Protein AF-A0A6A4Y636-F1 (afdb_monomer_lite)

Sequence (449 aa):
MRRGFVLLVAALLVVHVTTTAIPTAVDDATTALLACTVRAPQYMSPADRESLCRRVNLDTAAAPADCATHLHLKVTTAANTELAVGLCQNATSLGPALCFLAVRQQLARRADVVLTLCRGAVDEEPALCFQELDRRLGWPHDQLASVCADPAAFADTRAVLGCLQRPPVQGLSRPSLLTLCRRPDRLTDATTTCFKTLGQQHPPSVRDTLLPLCLAGHVDGALACLTAAPRSWPPAFKVELCMDAQDAMPVECAKGLGSAWSPARQLVLCRGATSTQAVRCVAALSVRFSSDDKLALCGTSDDFPFRCTRALQRRDTLAPADQVALCRGATSLTPADCFNAAAVTSLSTPLQIQLCAHSGTRDRVHCVQRLGLSTNHHVFTPSDVVRLCAAPSPGLHACLDTGLRAVLPPRHVMDACHLAATDAPAHCLKEHLPGWTVADKAALCHRAT

pLDDT: mean 82.09, std 17.36, range [32.22, 97.69]

Radius of gyration: 35.31 Å; chains: 1; bounding box: 88×77×90 Å

Organism: NCBI:txid120398

Structure (mmCIF, N/CA/C/O backbone):
data_AF-A0A6A4Y636-F1
#
_entry.id   AF-A0A6A4Y636-F1
#
loop_
_atom_site.group_PDB
_atom_site.id
_atom_site.type_symbol
_atom_site.label_atom_id
_atom_site.label_alt_id
_atom_site.label_comp_id
_atom_site.label_asym_id
_atom_site.label_entity_id
_atom_site.label_seq_id
_atom_site.pdbx_PDB_ins_code
_atom_site.Cartn_x
_atom_site.Cartn_y
_atom_site.Cartn_z
_atom_site.occupancy
_atom_site.B_iso_or_equiv
_atom_site.auth_seq_id
_atom_site.auth_comp_id
_atom_site.auth_asym_id
_atom_site.auth_atom_id
_atom_site.pdbx_PDB_model_num
ATOM 1 N N . MET A 1 1 ? -63.045 -61.757 -39.582 1.00 35.34 1 MET A N 1
ATOM 2 C CA . MET A 1 1 ? -62.017 -61.815 -40.646 1.00 35.34 1 MET A CA 1
ATOM 3 C C . MET A 1 1 ? -61.951 -60.461 -41.340 1.00 35.34 1 MET A C 1
ATOM 5 O O . MET A 1 1 ? -62.998 -60.032 -41.790 1.00 35.34 1 MET A O 1
ATOM 9 N N . ARG A 1 2 ? -60.736 -59.888 -41.468 1.00 33.12 2 ARG A N 1
ATOM 10 C CA . ARG A 1 2 ? -60.330 -58.728 -42.312 1.00 33.12 2 ARG A CA 1
ATOM 11 C C . ARG A 1 2 ? -61.011 -57.381 -42.001 1.00 33.12 2 ARG A C 1
ATOM 13 O O . ARG A 1 2 ? -62.189 -57.354 -41.715 1.00 33.12 2 ARG A O 1
ATOM 20 N N . ARG A 1 3 ? -60.402 -56.201 -42.125 1.00 41.91 3 ARG A N 1
ATOM 21 C CA . ARG A 1 3 ? -59.043 -55.623 -42.270 1.00 41.91 3 ARG A CA 1
ATOM 22 C C . ARG A 1 3 ? -59.322 -54.103 -42.246 1.00 41.91 3 ARG A C 1
ATOM 24 O O . ARG A 1 3 ? -60.349 -53.702 -42.781 1.00 41.91 3 ARG A O 1
ATOM 31 N N . GLY A 1 4 ? -58.417 -53.268 -41.739 1.00 32.22 4 GLY A N 1
ATOM 32 C CA . GLY A 1 4 ? -58.532 -51.820 -41.961 1.00 32.22 4 GLY A CA 1
ATOM 33 C C . GLY A 1 4 ? -57.653 -50.964 -41.061 1.00 32.22 4 GLY A C 1
ATOM 34 O O . GLY A 1 4 ? -58.159 -50.288 -40.180 1.00 32.22 4 GLY A O 1
ATOM 35 N N . PHE A 1 5 ? -56.341 -51.024 -41.282 1.00 42.66 5 PHE A N 1
ATOM 36 C CA . PHE A 1 5 ? -55.349 -50.099 -40.731 1.00 42.66 5 PHE A CA 1
ATOM 37 C C . PHE A 1 5 ? -55.360 -48.815 -41.578 1.00 42.66 5 PHE A C 1
ATOM 39 O O . PHE A 1 5 ? -55.195 -48.909 -42.794 1.00 42.66 5 PHE A O 1
ATOM 46 N N . VAL A 1 6 ? -55.509 -47.639 -40.962 1.00 45.62 6 VAL A N 1
ATOM 47 C CA . VAL A 1 6 ? -55.214 -46.341 -41.595 1.00 45.62 6 VAL A CA 1
ATOM 48 C C . VAL A 1 6 ? -54.342 -45.539 -40.632 1.00 45.62 6 VAL A C 1
ATOM 50 O O . VAL A 1 6 ? -54.769 -45.196 -39.533 1.00 45.62 6 VAL A O 1
ATOM 53 N N . LEU A 1 7 ? -53.095 -45.300 -41.051 1.00 40.84 7 LEU A N 1
ATOM 54 C CA . LEU A 1 7 ? -52.149 -44.375 -40.428 1.00 40.84 7 LEU A CA 1
ATOM 55 C C . LEU A 1 7 ? -52.650 -42.934 -40.583 1.00 40.84 7 LEU A C 1
ATOM 57 O O . LEU A 1 7 ? -52.994 -42.527 -41.692 1.00 40.84 7 LEU A O 1
ATOM 61 N N . LEU A 1 8 ? -52.579 -42.143 -39.510 1.00 41.78 8 LEU A N 1
ATOM 62 C CA . LEU A 1 8 ? -52.675 -40.687 -39.577 1.00 41.78 8 LEU A CA 1
ATOM 63 C C . LEU A 1 8 ? -51.413 -40.084 -38.949 1.00 41.78 8 LEU A C 1
ATOM 65 O O . LEU A 1 8 ? -51.105 -40.309 -37.781 1.00 41.78 8 LEU A O 1
ATOM 69 N N . VAL A 1 9 ? -50.651 -39.382 -39.785 1.00 39.28 9 VAL A N 1
ATOM 70 C CA . VAL A 1 9 ? -49.389 -38.706 -39.471 1.00 39.28 9 VAL A CA 1
ATOM 71 C C . VAL A 1 9 ? -49.707 -37.399 -38.742 1.00 39.28 9 VAL A C 1
ATOM 73 O O . VAL A 1 9 ? -50.337 -36.516 -39.318 1.00 39.28 9 VAL A O 1
ATOM 76 N N . ALA A 1 10 ? -49.276 -37.267 -37.486 1.00 40.41 10 ALA A N 1
ATOM 77 C CA . ALA A 1 10 ? -49.342 -36.015 -36.737 1.00 40.41 10 ALA A CA 1
ATOM 78 C C . ALA A 1 10 ? -48.004 -35.269 -36.866 1.00 40.41 10 ALA A C 1
ATOM 80 O O . ALA A 1 10 ? -46.964 -35.747 -36.413 1.00 40.41 10 ALA A O 1
ATOM 81 N N . ALA A 1 11 ? -48.038 -34.103 -37.511 1.00 40.22 11 ALA A N 1
ATOM 82 C CA . ALA A 1 11 ? -46.912 -33.186 -37.618 1.00 40.22 11 ALA A CA 1
ATOM 83 C C . ALA A 1 11 ? -46.684 -32.468 -36.274 1.00 40.22 11 ALA A C 1
ATOM 85 O O . ALA A 1 11 ? -47.540 -31.719 -35.806 1.00 40.22 11 ALA A O 1
ATOM 86 N N . LEU A 1 12 ? -45.525 -32.700 -35.654 1.00 36.94 12 LEU A N 1
ATOM 87 C CA . LEU A 1 12 ? -45.054 -31.993 -34.462 1.00 36.94 12 LEU A CA 1
ATOM 88 C C . LEU A 1 12 ? -44.396 -30.671 -34.881 1.00 36.94 12 LEU A C 1
ATOM 90 O O . LEU A 1 12 ? -43.281 -30.650 -35.397 1.00 36.94 12 LEU A O 1
ATOM 94 N N . LEU A 1 13 ? -45.102 -29.565 -34.645 1.00 35.72 13 LEU A N 1
ATOM 95 C CA . LEU A 1 13 ? -44.559 -28.211 -34.704 1.00 35.72 13 LEU A CA 1
ATOM 96 C C . LEU A 1 13 ? -43.771 -27.957 -33.407 1.00 35.72 13 LEU A C 1
ATOM 98 O O . LEU A 1 13 ? -44.354 -27.721 -32.350 1.00 35.72 13 LEU A O 1
ATOM 102 N N . VAL A 1 14 ? -42.442 -28.035 -33.468 1.00 37.44 14 VAL A N 1
ATOM 103 C CA . VAL A 1 14 ? -41.563 -27.628 -32.363 1.00 37.44 14 VAL A CA 1
ATOM 104 C C . VAL A 1 14 ? -41.417 -26.109 -32.418 1.00 37.44 14 VAL A C 1
ATOM 106 O O . VAL A 1 14 ? -40.621 -25.573 -33.184 1.00 37.44 14 VAL A O 1
ATOM 109 N N . VAL A 1 15 ? -42.210 -25.402 -31.614 1.00 38.28 15 VAL A N 1
ATOM 110 C CA . VAL A 1 15 ? -41.998 -23.976 -31.345 1.00 38.28 15 VAL A CA 1
ATOM 111 C C . VAL A 1 15 ? -40.850 -23.869 -30.340 1.00 38.28 15 VAL A C 1
ATOM 113 O O . VAL A 1 15 ? -41.008 -24.193 -29.165 1.00 38.28 15 VAL A O 1
ATOM 116 N N . HIS A 1 16 ? -39.672 -23.445 -30.800 1.00 37.81 16 HIS A N 1
ATOM 117 C CA . HIS A 1 16 ? -38.588 -23.017 -29.918 1.00 37.81 16 HIS A CA 1
ATOM 118 C C . HIS A 1 16 ? -38.990 -21.709 -29.229 1.00 37.81 16 HIS A C 1
ATOM 120 O O . HIS A 1 16 ? -38.851 -20.623 -29.786 1.00 37.81 16 HIS A O 1
ATOM 126 N N . VAL A 1 17 ? -39.505 -21.826 -28.005 1.00 38.78 17 VAL A N 1
ATOM 127 C CA . VAL A 1 17 ? -39.657 -20.700 -27.084 1.00 38.78 17 VAL A CA 1
ATOM 128 C C . VAL A 1 17 ? -38.267 -20.363 -26.551 1.00 38.78 17 VAL A C 1
ATOM 130 O O . VAL A 1 17 ? -37.706 -21.090 -25.735 1.00 38.78 17 VAL A O 1
ATOM 133 N N . THR A 1 18 ? -37.689 -19.267 -27.032 1.00 46.25 18 THR A N 1
ATOM 134 C CA . THR A 1 18 ? -36.489 -18.668 -26.449 1.00 46.25 18 THR A CA 1
ATOM 135 C C . THR A 1 18 ? -36.846 -18.107 -25.073 1.00 46.25 18 THR A C 1
ATOM 137 O O . THR A 1 18 ? -37.425 -17.027 -24.969 1.00 46.25 18 THR A O 1
ATOM 140 N N . THR A 1 19 ? -36.532 -18.846 -24.009 1.00 48.72 19 THR A N 1
ATOM 141 C CA . THR A 1 19 ? -36.608 -18.366 -22.625 1.00 48.72 19 THR A CA 1
ATOM 142 C C . THR A 1 19 ? -35.567 -17.272 -22.418 1.00 48.72 19 THR A C 1
ATOM 144 O O . THR A 1 19 ? -34.395 -17.546 -22.163 1.00 48.72 19 THR A O 1
ATOM 147 N N . THR A 1 20 ? -35.983 -16.016 -22.547 1.00 51.16 20 THR A N 1
ATOM 148 C CA . THR A 1 20 ? -35.215 -14.872 -22.058 1.00 51.16 20 THR A CA 1
ATOM 149 C C . THR A 1 20 ? -35.160 -14.963 -20.536 1.00 51.16 20 THR A C 1
ATOM 151 O O . THR A 1 20 ? -36.196 -14.869 -19.877 1.00 51.16 20 THR A O 1
ATOM 154 N N . ALA A 1 21 ? -33.969 -15.193 -19.984 1.00 50.81 21 ALA A N 1
ATOM 155 C CA . ALA A 1 21 ? -33.727 -15.190 -18.548 1.00 50.81 21 ALA A CA 1
ATOM 156 C C . ALA A 1 21 ? -34.172 -13.844 -17.951 1.00 50.81 21 ALA A C 1
ATOM 158 O O . ALA A 1 21 ? -33.596 -12.797 -18.246 1.00 50.81 21 ALA A O 1
ATOM 159 N N . ILE A 1 22 ? -35.231 -13.878 -17.143 1.00 52.41 22 ILE A N 1
ATOM 160 C CA . ILE A 1 22 ? -35.660 -12.749 -16.318 1.00 52.41 22 ILE A CA 1
ATOM 161 C C . ILE A 1 22 ? -34.609 -12.596 -15.206 1.00 52.41 22 ILE A C 1
ATOM 163 O O . ILE A 1 22 ? -34.247 -13.601 -14.592 1.00 52.41 22 ILE A O 1
ATOM 167 N N . PRO A 1 23 ? -34.090 -11.387 -14.934 1.00 52.62 23 PRO A N 1
ATOM 168 C CA . PRO A 1 23 ? -33.106 -11.178 -13.878 1.00 52.62 23 PRO A CA 1
ATOM 169 C C . PRO A 1 23 ? -33.740 -11.456 -12.505 1.00 52.62 23 PRO A C 1
ATOM 171 O O . PRO A 1 23 ? -34.493 -10.642 -11.983 1.00 52.62 23 PRO A O 1
ATOM 174 N N . THR A 1 24 ? -33.408 -12.594 -11.896 1.00 58.44 24 THR A N 1
ATOM 175 C CA . THR A 1 24 ? -33.847 -13.017 -10.549 1.00 58.44 24 THR A CA 1
ATOM 176 C C . THR A 1 24 ? -33.153 -12.262 -9.407 1.00 58.44 24 THR A C 1
ATOM 178 O O . THR A 1 24 ? -33.253 -12.661 -8.257 1.00 58.44 24 THR A O 1
ATOM 181 N N . ALA A 1 25 ? -32.439 -11.173 -9.697 1.00 56.50 25 ALA A N 1
ATOM 182 C CA . ALA A 1 25 ? -31.636 -10.440 -8.716 1.00 56.50 25 ALA A CA 1
ATOM 183 C C . ALA A 1 25 ? -32.396 -9.305 -7.997 1.00 56.50 25 ALA A C 1
ATOM 185 O O . ALA A 1 25 ? -31.790 -8.562 -7.231 1.00 56.50 25 ALA A O 1
ATOM 186 N N . VAL A 1 26 ? -33.698 -9.127 -8.259 1.00 59.31 26 VAL A N 1
ATOM 187 C CA . VAL A 1 26 ? -34.460 -7.961 -7.767 1.00 59.31 26 VAL A CA 1
ATOM 188 C C . VAL A 1 26 ? -35.092 -8.163 -6.378 1.00 59.31 26 VAL A C 1
ATOM 190 O O . VAL A 1 26 ? -35.409 -7.166 -5.738 1.00 59.31 26 VAL A O 1
ATOM 193 N N . ASP A 1 27 ? -35.184 -9.378 -5.821 1.00 76.06 27 ASP A N 1
ATOM 194 C CA . ASP A 1 27 ? -36.009 -9.582 -4.609 1.00 76.06 27 ASP A CA 1
ATOM 195 C C . ASP A 1 27 ? -35.301 -10.038 -3.327 1.00 76.06 27 ASP A C 1
ATOM 197 O O . ASP A 1 27 ? -35.925 -9.998 -2.265 1.00 76.06 27 ASP A O 1
ATOM 201 N N . ASP A 1 28 ? -34.011 -10.376 -3.337 1.00 87.81 28 ASP A N 1
ATOM 202 C CA . ASP A 1 28 ? -33.351 -10.856 -2.108 1.00 87.81 28 ASP A CA 1
ATOM 203 C C . ASP A 1 28 ? -33.182 -9.741 -1.065 1.00 87.81 28 ASP A C 1
ATOM 205 O O . ASP A 1 28 ? -33.466 -9.930 0.120 1.00 87.81 28 ASP A O 1
ATOM 209 N N . ALA A 1 29 ? -32.784 -8.542 -1.504 1.00 88.44 29 ALA A N 1
ATOM 210 C CA . ALA A 1 29 ? -32.612 -7.391 -0.617 1.00 88.44 29 ALA A CA 1
ATOM 211 C C . ALA A 1 29 ? -33.954 -6.897 -0.053 1.00 88.44 29 ALA A C 1
ATOM 213 O O . ALA A 1 29 ? -34.062 -6.597 1.138 1.00 88.44 29 ALA A O 1
ATOM 214 N N . THR A 1 30 ? -34.993 -6.856 -0.892 1.00 92.81 30 THR A N 1
ATOM 215 C CA . THR A 1 30 ? -36.349 -6.454 -0.493 1.00 92.81 30 THR A CA 1
ATOM 216 C C . THR A 1 30 ? -36.946 -7.458 0.492 1.00 92.81 30 THR A C 1
ATOM 218 O O . THR A 1 30 ? -37.504 -7.062 1.516 1.00 92.81 30 THR A O 1
ATOM 221 N N . THR A 1 31 ? -36.770 -8.758 0.233 1.00 93.69 31 THR A N 1
ATOM 222 C CA . THR A 1 31 ? -37.227 -9.837 1.121 1.00 93.69 31 THR A CA 1
ATOM 223 C C . THR A 1 31 ? -36.509 -9.790 2.468 1.00 93.69 31 THR A C 1
ATOM 225 O O . THR A 1 31 ? -37.160 -9.872 3.510 1.00 93.69 31 THR A O 1
ATOM 228 N N . ALA A 1 32 ? -35.187 -9.586 2.476 1.00 94.06 32 ALA A N 1
ATOM 229 C CA . ALA A 1 32 ? -34.411 -9.455 3.707 1.00 94.06 32 ALA A CA 1
ATOM 230 C C . ALA A 1 32 ? -34.851 -8.231 4.533 1.00 94.06 32 ALA A C 1
ATOM 232 O O . ALA A 1 32 ? -35.078 -8.338 5.742 1.00 94.06 32 ALA A O 1
ATOM 233 N N . LEU A 1 33 ? -35.039 -7.079 3.880 1.00 95.88 33 LEU A N 1
ATOM 234 C CA . LEU A 1 33 ? -35.516 -5.854 4.523 1.00 95.88 33 LEU A CA 1
ATOM 235 C C . LEU A 1 33 ? -36.915 -6.038 5.127 1.00 95.88 33 LEU A C 1
ATOM 237 O O . LEU A 1 33 ? -37.156 -5.635 6.269 1.00 95.88 33 LEU A O 1
ATOM 241 N N . LEU A 1 34 ? -37.832 -6.673 4.394 1.00 95.06 34 LEU A N 1
ATOM 242 C CA . LEU A 1 34 ? -39.180 -6.956 4.881 1.00 95.06 34 LEU A CA 1
ATOM 243 C C . LEU A 1 34 ? -39.150 -7.917 6.079 1.00 95.06 34 LEU A C 1
ATOM 245 O O . LEU A 1 34 ? -39.794 -7.656 7.094 1.00 95.06 34 LEU A O 1
ATOM 249 N N . ALA A 1 35 ? -38.354 -8.987 6.008 1.00 95.50 35 ALA A N 1
ATOM 250 C CA . ALA A 1 35 ? -38.212 -9.948 7.101 1.00 95.50 35 ALA A CA 1
ATOM 251 C C . ALA A 1 35 ? -37.684 -9.286 8.386 1.00 95.50 35 ALA A C 1
ATOM 253 O O . ALA A 1 35 ? -38.213 -9.529 9.474 1.00 95.50 35 ALA A O 1
ATOM 254 N N . CYS A 1 36 ? -36.690 -8.402 8.261 1.00 97.50 36 CYS A N 1
ATOM 255 C CA . CYS A 1 36 ? -36.165 -7.626 9.382 1.00 97.50 36 CYS A CA 1
ATOM 256 C C . CYS A 1 36 ? -37.213 -6.661 9.962 1.00 97.50 36 CYS A C 1
ATOM 258 O O . CYS A 1 36 ? -37.453 -6.651 11.169 1.00 97.50 36 CYS A O 1
ATOM 260 N N . THR A 1 37 ? -37.869 -5.860 9.113 1.00 96.31 37 THR A N 1
ATOM 261 C CA . THR A 1 37 ? -38.796 -4.800 9.556 1.00 96.31 37 THR A CA 1
ATOM 262 C C . THR A 1 37 ? -40.062 -5.347 10.215 1.00 96.31 37 THR A C 1
ATOM 264 O O . THR A 1 37 ? -40.545 -4.748 11.179 1.00 96.31 37 THR A O 1
ATOM 267 N N . VAL A 1 38 ? -40.571 -6.497 9.754 1.00 96.12 38 VAL A N 1
ATOM 268 C CA . VAL A 1 38 ? -41.721 -7.193 10.363 1.00 96.12 38 VAL A CA 1
ATOM 269 C C . VAL A 1 38 ? -41.386 -7.716 11.761 1.00 96.12 38 VAL A C 1
ATOM 271 O O . VAL A 1 38 ? -42.232 -7.675 12.654 1.00 96.12 38 VAL A O 1
ATOM 274 N N . ARG A 1 39 ? -40.153 -8.189 11.966 1.00 96.69 39 ARG A N 1
ATOM 275 C CA . ARG A 1 39 ? -39.689 -8.747 13.243 1.00 96.69 39 ARG A CA 1
ATOM 276 C C . ARG A 1 39 ? -39.180 -7.681 14.215 1.00 96.69 39 ARG A C 1
ATOM 278 O O . ARG A 1 39 ? -39.045 -7.958 15.405 1.00 96.69 39 ARG A O 1
ATOM 285 N N . ALA A 1 40 ? -38.892 -6.475 13.726 1.00 96.62 40 ALA A N 1
ATOM 286 C CA . ALA A 1 40 ? -38.407 -5.377 14.548 1.00 96.62 40 ALA A CA 1
ATOM 287 C C . ALA A 1 40 ? -39.432 -4.987 15.639 1.00 96.62 40 ALA A C 1
ATOM 289 O O . ALA A 1 40 ? -40.644 -5.025 15.395 1.00 96.62 40 ALA A O 1
ATOM 290 N N . PRO A 1 41 ? -38.977 -4.587 16.842 1.00 95.12 41 PRO A N 1
ATOM 291 C CA . PRO A 1 41 ? -39.867 -4.345 17.970 1.00 95.12 41 PRO A CA 1
ATOM 292 C C . PRO A 1 41 ? -40.961 -3.306 17.707 1.00 95.12 41 PRO A C 1
ATOM 294 O O . PRO A 1 41 ? -40.713 -2.235 17.147 1.00 95.12 41 PRO A O 1
ATOM 297 N N . GLN A 1 42 ? -42.172 -3.574 18.205 1.00 94.44 42 GLN A N 1
ATOM 298 C CA . GLN A 1 42 ? -43.324 -2.713 17.926 1.00 94.44 42 GLN A CA 1
ATOM 299 C C . GLN A 1 42 ? -43.240 -1.311 18.550 1.00 94.44 42 GLN A C 1
ATOM 301 O O . GLN A 1 42 ? -43.866 -0.384 18.041 1.00 94.44 42 GLN A O 1
ATOM 306 N N . TYR A 1 43 ? -42.444 -1.132 19.607 1.00 91.31 43 TYR A N 1
ATOM 307 C CA . TYR A 1 43 ? -42.239 0.176 20.234 1.00 91.31 43 TYR A CA 1
ATOM 308 C C . TYR A 1 43 ? -41.383 1.129 19.380 1.00 91.31 43 TYR A C 1
ATOM 310 O O . TYR A 1 43 ? -41.387 2.332 19.631 1.00 91.31 43 TYR A O 1
ATOM 318 N N . MET A 1 44 ? -40.630 0.613 18.398 1.00 94.12 44 MET A N 1
ATOM 319 C CA . MET A 1 44 ? -39.813 1.435 17.504 1.00 94.12 44 MET A CA 1
ATOM 320 C C . MET A 1 44 ? -40.687 2.128 16.461 1.00 94.12 44 MET A C 1
ATOM 322 O O . MET A 1 44 ? -41.603 1.507 15.903 1.00 94.12 44 MET A O 1
ATOM 326 N N . SER A 1 45 ? -40.361 3.388 16.156 1.00 95.25 45 SER A N 1
ATOM 327 C CA . SER A 1 45 ? -41.002 4.119 15.065 1.00 95.25 45 SER A CA 1
ATOM 328 C C . SER A 1 45 ? -40.693 3.456 13.712 1.00 95.25 45 SER A C 1
ATOM 330 O O . SER A 1 45 ? -39.674 2.770 13.584 1.00 95.25 45 SER A O 1
ATOM 332 N N . PRO A 1 46 ? -41.524 3.655 12.672 1.00 95.94 46 PRO A N 1
ATOM 333 C CA . PRO A 1 46 ? -41.234 3.126 11.339 1.00 95.94 46 PRO A CA 1
ATOM 334 C C . PRO A 1 46 ? -39.851 3.543 10.808 1.00 95.94 46 PRO A C 1
ATOM 336 O O . PRO A 1 46 ? -39.141 2.710 10.250 1.00 95.94 46 PRO A O 1
ATOM 339 N N . ALA A 1 47 ? -39.433 4.790 11.062 1.00 95.56 47 ALA A N 1
ATOM 340 C CA . ALA A 1 47 ? -38.130 5.311 10.646 1.00 95.56 47 ALA A CA 1
ATOM 341 C C . ALA A 1 47 ? -36.951 4.624 11.366 1.00 95.56 47 ALA A C 1
ATOM 343 O O . ALA A 1 47 ? -35.911 4.363 10.752 1.00 95.56 47 ALA A O 1
ATOM 344 N N . ASP A 1 48 ? -37.112 4.280 12.648 1.00 96.00 48 ASP A N 1
ATOM 345 C CA . ASP A 1 48 ? -36.091 3.549 13.412 1.00 96.00 48 ASP A CA 1
ATOM 346 C C . ASP A 1 48 ? -35.975 2.097 12.944 1.00 96.00 48 ASP A C 1
ATOM 348 O O . ASP A 1 48 ? -34.865 1.583 12.806 1.00 96.00 48 ASP A O 1
ATOM 352 N N . ARG A 1 49 ? -37.107 1.442 12.640 1.00 97.06 49 ARG A N 1
ATOM 353 C CA . ARG A 1 49 ? -37.115 0.077 12.082 1.00 97.06 49 ARG A CA 1
ATOM 354 C C . ARG A 1 49 ? -36.437 0.035 10.720 1.00 97.06 49 ARG A C 1
ATOM 356 O O . ARG A 1 49 ? -35.637 -0.859 10.461 1.00 97.06 49 ARG A O 1
ATOM 363 N N . GLU A 1 50 ? -36.715 1.017 9.869 1.00 95.62 50 GLU A N 1
ATOM 364 C CA . GLU A 1 50 ? -36.042 1.150 8.579 1.00 95.62 50 GLU A CA 1
ATOM 365 C C . GLU A 1 50 ? -34.531 1.366 8.764 1.00 95.62 50 GLU A C 1
ATOM 367 O O . GLU A 1 50 ? -33.721 0.699 8.121 1.00 95.62 50 GLU A O 1
ATOM 372 N N . SER A 1 51 ? -34.132 2.242 9.691 1.00 96.44 51 SER A N 1
ATOM 373 C CA . SER A 1 51 ? -32.718 2.519 9.982 1.00 96.44 51 SER A CA 1
ATOM 374 C C . SER A 1 51 ? -31.975 1.295 10.529 1.00 96.44 51 SER A C 1
ATOM 376 O O . SER A 1 51 ? -30.843 1.029 10.110 1.00 96.44 51 SER A O 1
ATOM 378 N N . LEU A 1 52 ? -32.621 0.528 11.414 1.00 96.94 52 LEU A N 1
ATOM 379 C CA . LEU A 1 52 ? -32.120 -0.736 11.957 1.00 96.94 52 LEU A CA 1
ATOM 380 C C . LEU A 1 52 ? -31.886 -1.773 10.845 1.00 96.94 52 LEU A C 1
ATOM 382 O O . LEU A 1 52 ? -30.869 -2.467 10.855 1.00 96.94 52 LEU A O 1
ATOM 386 N N . CYS A 1 53 ? -32.798 -1.840 9.872 1.00 97.44 53 CYS A N 1
ATOM 387 C CA . CYS A 1 53 ? -32.826 -2.875 8.841 1.00 97.44 53 CYS A CA 1
ATOM 388 C C . CYS A 1 53 ? -32.203 -2.467 7.490 1.00 97.44 53 CYS A C 1
ATOM 390 O O . CYS A 1 53 ? -32.164 -3.282 6.575 1.00 97.44 53 CYS A O 1
ATOM 392 N N . ARG A 1 54 ? -31.672 -1.245 7.335 1.00 95.25 54 ARG A N 1
ATOM 393 C CA . ARG A 1 54 ? -31.226 -0.680 6.038 1.00 95.25 54 ARG A CA 1
ATOM 394 C C . ARG A 1 54 ? -30.177 -1.510 5.269 1.00 95.25 54 ARG A C 1
ATOM 396 O O . ARG A 1 54 ? -30.022 -1.312 4.069 1.00 95.25 54 ARG A O 1
ATOM 403 N N . ARG A 1 55 ? -29.411 -2.381 5.934 1.00 92.62 55 ARG A N 1
ATOM 404 C CA . ARG A 1 55 ? -28.261 -3.105 5.346 1.00 92.62 55 ARG A CA 1
ATOM 405 C C . ARG A 1 55 ? -28.246 -4.600 5.683 1.00 92.62 55 ARG A C 1
ATOM 407 O O . ARG A 1 55 ? -27.186 -5.177 5.912 1.00 92.62 55 ARG A O 1
ATOM 414 N N . VAL A 1 56 ? -29.417 -5.219 5.777 1.00 93.62 56 VAL A N 1
ATOM 415 C CA . VAL A 1 56 ? -29.502 -6.657 6.052 1.00 93.62 56 VAL A CA 1
ATOM 416 C C . VAL A 1 56 ? -29.224 -7.498 4.810 1.00 93.62 56 VAL A C 1
ATOM 418 O O . VAL A 1 56 ? -29.694 -7.184 3.721 1.00 93.62 56 VAL A O 1
ATOM 421 N N . ASN A 1 57 ? -28.488 -8.591 5.004 1.00 92.62 57 ASN A N 1
ATOM 422 C CA . ASN A 1 57 ? -28.363 -9.673 4.030 1.00 92.62 57 ASN A CA 1
ATOM 423 C C . ASN A 1 57 ? -29.403 -10.756 4.328 1.00 92.62 57 ASN A C 1
ATOM 425 O O . ASN A 1 57 ? -29.853 -10.878 5.469 1.00 92.62 57 ASN A O 1
ATOM 429 N N . LEU A 1 58 ? -29.755 -11.562 3.325 1.00 91.19 58 LEU A N 1
ATOM 430 C CA . LEU A 1 58 ? -30.783 -12.599 3.448 1.00 91.19 58 LEU A CA 1
ATOM 431 C C . LEU A 1 58 ? -30.474 -13.602 4.576 1.00 91.19 58 LEU A C 1
ATOM 433 O O . LEU A 1 58 ? -31.345 -13.883 5.397 1.00 91.19 58 LEU A O 1
ATOM 437 N N . ASP A 1 59 ? -29.218 -14.041 4.688 1.00 92.00 59 ASP A N 1
ATOM 438 C CA . ASP A 1 59 ? -28.776 -15.023 5.693 1.00 92.00 59 ASP A CA 1
ATOM 439 C C . ASP A 1 59 ? -28.856 -14.506 7.138 1.00 92.00 59 ASP A C 1
ATOM 441 O O . ASP A 1 59 ? -28.962 -15.284 8.085 1.00 92.00 59 ASP A O 1
ATOM 445 N N . THR A 1 60 ? -28.819 -13.185 7.327 1.00 92.44 60 THR A N 1
ATOM 446 C CA . THR A 1 60 ? -28.806 -12.538 8.649 1.00 92.44 60 THR A CA 1
ATOM 447 C C . THR A 1 60 ? -29.984 -11.587 8.837 1.00 92.44 60 THR A C 1
ATOM 449 O O . THR A 1 60 ? -29.947 -10.723 9.713 1.00 92.44 60 THR A O 1
ATOM 452 N N . ALA A 1 61 ? -31.035 -11.720 8.021 1.00 91.69 61 ALA A N 1
ATOM 453 C CA . ALA A 1 61 ? -32.115 -10.740 7.938 1.00 91.69 61 ALA A CA 1
ATOM 454 C C . ALA A 1 61 ? -32.839 -10.520 9.275 1.00 91.69 61 ALA A C 1
ATOM 456 O O . ALA A 1 61 ? -33.247 -9.406 9.589 1.00 91.69 61 ALA A O 1
ATOM 457 N N . ALA A 1 62 ? -32.958 -11.560 10.102 1.00 95.56 62 ALA A N 1
ATOM 458 C CA . ALA A 1 62 ? -33.614 -11.465 11.404 1.00 95.56 62 ALA A CA 1
ATOM 459 C C . ALA A 1 62 ? -32.716 -10.908 12.526 1.00 95.56 62 ALA A C 1
ATOM 461 O O . ALA A 1 62 ? -33.235 -10.437 13.539 1.00 95.56 62 ALA A O 1
ATOM 462 N N . ALA A 1 63 ? -31.389 -10.937 12.368 1.00 96.62 63 ALA A N 1
ATOM 463 C CA . ALA A 1 63 ? -30.461 -10.709 13.475 1.00 96.62 63 ALA A CA 1
ATOM 464 C C . ALA A 1 63 ? -30.535 -9.295 14.091 1.00 96.62 63 ALA A C 1
ATOM 466 O O . ALA A 1 63 ? -30.585 -9.206 15.321 1.00 96.62 63 ALA A O 1
ATOM 467 N N . PRO A 1 64 ? -30.638 -8.188 13.323 1.00 97.56 64 PRO A N 1
ATOM 468 C CA . PRO A 1 64 ? -30.810 -6.853 13.908 1.00 97.56 64 PRO A CA 1
ATOM 469 C C . PRO A 1 64 ? -32.091 -6.714 14.732 1.00 97.56 64 PRO A C 1
ATOM 471 O O . PRO A 1 64 ? -32.080 -6.126 15.816 1.00 97.56 64 PRO A O 1
ATOM 474 N N . ALA A 1 65 ? -33.192 -7.285 14.239 1.00 97.06 65 ALA A N 1
ATOM 475 C CA . ALA A 1 65 ? -34.483 -7.264 14.916 1.00 97.06 65 ALA A CA 1
ATOM 476 C C . ALA A 1 65 ? -34.471 -8.109 16.199 1.00 97.06 65 ALA A C 1
ATOM 478 O O . ALA A 1 65 ? -34.962 -7.661 17.239 1.00 97.06 65 ALA A O 1
ATOM 479 N N . ASP A 1 66 ? -33.865 -9.297 16.152 1.00 96.88 66 ASP A N 1
ATOM 480 C CA . ASP A 1 66 ? -33.694 -10.169 17.316 1.00 96.88 66 ASP A CA 1
ATOM 481 C C . ASP A 1 66 ? -32.799 -9.520 18.379 1.00 96.88 66 ASP A C 1
ATOM 483 O O . ASP A 1 66 ? -33.145 -9.518 19.562 1.00 96.88 66 ASP A O 1
ATOM 487 N N . CYS A 1 67 ? -31.699 -8.889 17.959 1.00 97.25 67 CYS A N 1
ATOM 488 C CA . CYS A 1 67 ? -30.819 -8.109 18.827 1.00 97.25 67 CYS A CA 1
ATOM 489 C C . CYS A 1 67 ? -31.590 -6.984 19.541 1.00 97.25 67 CYS A C 1
ATOM 491 O O . CYS A 1 67 ? -31.553 -6.884 20.771 1.00 97.25 67 CYS A O 1
ATOM 493 N N . ALA A 1 68 ? -32.354 -6.177 18.795 1.00 96.19 68 ALA A N 1
ATOM 494 C CA . ALA A 1 68 ? -33.132 -5.074 19.359 1.00 96.19 68 ALA A CA 1
ATOM 495 C C . ALA A 1 68 ? -34.235 -5.567 20.313 1.00 96.19 68 ALA A C 1
ATOM 497 O O . ALA A 1 68 ? -34.453 -4.986 21.379 1.00 96.19 68 ALA A O 1
ATOM 498 N N . THR A 1 69 ? -34.895 -6.675 19.967 1.00 95.00 69 THR A N 1
ATOM 499 C CA . THR A 1 69 ? -35.912 -7.316 20.813 1.00 95.00 69 THR A CA 1
ATOM 500 C C . THR A 1 69 ? -35.304 -7.804 22.125 1.00 95.00 69 THR A C 1
ATOM 502 O O . THR A 1 69 ? -35.850 -7.545 23.199 1.00 95.00 69 THR A O 1
ATOM 505 N N . HIS A 1 70 ? -34.146 -8.464 22.059 1.00 95.25 70 HIS A N 1
ATOM 506 C CA . HIS A 1 70 ? -33.454 -8.968 23.239 1.00 95.25 70 HIS A CA 1
ATOM 507 C C . HIS A 1 70 ? -33.026 -7.836 24.184 1.00 95.25 70 HIS A C 1
ATOM 509 O O . HIS A 1 70 ? -33.198 -7.950 25.401 1.00 95.25 70 HIS A O 1
ATOM 515 N N . LEU A 1 71 ? -32.538 -6.718 23.633 1.00 93.38 71 LEU A N 1
ATOM 516 C CA . LEU A 1 71 ? -32.231 -5.515 24.408 1.00 93.38 71 LEU A CA 1
ATOM 517 C C . LEU A 1 71 ? -33.465 -4.983 25.142 1.00 93.38 71 LEU A C 1
ATOM 519 O O . LEU A 1 71 ? -33.402 -4.741 26.348 1.00 93.38 71 LEU A O 1
ATOM 523 N N . HIS A 1 72 ? -34.597 -4.843 24.450 1.00 92.06 72 HIS A N 1
ATOM 524 C CA . HIS A 1 72 ? -35.818 -4.292 25.038 1.00 92.06 72 HIS A CA 1
ATOM 525 C C . HIS A 1 72 ? -36.352 -5.122 26.208 1.00 92.06 72 HIS A C 1
ATOM 527 O O . HIS A 1 72 ? -36.685 -4.574 27.256 1.00 92.06 72 HIS A O 1
ATOM 533 N N . LEU A 1 73 ? -36.362 -6.453 26.069 1.00 88.12 73 LEU A N 1
ATOM 534 C CA . LEU A 1 73 ? -36.831 -7.360 27.124 1.00 88.12 73 LEU A CA 1
ATOM 535 C C . LEU A 1 73 ? -36.040 -7.224 28.433 1.00 88.12 73 LEU A C 1
ATOM 537 O O . LEU A 1 73 ? -36.520 -7.617 29.496 1.00 88.12 73 LEU A O 1
ATOM 541 N N . LYS A 1 74 ? -34.813 -6.701 28.369 1.00 87.81 74 LYS A N 1
ATOM 542 C CA . LYS A 1 74 ? -33.890 -6.610 29.506 1.00 87.81 74 LYS A CA 1
ATOM 543 C C . LYS A 1 74 ? -33.627 -5.177 29.964 1.00 87.81 74 LYS A C 1
ATOM 545 O O . LYS A 1 74 ? -33.089 -4.985 31.060 1.00 87.81 74 LYS A O 1
ATOM 550 N N . VAL A 1 75 ? -33.991 -4.186 29.156 1.00 83.81 75 VAL A N 1
ATOM 551 C CA . VAL A 1 75 ? -33.799 -2.756 29.405 1.00 83.81 75 VAL A CA 1
ATOM 552 C C . VAL A 1 75 ? -35.177 -2.112 29.367 1.00 83.81 75 VAL A C 1
ATOM 554 O O . VAL A 1 75 ? -35.669 -1.700 28.324 1.00 83.81 75 VAL A O 1
ATOM 557 N N . THR A 1 76 ? -35.824 -2.051 30.528 1.00 75.50 76 THR A N 1
ATOM 558 C CA . THR A 1 76 ? -37.227 -1.637 30.705 1.00 75.50 76 THR A CA 1
ATOM 559 C C . THR A 1 76 ? -37.501 -0.156 30.410 1.00 75.50 76 THR A C 1
ATOM 561 O O . THR A 1 76 ? -38.579 0.343 30.720 1.00 75.50 76 THR A O 1
ATOM 564 N N . THR A 1 77 ? -36.548 0.581 29.836 1.00 70.75 77 THR A N 1
ATOM 565 C CA . THR A 1 77 ? -36.671 2.014 29.570 1.00 70.75 77 THR A CA 1
ATOM 566 C C . THR A 1 77 ? -36.833 2.282 28.074 1.00 70.75 77 THR A C 1
ATOM 568 O O . THR A 1 77 ? -35.978 1.939 27.261 1.00 70.75 77 THR A O 1
ATOM 571 N N . ALA A 1 78 ? -37.916 2.977 27.712 1.00 60.44 78 ALA A N 1
ATOM 572 C CA . ALA A 1 78 ? -38.166 3.472 26.352 1.00 60.44 78 ALA A CA 1
ATOM 573 C C . ALA A 1 78 ? -37.077 4.449 25.843 1.00 60.44 78 ALA A C 1
ATOM 575 O O . ALA A 1 78 ? -37.001 4.731 24.653 1.00 60.44 78 ALA A O 1
ATOM 576 N N . ALA A 1 79 ? -36.204 4.936 26.731 1.00 59.72 79 ALA A N 1
ATOM 577 C CA . ALA A 1 79 ? -35.170 5.934 26.463 1.00 59.72 79 ALA A CA 1
ATOM 578 C C . ALA A 1 79 ? -33.938 5.429 25.676 1.00 59.72 79 ALA A C 1
ATOM 580 O O . ALA A 1 79 ? -32.945 6.141 25.609 1.00 59.72 79 ALA A O 1
ATOM 581 N N . ASN A 1 80 ? -33.967 4.230 25.084 1.00 81.25 80 ASN A N 1
ATOM 582 C CA . ASN A 1 80 ? -32.784 3.619 24.462 1.00 81.25 80 ASN A CA 1
ATOM 583 C C . ASN A 1 80 ? -32.979 3.181 23.001 1.00 81.25 80 ASN A C 1
ATOM 585 O O . ASN A 1 80 ? -32.203 2.365 22.507 1.00 81.25 80 ASN A O 1
ATOM 589 N N . THR A 1 81 ? -33.976 3.712 22.284 1.00 89.81 81 THR A N 1
ATOM 590 C CA . THR A 1 81 ? -34.177 3.381 20.858 1.00 89.81 81 THR A CA 1
ATOM 591 C C . THR A 1 81 ? -32.950 3.727 20.012 1.00 89.81 81 THR A C 1
ATOM 593 O O . THR A 1 81 ? -32.503 2.890 19.235 1.00 89.81 81 THR A O 1
ATOM 596 N N . GLU A 1 82 ? -32.340 4.897 20.224 1.00 92.06 82 GLU A N 1
ATOM 597 C CA . GLU A 1 82 ? -31.119 5.309 19.513 1.00 92.06 82 GLU A CA 1
ATOM 598 C C . GLU A 1 82 ? -29.944 4.359 19.788 1.00 92.06 82 GLU A C 1
ATOM 600 O O . GLU A 1 82 ? -29.251 3.938 18.863 1.00 92.06 82 GLU A O 1
ATOM 605 N N . LEU A 1 83 ? -29.762 3.947 21.047 1.00 92.88 83 LEU A N 1
ATOM 606 C CA . LEU A 1 83 ? -28.729 2.985 21.427 1.00 92.88 83 LEU A CA 1
ATOM 607 C C . LEU A 1 83 ? -28.983 1.606 20.801 1.00 92.88 83 LEU A C 1
ATOM 609 O O . LEU A 1 83 ? -28.047 0.980 20.308 1.00 92.88 83 LEU A O 1
ATOM 613 N N . ALA A 1 84 ? -30.236 1.143 20.789 1.00 94.31 84 ALA A N 1
ATOM 614 C CA . ALA A 1 84 ? -30.614 -0.131 20.184 1.00 94.31 84 ALA A CA 1
ATOM 615 C C . ALA A 1 84 ? -30.369 -0.130 18.670 1.00 94.31 84 ALA A C 1
ATOM 617 O O . ALA A 1 84 ? -29.775 -1.074 18.154 1.00 94.31 84 ALA A O 1
ATOM 618 N N . VAL A 1 85 ? -30.753 0.944 17.968 1.00 95.00 85 VAL A N 1
ATOM 619 C CA . VAL A 1 85 ? -30.433 1.116 16.543 1.00 95.00 85 VAL A CA 1
ATOM 620 C C . VAL A 1 85 ? -28.918 1.150 16.360 1.00 95.00 85 VAL A C 1
ATOM 622 O O . VAL A 1 85 ? -28.385 0.394 15.557 1.00 95.00 85 VAL A O 1
ATOM 625 N N . GLY A 1 86 ? -28.197 1.947 17.148 1.00 95.00 86 GLY A N 1
ATOM 626 C CA . GLY A 1 86 ? -26.746 2.064 17.042 1.00 95.00 86 GLY A CA 1
ATOM 627 C C . GLY A 1 86 ? -25.995 0.742 17.251 1.00 95.00 86 GLY A C 1
ATOM 628 O O . GLY A 1 86 ? -25.021 0.496 16.534 1.00 95.00 86 GLY A O 1
ATOM 629 N N . LEU A 1 87 ? -26.434 -0.094 18.196 1.00 95.31 87 LEU A N 1
ATOM 630 C CA . LEU A 1 87 ? -25.820 -1.386 18.521 1.00 95.31 87 LEU A CA 1
ATOM 631 C C . LEU A 1 87 ? -26.191 -2.487 17.529 1.00 95.31 87 LEU A C 1
ATOM 633 O O . LEU A 1 87 ? -25.319 -3.231 17.083 1.00 95.31 87 LEU A O 1
ATOM 637 N N . CYS A 1 88 ? -27.481 -2.605 17.220 1.00 97.31 88 CYS A N 1
ATOM 638 C CA . CYS A 1 88 ? -28.016 -3.735 16.471 1.00 97.31 88 CYS A CA 1
ATOM 639 C C . CYS A 1 88 ? -28.036 -3.501 14.957 1.00 97.31 88 CYS A C 1
ATOM 641 O O . CYS A 1 88 ? -28.267 -4.441 14.197 1.00 97.31 88 CYS A O 1
ATOM 643 N N . GLN A 1 89 ? -27.772 -2.278 14.487 1.00 95.50 89 GLN A N 1
ATOM 644 C CA . GLN A 1 89 ? -27.616 -2.016 13.060 1.00 95.50 89 GLN A CA 1
ATOM 645 C C . GLN A 1 89 ? -26.425 -2.811 12.503 1.00 95.50 89 GLN A C 1
ATOM 647 O O . GLN A 1 89 ? -25.296 -2.687 12.978 1.00 95.50 89 GLN A O 1
ATOM 652 N N . ASN A 1 90 ? -26.688 -3.597 11.454 1.00 95.50 90 ASN A N 1
ATOM 653 C CA . ASN A 1 90 ? -25.764 -4.572 10.854 1.00 95.50 90 ASN A CA 1
ATOM 654 C C . ASN A 1 90 ? -25.399 -5.767 11.756 1.00 95.50 90 ASN A C 1
ATOM 656 O O . ASN A 1 90 ? -24.409 -6.445 11.481 1.00 95.50 90 ASN A O 1
ATOM 660 N N . ALA A 1 91 ? -26.151 -6.037 12.827 1.00 96.44 91 ALA A N 1
ATOM 661 C CA . ALA A 1 91 ? -25.908 -7.225 13.636 1.00 96.44 91 ALA A CA 1
ATOM 662 C C . ALA A 1 91 ? -26.134 -8.498 12.808 1.00 96.44 91 ALA A C 1
ATOM 664 O O . ALA A 1 91 ? -27.134 -8.622 12.103 1.00 96.44 91 ALA A O 1
ATOM 665 N N . THR A 1 92 ? -25.213 -9.451 12.925 1.00 96.19 92 THR A N 1
ATOM 666 C CA . THR A 1 92 ? -25.319 -10.786 12.317 1.00 96.19 92 THR A CA 1
ATOM 667 C C . THR A 1 92 ? -25.749 -11.851 13.329 1.00 96.19 92 THR A C 1
ATOM 669 O O . THR A 1 92 ? -26.061 -12.974 12.944 1.00 96.19 92 THR A O 1
ATOM 672 N N . SER A 1 93 ? -25.814 -11.497 14.617 1.00 96.44 93 SER A N 1
ATOM 673 C CA . SER A 1 93 ? -26.246 -12.358 15.720 1.00 96.44 93 SER A CA 1
ATOM 674 C C . SER A 1 93 ? -26.883 -11.540 16.861 1.00 96.44 93 SER A C 1
ATOM 676 O O . SER A 1 93 ? -27.028 -10.319 16.777 1.00 96.44 93 SER A O 1
ATOM 678 N N . LEU A 1 94 ? -27.235 -12.214 17.963 1.00 96.81 94 LEU A N 1
ATOM 679 C CA . LEU A 1 94 ? -27.630 -11.588 19.235 1.00 96.81 94 LEU A CA 1
ATOM 680 C C . LEU A 1 94 ? -26.456 -10.951 20.004 1.00 96.81 94 LEU A C 1
ATOM 682 O O . LEU A 1 94 ? -26.676 -10.308 21.032 1.00 96.81 94 LEU A O 1
ATOM 686 N N . GLY A 1 95 ? -25.224 -11.128 19.528 1.00 96.50 95 GLY A N 1
ATOM 687 C CA . GLY A 1 95 ? -23.996 -10.731 20.209 1.00 96.50 95 GLY A CA 1
ATOM 688 C C . GLY A 1 95 ? -23.963 -9.292 20.715 1.00 96.50 95 GLY A C 1
ATOM 689 O O . GLY A 1 95 ? -23.678 -9.105 21.897 1.00 96.50 95 GLY A O 1
ATOM 690 N N . PRO A 1 96 ? -24.353 -8.263 19.931 1.00 97.12 96 PRO A N 1
ATOM 691 C CA . PRO A 1 96 ? -24.296 -6.880 20.406 1.00 97.12 96 PRO A CA 1
ATOM 692 C C . PRO A 1 96 ? -25.190 -6.642 21.627 1.00 97.12 96 PRO A C 1
ATOM 694 O O . PRO A 1 96 ? -24.836 -5.873 22.523 1.00 97.12 96 PRO A O 1
ATOM 697 N N . ALA A 1 97 ? -26.331 -7.338 21.694 1.00 96.62 97 ALA A N 1
ATOM 698 C CA . ALA A 1 97 ? -27.235 -7.278 22.833 1.00 96.62 97 ALA A CA 1
ATOM 699 C C . ALA A 1 97 ? -26.640 -7.969 24.067 1.00 96.62 97 ALA A C 1
ATOM 701 O O . ALA A 1 97 ? -26.670 -7.396 25.156 1.00 96.62 97 ALA A O 1
ATOM 702 N N . LEU A 1 98 ? -26.077 -9.171 23.901 1.00 96.69 98 LEU A N 1
ATOM 703 C CA . LEU A 1 98 ? -25.438 -9.921 24.989 1.00 96.69 98 LEU A CA 1
ATOM 704 C C . LEU A 1 98 ? -24.231 -9.163 25.555 1.00 96.69 98 LEU A C 1
ATOM 706 O O . LEU A 1 98 ? -24.163 -8.932 26.764 1.00 96.69 98 LEU A O 1
ATOM 710 N N . CYS A 1 99 ? -23.356 -8.665 24.677 1.00 97.00 99 CYS A N 1
ATOM 711 C CA . CYS A 1 99 ? -22.245 -7.789 25.034 1.00 97.00 99 CYS A CA 1
ATOM 712 C C . CYS A 1 99 ? -22.723 -6.587 25.858 1.00 97.00 99 CYS A C 1
ATOM 714 O O . CYS A 1 99 ? -22.236 -6.363 26.967 1.00 97.00 99 CYS A O 1
ATOM 716 N N . PHE A 1 100 ? -23.730 -5.846 25.377 1.00 96.25 100 PHE A N 1
ATOM 717 C CA . PHE A 1 100 ? -24.253 -4.690 26.104 1.00 96.25 100 PHE A CA 1
ATOM 718 C C . PHE A 1 100 ? -24.748 -5.060 27.504 1.00 96.25 100 PHE A C 1
ATOM 720 O O . PHE A 1 100 ? -24.432 -4.376 28.480 1.00 96.25 100 PHE A O 1
ATOM 727 N N . LEU A 1 101 ? -25.524 -6.140 27.620 1.00 95.19 101 LEU A N 1
ATOM 728 C CA . LEU A 1 101 ? -26.088 -6.569 28.897 1.00 95.19 101 LEU A CA 1
ATOM 729 C C . LEU A 1 101 ? -25.010 -6.942 29.915 1.00 95.19 101 LEU A C 1
ATOM 731 O O . LEU A 1 101 ? -25.202 -6.675 31.104 1.00 95.19 101 LEU A O 1
ATOM 735 N N . ALA A 1 102 ? -23.883 -7.480 29.453 1.00 96.06 102 ALA A N 1
ATOM 736 C CA . ALA A 1 102 ? -22.737 -7.784 30.294 1.00 96.06 102 ALA A CA 1
ATOM 737 C C . ALA A 1 102 ? -22.019 -6.514 30.801 1.00 96.06 102 ALA A C 1
ATOM 739 O O . ALA A 1 102 ? -21.633 -6.470 31.968 1.00 96.06 102 ALA A O 1
ATOM 740 N N . VAL A 1 103 ? -21.893 -5.438 30.008 1.00 95.50 103 VAL A N 1
ATOM 741 C CA . VAL A 1 103 ? -21.186 -4.201 30.440 1.00 95.50 103 VAL A CA 1
ATOM 742 C C . VAL A 1 103 ? -22.070 -3.078 30.983 1.00 95.50 103 VAL A C 1
ATOM 744 O O . VAL A 1 103 ? -21.552 -2.109 31.542 1.00 95.50 103 VAL A O 1
ATOM 747 N N . ARG A 1 104 ? -23.400 -3.165 30.861 1.00 94.00 104 ARG A N 1
ATOM 748 C CA . ARG A 1 104 ? -24.308 -2.031 31.137 1.00 94.00 104 ARG A CA 1
ATOM 749 C C . ARG A 1 104 ? -24.161 -1.401 32.523 1.00 94.00 104 ARG A C 1
ATOM 751 O O . ARG A 1 104 ? -24.386 -0.206 32.659 1.00 94.00 104 ARG A O 1
ATOM 758 N N . GLN A 1 105 ? -23.798 -2.178 33.546 1.00 93.25 105 GLN A N 1
ATOM 759 C CA . GLN A 1 105 ? -23.631 -1.653 34.907 1.00 93.25 105 GLN A CA 1
ATOM 760 C C . GLN A 1 105 ? -22.375 -0.783 35.034 1.00 93.25 105 GLN A C 1
ATOM 762 O O . GLN A 1 105 ? -22.379 0.203 35.763 1.00 93.25 105 GLN A O 1
ATOM 767 N N . GLN A 1 106 ? -21.319 -1.115 34.289 1.00 91.56 106 GLN A N 1
ATOM 768 C CA . GLN A 1 106 ? -20.060 -0.368 34.279 1.00 91.56 106 GLN A CA 1
ATOM 769 C C . GLN A 1 106 ? -20.137 0.857 33.361 1.00 91.56 106 GLN A C 1
ATOM 771 O O . GLN A 1 106 ? -19.572 1.907 33.660 1.00 91.56 106 GLN A O 1
ATOM 776 N N . LEU A 1 107 ? -20.872 0.740 32.251 1.00 90.81 107 LEU A N 1
ATOM 777 C CA . LEU A 1 107 ? -20.923 1.749 31.191 1.00 90.81 107 LEU A CA 1
ATOM 778 C C . LEU A 1 107 ? -22.270 2.475 31.081 1.00 90.81 107 LEU A C 1
ATOM 780 O O . LEU A 1 107 ? -22.559 3.077 30.048 1.00 90.81 107 LEU A O 1
ATOM 784 N N . ALA A 1 108 ? -23.076 2.487 32.147 1.00 86.00 108 ALA A N 1
ATOM 785 C CA . ALA A 1 108 ? -24.446 3.019 32.152 1.00 86.00 108 ALA A CA 1
ATOM 786 C C . ALA A 1 108 ? -24.594 4.452 31.596 1.00 86.00 108 ALA A C 1
ATOM 788 O O . ALA A 1 108 ? -25.672 4.831 31.149 1.00 86.00 108 ALA A O 1
ATOM 789 N N . ARG A 1 109 ? -23.524 5.260 31.629 1.00 88.75 109 ARG A N 1
ATOM 790 C CA . ARG A 1 109 ? -23.504 6.658 31.156 1.00 88.75 109 ARG A CA 1
ATOM 791 C C . ARG A 1 109 ? -22.627 6.896 29.919 1.00 88.75 109 ARG A C 1
ATOM 793 O O . ARG A 1 109 ? -22.427 8.044 29.541 1.00 88.75 109 ARG A O 1
ATOM 800 N N . ARG A 1 110 ? -22.062 5.846 29.318 1.00 93.25 110 ARG A N 1
ATOM 801 C CA . ARG A 1 110 ? -21.069 5.928 28.232 1.00 93.25 110 ARG A CA 1
ATOM 802 C C . ARG A 1 110 ? -21.558 5.180 26.993 1.00 93.25 110 ARG A C 1
ATOM 804 O O . ARG A 1 110 ? -21.015 4.142 26.619 1.00 93.25 110 ARG A O 1
ATOM 811 N N . ALA A 1 111 ? -22.614 5.708 26.374 1.00 90.88 111 ALA A N 1
ATOM 812 C CA . ALA A 1 111 ? -23.199 5.133 25.162 1.00 90.88 111 ALA A CA 1
ATOM 813 C C . ALA A 1 111 ? -22.181 5.045 24.008 1.00 90.88 111 ALA A C 1
ATOM 815 O O . ALA A 1 111 ? -22.173 4.064 23.274 1.00 90.88 111 ALA A O 1
ATOM 816 N N . ASP A 1 112 ? -21.272 6.018 23.903 1.00 93.44 112 ASP A N 1
ATOM 817 C CA . ASP A 1 112 ? -20.157 6.052 22.948 1.00 93.44 112 ASP A CA 1
ATOM 818 C C . ASP A 1 112 ? -19.235 4.825 23.066 1.00 93.44 112 ASP A C 1
ATOM 820 O O . ASP A 1 112 ? -18.916 4.162 22.074 1.00 93.44 112 ASP A O 1
ATOM 824 N N . VAL A 1 113 ? -18.849 4.493 24.299 1.00 94.25 113 VAL A N 1
ATOM 825 C CA . VAL A 1 113 ? -17.962 3.366 24.611 1.00 94.25 113 VAL A CA 1
ATOM 826 C C . VAL A 1 113 ? -18.675 2.047 24.343 1.00 94.25 113 VAL A C 1
ATOM 828 O O . VAL A 1 113 ? -18.111 1.165 23.706 1.00 94.25 113 VAL A O 1
ATOM 831 N N . VAL A 1 114 ? -19.932 1.931 24.776 1.00 94.62 114 VAL A N 1
ATOM 832 C CA . VAL A 1 114 ? -20.772 0.751 24.532 1.00 94.62 114 VAL A CA 1
ATOM 833 C C . VAL A 1 114 ? -20.929 0.477 23.039 1.00 94.62 114 VAL A C 1
ATOM 835 O O . VAL A 1 114 ? -20.776 -0.662 22.606 1.00 94.62 114 VAL A O 1
ATOM 838 N N . LEU A 1 115 ? -21.229 1.514 22.253 1.00 94.38 115 LEU A N 1
ATOM 839 C CA . LEU A 1 115 ? -21.381 1.387 20.807 1.00 94.38 115 LEU A CA 1
ATOM 840 C C . LEU A 1 115 ? -20.077 0.946 20.152 1.00 94.38 115 LEU A C 1
ATOM 842 O O . LEU A 1 115 ? -20.105 0.100 19.268 1.00 94.38 115 LEU A O 1
ATOM 846 N N . THR A 1 116 ? -18.944 1.488 20.600 1.00 95.00 116 THR A N 1
ATOM 847 C CA . THR A 1 116 ? -17.627 1.079 20.098 1.00 95.00 116 THR A CA 1
ATOM 848 C C . THR A 1 116 ? -17.336 -0.380 20.437 1.00 95.00 116 THR A C 1
ATOM 850 O O . THR A 1 116 ? -16.874 -1.114 19.575 1.00 95.00 116 THR A O 1
ATOM 853 N N . LEU A 1 117 ? -17.637 -0.800 21.668 1.00 95.31 117 LEU A N 1
ATOM 854 C CA . LEU A 1 117 ? -17.313 -2.123 22.193 1.00 95.31 117 LEU A CA 1
ATOM 855 C C . LEU A 1 117 ? -18.184 -3.240 21.602 1.00 95.31 117 LEU A C 1
ATOM 857 O O . LEU A 1 117 ? -17.681 -4.299 21.250 1.00 95.31 117 LEU A O 1
ATOM 861 N N . CYS A 1 118 ? -19.498 -3.019 21.531 1.00 96.75 118 CYS A N 1
ATOM 862 C CA . CYS A 1 118 ? -20.462 -4.087 21.268 1.00 96.75 118 CYS A CA 1
ATOM 863 C C . CYS A 1 118 ? -21.007 -4.099 19.835 1.00 96.75 118 CYS A C 1
ATOM 865 O O . CYS A 1 118 ? -21.659 -5.069 19.443 1.00 96.75 118 CYS A O 1
ATOM 867 N N . ARG A 1 119 ? -20.779 -3.054 19.028 1.00 95.25 119 ARG A N 1
ATOM 868 C CA . ARG A 1 119 ? -21.251 -3.035 17.635 1.00 95.25 119 ARG A CA 1
ATOM 869 C C . ARG A 1 119 ? -20.537 -4.119 16.826 1.00 95.25 119 ARG A C 1
ATOM 871 O O . ARG A 1 119 ? -19.319 -4.109 16.704 1.00 95.25 119 ARG A O 1
ATOM 878 N N . GLY A 1 120 ? -21.320 -5.017 16.227 1.00 94.12 120 GLY A N 1
ATOM 879 C CA . GLY A 1 120 ? -20.801 -6.136 15.433 1.00 94.12 120 GLY A CA 1
ATOM 880 C C . GLY A 1 120 ? -20.261 -7.310 16.256 1.00 94.12 120 GLY A C 1
ATOM 881 O O . GLY A 1 120 ? -19.713 -8.240 15.670 1.00 94.12 120 GLY A O 1
ATOM 882 N N . ALA A 1 121 ? -20.425 -7.293 17.584 1.00 95.31 121 ALA A N 1
ATOM 883 C CA . ALA A 1 121 ? -20.076 -8.424 18.436 1.00 95.31 121 ALA A CA 1
ATOM 884 C C . ALA A 1 121 ? -20.852 -9.681 18.018 1.00 95.31 121 ALA A C 1
ATOM 886 O O . ALA A 1 121 ? -22.045 -9.604 17.725 1.00 95.31 121 ALA A O 1
ATOM 887 N N . VAL A 1 122 ? -20.192 -10.838 18.016 1.00 94.69 122 VAL A N 1
ATOM 888 C CA . VAL A 1 122 ? -20.845 -12.124 17.718 1.00 94.69 122 VAL A CA 1
ATOM 889 C C . VAL A 1 122 ? -21.491 -12.715 18.979 1.00 94.69 122 VAL A C 1
ATOM 891 O O . VAL A 1 122 ? -22.538 -13.358 18.879 1.00 94.69 122 VAL A O 1
ATOM 894 N N . ASP A 1 123 ? -20.939 -12.404 20.156 1.00 95.00 123 ASP A N 1
ATOM 895 C CA . ASP A 1 123 ? -21.353 -12.866 21.485 1.00 95.00 123 ASP A CA 1
ATOM 896 C C . ASP A 1 123 ? -20.967 -11.847 22.594 1.00 95.00 123 ASP A C 1
ATOM 898 O O . ASP A 1 123 ? -20.846 -10.646 22.340 1.00 95.00 123 ASP A O 1
ATOM 902 N N . GLU A 1 124 ? -20.832 -12.310 23.842 1.00 95.62 124 GLU A N 1
ATOM 903 C CA . GLU A 1 124 ? -20.461 -11.516 25.021 1.00 95.62 124 GLU A CA 1
ATOM 904 C C . GLU A 1 124 ? -18.943 -11.397 25.280 1.00 95.62 124 GLU A C 1
ATOM 906 O O . GLU A 1 124 ? -18.544 -10.696 26.211 1.00 95.62 124 GLU A O 1
ATOM 911 N N . GLU A 1 125 ? -18.074 -12.014 24.473 1.00 93.44 125 GLU A N 1
ATOM 912 C CA . GLU A 1 125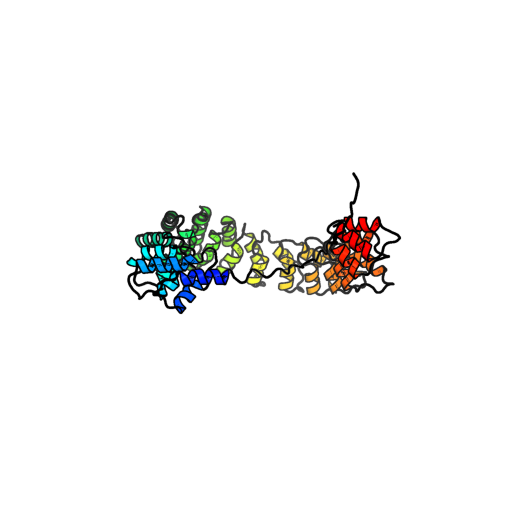 ? -16.616 -11.974 24.672 1.00 93.44 125 GLU A CA 1
ATOM 913 C C . GLU A 1 125 ? -16.018 -10.553 24.715 1.00 93.44 125 GLU A C 1
ATOM 915 O O . GLU A 1 125 ? -15.200 -10.291 25.609 1.00 93.44 125 GLU A O 1
ATOM 920 N N . PRO A 1 126 ? -16.444 -9.590 23.865 1.00 94.38 126 PRO A N 1
ATOM 921 C CA . PRO A 1 126 ? -16.007 -8.195 23.964 1.00 94.38 126 PRO A CA 1
ATOM 922 C C . PRO A 1 126 ? -16.205 -7.592 25.356 1.00 94.38 126 PRO A C 1
ATOM 924 O O . PRO A 1 126 ? -15.328 -6.915 25.901 1.00 94.38 126 PRO A O 1
ATOM 927 N N . ALA A 1 127 ? -17.348 -7.889 25.973 1.00 95.12 127 ALA A N 1
ATOM 928 C CA . ALA A 1 127 ? -17.680 -7.424 27.307 1.00 95.12 127 ALA A CA 1
ATOM 929 C C . ALA A 1 127 ? -16.790 -8.060 28.379 1.00 95.12 127 ALA A C 1
ATOM 931 O O . ALA A 1 127 ? -16.298 -7.355 29.261 1.00 95.12 127 ALA A O 1
ATOM 932 N N . LEU A 1 128 ? -16.550 -9.370 28.295 1.00 92.88 128 LEU A N 1
ATOM 933 C CA . LEU A 1 128 ? -15.681 -10.083 29.236 1.00 92.88 128 LEU A CA 1
ATOM 934 C C . LEU A 1 128 ? -14.231 -9.584 29.155 1.00 92.88 128 LEU A C 1
ATOM 936 O O . LEU A 1 128 ? -13.597 -9.361 30.189 1.00 92.88 128 LEU A O 1
ATOM 940 N N . CYS A 1 129 ? -13.732 -9.327 27.941 1.00 91.38 129 CYS A N 1
ATOM 941 C CA . CYS A 1 129 ? -12.445 -8.665 27.721 1.00 91.38 129 CYS A CA 1
ATOM 942 C C . CYS A 1 129 ? -12.397 -7.303 28.409 1.00 91.38 129 CYS A C 1
ATOM 944 O O . CYS A 1 129 ? -11.474 -7.035 29.182 1.00 91.38 129 CYS A O 1
ATOM 946 N N . PHE A 1 130 ? -13.409 -6.461 28.176 1.00 93.38 130 PHE A N 1
ATOM 947 C CA . PHE A 1 130 ? -13.468 -5.122 28.751 1.00 93.38 130 PHE A CA 1
ATOM 948 C C . PHE A 1 130 ? -13.413 -5.171 30.280 1.00 93.38 130 PHE A C 1
ATOM 950 O O . PHE A 1 130 ? -12.581 -4.497 30.881 1.00 93.38 130 PHE A O 1
ATOM 957 N N . GLN A 1 131 ? -14.246 -6.009 30.904 1.00 93.62 131 GLN A N 1
ATOM 958 C CA . GLN A 1 131 ? -14.314 -6.147 32.360 1.00 93.62 131 GLN A CA 1
ATOM 959 C C . GLN A 1 131 ? -12.977 -6.581 32.969 1.00 93.62 131 GLN A C 1
ATOM 961 O O . GLN A 1 131 ? -12.548 -6.035 33.989 1.00 93.62 131 GLN A O 1
ATOM 966 N N . GLU A 1 132 ? -12.310 -7.566 32.363 1.00 90.31 132 GLU A N 1
ATOM 967 C CA . GLU A 1 132 ? -11.056 -8.089 32.901 1.00 90.31 132 GLU A CA 1
ATOM 968 C C . GLU A 1 132 ? -9.893 -7.103 32.708 1.00 90.31 132 GLU A C 1
ATOM 970 O O . GLU A 1 132 ? -9.058 -6.960 33.609 1.00 90.31 132 GLU A O 1
ATOM 975 N N . LEU A 1 133 ? -9.842 -6.388 31.576 1.00 86.38 133 LEU A N 1
ATOM 976 C CA . LEU A 1 133 ? -8.842 -5.341 31.355 1.00 86.38 133 LEU A CA 1
ATOM 977 C C . LEU A 1 133 ? -9.080 -4.124 32.258 1.00 86.38 133 LEU A C 1
ATOM 979 O O . LEU A 1 133 ? -8.121 -3.623 32.848 1.00 86.38 133 LEU A O 1
ATOM 983 N N . ASP A 1 134 ? -10.328 -3.679 32.414 1.00 92.00 134 ASP A N 1
ATOM 984 C CA . ASP A 1 134 ? -10.697 -2.558 33.286 1.00 92.00 134 ASP A CA 1
ATOM 985 C C . ASP A 1 134 ? -10.252 -2.816 34.731 1.00 92.00 134 ASP A C 1
ATOM 987 O O . ASP A 1 134 ? -9.492 -2.036 35.314 1.00 92.00 134 ASP A O 1
ATOM 991 N N . ARG A 1 135 ? -10.590 -4.003 35.255 1.00 91.50 135 ARG A N 1
ATOM 992 C CA . ARG A 1 135 ? -10.236 -4.444 36.612 1.00 91.50 135 ARG A CA 1
ATOM 993 C C . ARG A 1 135 ? -8.731 -4.442 36.882 1.00 91.50 135 ARG A C 1
ATOM 995 O O . ARG A 1 135 ? -8.317 -4.248 38.024 1.00 91.50 135 ARG A O 1
ATOM 1002 N N . ARG A 1 136 ? -7.904 -4.724 35.872 1.00 87.44 136 ARG A N 1
ATOM 1003 C CA . ARG A 1 136 ? -6.448 -4.883 36.041 1.00 87.44 136 ARG A CA 1
ATOM 1004 C C . AR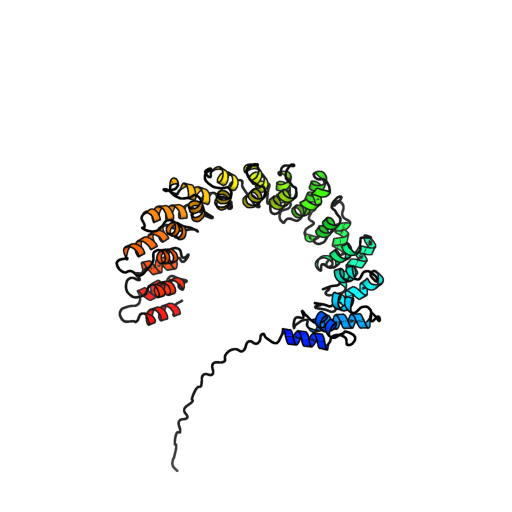G A 1 136 ? -5.646 -3.639 35.712 1.00 87.44 136 ARG A C 1
ATOM 1006 O O . ARG A 1 136 ? -4.583 -3.447 36.297 1.00 87.44 136 ARG A O 1
ATOM 1013 N N . LEU A 1 137 ? -6.097 -2.858 34.738 1.00 83.62 137 LEU A N 1
ATOM 1014 C CA . LEU A 1 137 ? -5.278 -1.823 34.119 1.00 83.62 137 LEU A CA 1
ATOM 1015 C C . LEU A 1 137 ? -5.728 -0.409 34.490 1.00 83.62 137 LEU A C 1
ATOM 1017 O O . LEU A 1 137 ? -4.903 0.504 34.420 1.00 83.62 137 LEU A O 1
ATOM 1021 N N . GLY A 1 138 ? -6.998 -0.212 34.873 1.00 86.25 138 GLY A N 1
ATOM 1022 C CA . GLY A 1 138 ? -7.550 1.115 35.168 1.00 86.25 138 GLY A CA 1
ATOM 1023 C C . GLY A 1 138 ? -7.401 2.089 33.994 1.00 86.25 138 GLY A C 1
ATOM 1024 O O . GLY A 1 138 ? -7.004 3.242 34.172 1.00 86.25 138 GLY A O 1
ATOM 1025 N N . TRP A 1 139 ? -7.597 1.600 32.769 1.00 84.81 139 TRP A N 1
ATOM 1026 C CA . TRP A 1 139 ? -7.413 2.389 31.552 1.00 84.81 139 TRP A CA 1
ATOM 1027 C C . TRP A 1 139 ? -8.644 3.231 31.204 1.00 84.81 139 TRP A C 1
ATOM 1029 O O . TRP A 1 139 ? -9.754 2.903 31.617 1.00 84.81 139 TRP A O 1
ATOM 1039 N N . PRO A 1 140 ? -8.477 4.300 30.399 1.00 91.12 140 PRO A N 1
ATOM 1040 C CA . PRO A 1 140 ? -9.612 5.017 29.832 1.00 91.12 140 PRO A CA 1
ATOM 1041 C C . PRO A 1 140 ? -10.533 4.062 29.058 1.00 91.12 140 PRO A C 1
ATOM 1043 O O . PRO A 1 140 ? -10.071 3.271 28.231 1.00 91.12 140 PRO A O 1
ATOM 1046 N N . HIS A 1 141 ? -11.838 4.132 29.333 1.00 93.25 141 HIS A N 1
ATOM 1047 C CA . HIS A 1 141 ? -12.821 3.194 28.785 1.00 93.25 141 HIS A CA 1
ATOM 1048 C C . HIS A 1 141 ? -12.882 3.208 27.247 1.00 93.25 141 HIS A C 1
ATOM 1050 O O . HIS A 1 141 ? -13.142 2.178 26.638 1.00 93.25 141 HIS A O 1
ATOM 1056 N N . ASP A 1 142 ? -12.617 4.345 26.604 1.00 90.38 142 ASP A N 1
ATOM 1057 C CA . ASP A 1 142 ? -12.553 4.482 25.144 1.00 90.38 142 ASP A CA 1
ATOM 1058 C C . ASP A 1 142 ? -11.439 3.619 24.529 1.00 90.38 142 ASP A C 1
ATOM 1060 O O . ASP A 1 142 ? -11.648 2.947 23.516 1.00 90.38 142 ASP A O 1
ATOM 1064 N N . GLN A 1 143 ? -10.276 3.562 25.182 1.00 87.25 143 GLN A N 1
ATOM 1065 C CA . GLN A 1 143 ? -9.157 2.729 24.740 1.00 87.25 143 GLN A CA 1
ATOM 1066 C C . GLN A 1 143 ? -9.457 1.247 24.954 1.00 87.25 143 GLN A C 1
ATOM 1068 O O . GLN A 1 143 ? -9.207 0.436 24.063 1.00 87.25 143 GLN A O 1
ATOM 1073 N N . LEU A 1 144 ? -10.037 0.901 26.107 1.00 88.75 144 LEU A N 1
ATOM 1074 C CA . LEU A 1 144 ? -10.461 -0.467 26.400 1.00 88.75 144 LEU A CA 1
ATOM 1075 C C . LEU A 1 144 ? -11.513 -0.954 25.406 1.00 88.75 144 LEU A C 1
ATOM 1077 O O . LEU A 1 144 ? -11.378 -2.057 24.891 1.00 88.75 144 LEU A O 1
ATOM 1081 N N . ALA A 1 145 ? -12.503 -0.126 25.070 1.00 91.56 145 ALA A N 1
ATOM 1082 C CA . ALA A 1 145 ? -13.515 -0.472 24.081 1.00 91.56 145 ALA A CA 1
ATOM 1083 C C . ALA A 1 145 ? -12.930 -0.661 22.684 1.00 91.56 145 ALA A C 1
ATOM 1085 O O . ALA A 1 145 ? -13.267 -1.632 22.026 1.00 91.56 145 ALA A O 1
ATOM 1086 N N . SER A 1 146 ? -12.016 0.206 22.238 1.00 89.00 146 SER A N 1
ATOM 1087 C CA . SER A 1 146 ? -11.375 0.042 20.926 1.00 89.00 146 SER A CA 1
ATOM 1088 C C . SER A 1 146 ? -10.559 -1.252 20.822 1.00 89.00 146 SER A C 1
ATOM 1090 O O . SER A 1 146 ? -10.475 -1.853 19.750 1.00 89.00 146 SER A O 1
ATOM 1092 N N . VAL A 1 147 ? -9.932 -1.675 21.921 1.00 85.94 147 VAL A N 1
ATOM 1093 C CA . VAL A 1 147 ? -9.172 -2.933 22.011 1.00 85.94 147 VAL A CA 1
ATOM 1094 C C . VAL A 1 147 ? -10.108 -4.108 22.036 1.00 85.94 147 VAL A C 1
ATOM 1096 O O . VAL A 1 147 ? -9.977 -5.010 21.218 1.00 85.94 147 VAL A O 1
ATOM 1099 N N . CYS A 1 148 ? -11.076 -4.042 22.935 1.00 90.69 148 CYS A N 1
ATOM 1100 C CA . CYS A 1 148 ? -12.036 -5.089 23.126 1.00 90.69 148 CYS A CA 1
ATOM 1101 C C . CYS A 1 148 ? -13.209 -5.015 22.134 1.00 90.69 148 CYS A C 1
ATOM 1103 O O . CYS A 1 148 ? -14.250 -5.574 22.425 1.00 90.69 148 CYS A O 1
ATOM 1105 N N . ALA A 1 149 ? -13.092 -4.339 20.992 1.00 90.81 149 ALA A N 1
ATOM 1106 C CA . ALA A 1 149 ? -14.057 -4.428 19.888 1.00 90.81 149 ALA A CA 1
ATOM 1107 C C . ALA A 1 149 ? -13.529 -5.300 18.739 1.00 90.81 149 ALA A C 1
ATOM 1109 O O . ALA A 1 149 ? -14.279 -5.677 17.843 1.00 90.81 149 ALA A O 1
ATOM 1110 N N . ASP A 1 150 ? -12.228 -5.597 18.743 1.00 87.31 150 ASP A N 1
ATOM 1111 C CA . ASP A 1 150 ? -11.555 -6.383 17.718 1.00 87.31 150 ASP A CA 1
ATOM 1112 C C . ASP A 1 150 ? -11.675 -7.881 18.053 1.00 87.31 150 ASP A C 1
ATOM 1114 O O . ASP A 1 150 ? -11.098 -8.302 19.057 1.00 87.31 150 ASP A O 1
ATOM 1118 N N . PRO A 1 151 ? -12.365 -8.705 17.237 1.00 82.44 151 PRO A N 1
ATOM 1119 C CA . PRO A 1 151 ? -12.511 -10.148 17.462 1.00 82.44 151 PRO A CA 1
ATOM 1120 C C . PRO A 1 151 ? -11.190 -10.876 17.724 1.00 82.44 151 PRO A C 1
ATOM 1122 O O . PRO A 1 151 ? -11.143 -11.823 18.506 1.00 82.44 151 PRO A O 1
ATOM 1125 N N . ALA A 1 152 ? -10.095 -10.412 17.111 1.00 76.56 152 ALA A N 1
ATOM 1126 C CA . ALA A 1 152 ? -8.775 -11.000 17.308 1.00 76.56 152 ALA A CA 1
ATOM 1127 C C . ALA A 1 152 ? -8.205 -10.756 18.718 1.00 76.56 152 ALA A C 1
ATOM 1129 O O . ALA A 1 152 ? -7.341 -11.508 19.163 1.00 76.56 152 ALA A O 1
ATOM 1130 N N . ALA A 1 153 ? -8.672 -9.727 19.431 1.00 68.75 153 ALA A N 1
ATOM 1131 C CA . ALA A 1 153 ? -8.166 -9.375 20.753 1.00 68.75 153 ALA A CA 1
ATOM 1132 C C . ALA A 1 153 ? -8.665 -10.313 21.869 1.00 68.75 153 ALA A C 1
ATOM 1134 O O . ALA A 1 153 ? -7.985 -10.439 22.889 1.00 68.75 153 ALA A O 1
ATOM 1135 N N . PHE A 1 154 ? -9.816 -10.979 21.703 1.00 71.88 154 PHE A N 1
ATOM 1136 C CA . PHE A 1 154 ? -10.438 -11.785 22.774 1.00 71.88 154 PHE A CA 1
ATOM 1137 C C . PHE A 1 154 ? -10.001 -13.234 22.807 1.00 71.88 154 PHE A C 1
ATOM 1139 O O . PHE A 1 154 ? -9.980 -13.813 23.896 1.00 71.88 154 PHE A O 1
ATOM 1146 N N . ALA A 1 155 ? -9.641 -13.788 21.641 1.00 72.56 155 ALA A N 1
ATOM 1147 C CA . ALA A 1 155 ? -9.291 -15.198 21.475 1.00 72.56 155 ALA A CA 1
ATOM 1148 C C . ALA A 1 155 ? -8.253 -15.671 22.507 1.00 72.56 155 ALA A C 1
ATOM 1150 O O . ALA A 1 155 ? -8.256 -16.835 22.899 1.00 72.56 155 ALA A O 1
ATOM 1151 N N . ASP A 1 156 ? -7.405 -14.759 23.001 1.00 76.69 156 ASP A N 1
ATOM 1152 C CA . ASP A 1 156 ? -6.594 -15.004 24.187 1.00 76.69 156 ASP A CA 1
ATOM 1153 C C . ASP A 1 156 ? -6.371 -13.733 25.031 1.00 76.69 156 ASP A C 1
ATOM 1155 O O . ASP A 1 156 ? -5.286 -13.146 25.080 1.00 76.69 156 ASP A O 1
ATOM 1159 N N . THR A 1 157 ? -7.408 -13.311 25.763 1.00 76.06 157 THR A N 1
ATOM 1160 C CA . THR A 1 157 ? -7.317 -12.175 26.707 1.00 76.06 157 THR A CA 1
ATOM 1161 C C . THR A 1 157 ? -6.192 -12.371 27.745 1.00 76.06 157 THR A C 1
ATOM 1163 O O . THR A 1 157 ? -5.579 -11.403 28.207 1.00 76.06 157 THR A O 1
ATOM 1166 N N . ARG A 1 158 ? -5.858 -13.623 28.103 1.00 77.06 158 ARG A N 1
ATOM 1167 C CA . ARG A 1 158 ? -4.742 -13.920 29.016 1.00 77.06 158 ARG A CA 1
ATOM 1168 C C . ARG A 1 158 ? -3.391 -13.678 28.352 1.00 77.06 158 ARG A C 1
ATOM 1170 O O . ARG A 1 158 ? -2.509 -13.154 29.028 1.00 77.06 158 ARG A O 1
ATOM 1177 N N . ALA A 1 159 ? -3.222 -13.992 27.068 1.00 76.94 159 ALA A N 1
ATOM 1178 C CA . ALA A 1 159 ? -2.019 -13.634 26.319 1.00 76.94 159 ALA A CA 1
ATOM 1179 C C . ALA A 1 159 ? -1.864 -12.119 26.180 1.00 76.94 159 ALA A C 1
ATOM 1181 O O . ALA A 1 159 ? -0.753 -11.621 26.355 1.00 76.94 159 ALA A O 1
ATOM 1182 N N . VAL A 1 160 ? -2.953 -11.374 25.951 1.00 74.94 160 VAL A N 1
ATOM 1183 C CA . VAL A 1 160 ? -2.912 -9.899 25.918 1.00 74.94 160 VAL A CA 1
ATOM 1184 C C . VAL A 1 160 ? -2.465 -9.345 27.273 1.00 74.94 160 VAL A C 1
ATOM 1186 O O . VAL A 1 160 ? -1.542 -8.535 27.338 1.00 74.94 160 VAL A O 1
ATOM 1189 N N . LEU A 1 161 ? -3.051 -9.821 28.374 1.00 77.88 161 LEU A N 1
ATOM 1190 C CA . LEU A 1 161 ? -2.636 -9.427 29.724 1.00 77.88 161 LEU A CA 1
ATOM 1191 C C . LEU A 1 161 ? -1.195 -9.832 30.033 1.00 77.88 161 LEU A C 1
ATOM 1193 O O . LEU A 1 161 ? -0.440 -9.030 30.575 1.00 77.88 161 LEU A O 1
ATOM 1197 N N . GLY A 1 162 ? -0.800 -11.048 29.660 1.00 79.19 162 GLY A N 1
ATOM 1198 C CA . GLY A 1 162 ? 0.571 -11.526 29.793 1.00 79.19 162 GLY A CA 1
ATOM 1199 C C . GLY A 1 162 ? 1.548 -10.654 29.006 1.00 79.19 162 GLY A C 1
ATOM 1200 O O . GLY A 1 162 ? 2.598 -10.297 29.530 1.00 79.19 162 GLY A O 1
ATOM 1201 N N . CYS A 1 163 ? 1.183 -10.240 27.791 1.00 79.38 163 CYS A N 1
ATOM 1202 C CA . CYS A 1 163 ? 1.947 -9.299 26.977 1.00 79.38 163 CYS A CA 1
ATOM 1203 C C . CYS A 1 163 ? 2.092 -7.938 27.665 1.00 79.38 163 CYS A C 1
ATOM 1205 O O . CYS A 1 163 ? 3.208 -7.442 27.800 1.00 79.38 163 CYS A O 1
ATOM 1207 N N . LEU A 1 164 ? 0.995 -7.368 28.173 1.00 76.50 164 LEU A N 1
ATOM 1208 C CA . LEU A 1 164 ? 1.012 -6.080 28.875 1.00 76.50 164 LEU A CA 1
ATOM 1209 C C . LEU A 1 164 ? 1.810 -6.124 30.186 1.00 76.50 164 LEU A C 1
ATOM 1211 O O . LEU A 1 164 ? 2.341 -5.103 30.619 1.00 76.50 164 LEU A O 1
ATOM 1215 N N . GLN A 1 165 ? 1.905 -7.296 30.817 1.00 77.06 165 GLN A N 1
ATOM 1216 C CA . GLN A 1 165 ? 2.664 -7.512 32.048 1.00 77.06 165 GLN A CA 1
ATOM 1217 C C . GLN A 1 165 ? 4.145 -7.847 31.811 1.00 77.06 165 GLN A C 1
ATOM 1219 O O . GLN A 1 165 ? 4.932 -7.771 32.756 1.00 77.06 165 GLN A O 1
ATOM 1224 N N . ARG A 1 166 ? 4.557 -8.208 30.586 1.00 76.00 166 ARG A N 1
ATOM 1225 C CA . ARG A 1 166 ? 5.957 -8.541 30.281 1.00 76.00 166 ARG A CA 1
ATOM 1226 C C . ARG A 1 166 ? 6.839 -7.280 30.300 1.00 76.00 166 ARG A C 1
ATOM 1228 O O . ARG A 1 166 ? 6.618 -6.356 29.515 1.00 76.00 166 ARG A O 1
ATOM 1235 N N . PRO A 1 167 ? 7.907 -7.236 31.116 1.00 62.19 167 PRO A N 1
ATOM 1236 C CA . PRO A 1 167 ? 9.004 -6.303 30.881 1.00 62.19 167 PRO A CA 1
ATOM 1237 C C . PRO A 1 167 ? 9.830 -6.830 29.684 1.00 62.19 167 PRO A C 1
ATOM 1239 O O . PRO A 1 167 ? 10.107 -8.028 29.672 1.00 62.19 167 PRO A O 1
ATOM 1242 N N . PRO A 1 168 ? 10.254 -6.028 28.679 1.00 61.41 168 PRO A N 1
ATOM 1243 C CA . PRO A 1 168 ? 10.412 -4.579 28.657 1.00 61.41 168 PRO A CA 1
ATOM 1244 C C . PRO A 1 168 ? 9.832 -3.957 27.372 1.00 61.41 168 PRO A C 1
ATOM 1246 O O . PRO A 1 168 ? 10.510 -3.843 26.353 1.00 61.41 168 PRO A O 1
ATOM 1249 N N . VAL A 1 169 ? 8.609 -3.449 27.439 1.00 60.84 169 VAL A N 1
ATOM 1250 C CA . VAL A 1 169 ? 8.112 -2.509 26.422 1.00 60.84 169 VAL A CA 1
ATOM 1251 C C . VAL A 1 169 ? 8.060 -1.089 27.012 1.00 60.84 169 VAL A C 1
ATOM 1253 O O . VAL A 1 169 ? 7.204 -0.254 26.722 1.00 60.84 169 VAL A O 1
ATOM 1256 N N . GLN A 1 170 ? 9.019 -0.823 27.909 1.00 60.66 170 GLN A N 1
ATOM 1257 C CA . GLN A 1 170 ? 9.155 0.437 28.626 1.00 60.66 170 GLN A CA 1
ATOM 1258 C C . GLN A 1 170 ? 9.436 1.569 27.631 1.00 60.66 170 GLN A C 1
ATOM 1260 O O . GLN A 1 170 ? 10.473 1.613 26.965 1.00 60.66 170 GLN A O 1
ATOM 1265 N N . GLY A 1 171 ? 8.489 2.499 27.541 1.00 70.88 171 GLY A N 1
ATOM 1266 C CA . GLY A 1 171 ? 8.594 3.692 26.708 1.00 70.88 171 GLY A CA 1
ATOM 1267 C C . GLY A 1 171 ? 7.957 3.591 25.324 1.00 70.88 171 GLY A C 1
ATOM 1268 O O . GLY A 1 171 ? 8.150 4.523 24.550 1.00 70.88 171 GLY A O 1
ATOM 1269 N N . LEU A 1 172 ? 7.208 2.526 25.009 1.00 78.19 172 LEU A N 1
ATOM 1270 C CA . LEU A 1 172 ? 6.158 2.651 23.992 1.00 78.19 172 LEU A CA 1
ATOM 1271 C C . LEU A 1 172 ? 4.955 3.376 24.593 1.00 78.19 172 LEU A C 1
ATOM 1273 O O . LEU A 1 172 ? 4.663 3.238 25.788 1.00 78.19 172 LEU A O 1
ATOM 1277 N N . SER A 1 173 ? 4.238 4.131 23.767 1.00 82.25 173 SER A N 1
ATOM 1278 C CA . SER A 1 173 ? 2.938 4.642 24.185 1.00 82.25 173 SER A CA 1
ATOM 1279 C C . SER A 1 173 ? 1.935 3.498 24.369 1.00 82.25 173 SER A C 1
ATOM 1281 O O . SER A 1 173 ? 2.082 2.393 23.838 1.00 82.25 173 SER A O 1
ATOM 1283 N N . ARG A 1 174 ? 0.878 3.756 25.145 1.00 77.31 174 ARG A N 1
ATOM 1284 C CA . ARG A 1 174 ? -0.190 2.771 25.386 1.00 77.31 174 ARG A CA 1
ATOM 1285 C C . ARG A 1 174 ? -0.857 2.270 24.089 1.00 77.31 174 ARG A C 1
ATOM 1287 O O . ARG A 1 174 ? -1.047 1.061 23.982 1.00 77.31 174 ARG A O 1
ATOM 1294 N N . PRO A 1 175 ? -1.150 3.119 23.081 1.00 77.88 175 PRO A N 1
ATOM 1295 C CA . PRO A 1 175 ? -1.675 2.647 21.795 1.00 77.88 175 PRO A CA 1
ATOM 1296 C C . PRO A 1 175 ? -0.731 1.681 21.058 1.00 77.88 175 PRO A C 1
ATOM 1298 O O . PRO A 1 175 ? -1.176 0.680 20.493 1.00 77.88 175 PRO A O 1
ATOM 1301 N N . SER A 1 176 ? 0.578 1.937 21.106 1.00 81.62 176 SER A N 1
ATOM 1302 C CA . SER A 1 176 ? 1.605 1.069 20.518 1.00 81.62 176 SER A CA 1
ATOM 1303 C C . SER A 1 176 ? 1.677 -0.292 21.208 1.00 81.62 176 SER A C 1
ATOM 1305 O O . SER A 1 176 ? 1.667 -1.329 20.545 1.00 81.62 176 SER A O 1
ATOM 1307 N N . LEU A 1 177 ? 1.684 -0.293 22.546 1.00 81.69 177 LEU A N 1
ATOM 1308 C CA . LEU A 1 177 ? 1.627 -1.508 23.368 1.00 81.69 177 LEU A CA 1
ATOM 1309 C C . LEU A 1 177 ? 0.418 -2.370 23.022 1.00 81.69 177 LEU A C 1
ATOM 1311 O O . LEU A 1 177 ? 0.525 -3.583 22.893 1.00 81.69 177 LEU A O 1
ATOM 1315 N N . LEU A 1 178 ? -0.733 -1.731 22.846 1.00 76.69 178 LEU A N 1
ATOM 1316 C CA . LEU A 1 178 ? -1.960 -2.415 22.481 1.00 76.69 178 LEU A CA 1
ATOM 1317 C C . LEU A 1 178 ? -1.896 -3.048 21.103 1.00 76.69 178 LEU A C 1
ATOM 1319 O O . LEU A 1 178 ? -2.236 -4.217 20.951 1.00 76.69 178 LEU A O 1
ATOM 1323 N N . THR A 1 179 ? -1.438 -2.285 20.114 1.00 79.94 179 THR A N 1
ATOM 1324 C CA . THR A 1 179 ? -1.279 -2.777 18.740 1.00 79.94 179 THR A CA 1
ATOM 1325 C C . THR A 1 179 ? -0.366 -4.001 18.711 1.00 79.94 179 THR A C 1
ATOM 1327 O O . THR A 1 179 ? -0.649 -4.973 18.016 1.00 79.94 179 THR A O 1
ATOM 1330 N N . LEU A 1 180 ? 0.689 -3.979 19.528 1.00 79.19 180 LEU A N 1
ATOM 1331 C CA . LEU A 1 180 ? 1.609 -5.091 19.705 1.00 79.19 180 LEU A CA 1
ATOM 1332 C C . LEU A 1 180 ? 0.939 -6.303 20.373 1.00 79.19 180 LEU A C 1
ATOM 1334 O O . LEU A 1 180 ? 1.019 -7.416 19.859 1.00 79.19 180 LEU A O 1
ATOM 1338 N N . CYS A 1 181 ? 0.247 -6.092 21.493 1.00 79.25 181 CYS A N 1
ATOM 1339 C CA . CYS A 1 181 ? -0.370 -7.179 22.251 1.00 79.25 181 CYS A CA 1
ATOM 1340 C C . CYS A 1 181 ? -1.592 -7.805 21.562 1.00 79.25 181 CYS A C 1
ATOM 1342 O O . CYS A 1 181 ? -1.952 -8.922 21.916 1.00 79.25 181 CYS A O 1
ATOM 1344 N N . ARG A 1 182 ? -2.196 -7.148 20.559 1.00 76.06 182 ARG A N 1
ATOM 1345 C CA . ARG A 1 182 ? -3.253 -7.739 19.712 1.00 76.06 182 ARG A CA 1
ATOM 1346 C C . ARG A 1 182 ? -2.761 -8.870 18.808 1.00 76.06 182 ARG A C 1
ATOM 1348 O O . ARG A 1 182 ? -3.576 -9.616 18.281 1.00 76.06 182 ARG A O 1
ATOM 1355 N N . ARG A 1 183 ? -1.450 -8.986 18.591 1.00 78.31 183 ARG A N 1
ATOM 1356 C CA . ARG A 1 183 ? -0.845 -10.050 17.779 1.00 78.31 183 ARG A CA 1
ATOM 1357 C C . ARG A 1 183 ? 0.228 -10.771 18.586 1.00 78.31 183 ARG A C 1
ATOM 1359 O O . ARG A 1 183 ? 1.419 -10.604 18.311 1.00 78.31 183 ARG A O 1
ATOM 1366 N N . PRO A 1 184 ? -0.165 -11.532 19.625 1.00 70.38 184 PRO A N 1
ATOM 1367 C CA . PRO A 1 184 ? 0.792 -12.198 20.499 1.00 70.38 184 PRO A CA 1
ATOM 1368 C C . PRO A 1 184 ? 1.652 -13.224 19.749 1.00 70.38 184 PRO A 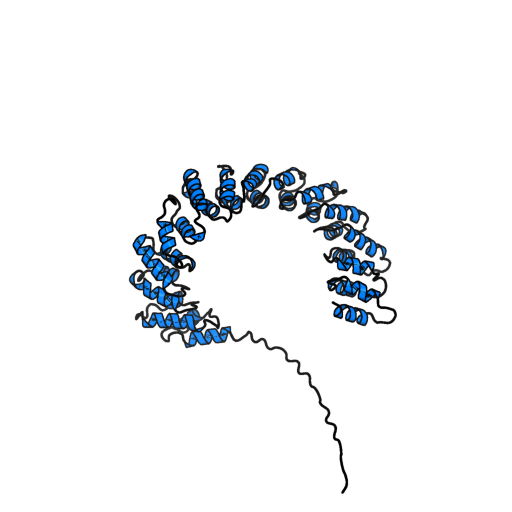C 1
ATOM 1370 O O . PRO A 1 184 ? 2.787 -13.470 20.143 1.00 70.38 184 PRO A O 1
ATOM 1373 N N . ASP A 1 185 ? 1.162 -13.753 18.625 1.00 77.81 185 ASP A N 1
ATOM 1374 C CA . ASP A 1 185 ? 1.902 -14.610 17.694 1.00 77.81 185 ASP A CA 1
ATOM 1375 C C . ASP A 1 185 ? 3.138 -13.921 17.088 1.00 77.81 185 ASP A C 1
ATOM 1377 O O . ASP A 1 185 ? 4.115 -14.581 16.739 1.00 77.81 185 ASP A O 1
ATOM 1381 N N . ARG A 1 186 ? 3.130 -12.586 16.994 1.00 79.69 186 ARG A N 1
ATOM 1382 C CA . ARG A 1 186 ? 4.241 -11.784 16.455 1.00 79.69 186 ARG A CA 1
ATOM 1383 C C . ARG A 1 186 ? 5.262 -11.371 17.510 1.00 79.69 186 ARG A C 1
ATOM 1385 O O . ARG A 1 186 ? 6.285 -10.776 17.168 1.00 79.69 186 ARG A O 1
ATOM 1392 N N . LEU A 1 187 ? 5.024 -11.688 18.781 1.00 80.38 187 LEU A N 1
ATOM 1393 C CA . LEU A 1 187 ? 5.938 -11.403 19.884 1.00 80.38 187 LEU A CA 1
ATOM 1394 C C . LEU A 1 187 ? 6.945 -12.539 20.056 1.00 80.38 187 LEU A C 1
ATOM 1396 O O . LEU A 1 187 ? 6.860 -13.337 20.988 1.00 80.38 187 LEU A O 1
ATOM 1400 N N . THR A 1 188 ? 7.918 -12.594 19.152 1.00 84.81 188 THR A N 1
ATOM 1401 C CA . THR A 1 188 ? 9.054 -13.514 19.257 1.00 84.81 188 THR A CA 1
ATOM 1402 C C . THR A 1 188 ? 10.191 -12.899 20.086 1.00 84.81 188 THR A C 1
ATOM 1404 O O . THR A 1 188 ? 10.187 -11.705 20.422 1.00 84.81 188 THR A O 1
ATOM 1407 N N . ASP A 1 189 ? 11.215 -13.699 20.391 1.00 84.25 189 ASP A N 1
ATOM 1408 C CA . ASP A 1 189 ? 12.447 -13.203 21.016 1.00 84.25 189 ASP A CA 1
ATOM 1409 C C . ASP A 1 189 ? 13.154 -12.158 20.134 1.00 84.25 189 ASP A C 1
ATOM 1411 O O . ASP A 1 189 ? 13.720 -11.187 20.649 1.00 84.25 189 ASP A O 1
ATOM 1415 N N . ALA A 1 190 ? 13.052 -12.291 18.805 1.00 83.31 190 ALA A N 1
ATOM 1416 C CA . ALA A 1 190 ? 13.573 -11.316 17.847 1.00 83.31 190 ALA A CA 1
ATOM 1417 C C . ALA A 1 190 ? 12.827 -9.977 17.951 1.00 83.31 190 ALA A C 1
ATOM 1419 O O . ALA A 1 190 ? 13.453 -8.925 18.089 1.00 83.31 190 ALA A O 1
ATOM 1420 N N . THR A 1 191 ? 11.493 -10.008 18.002 1.00 84.56 191 THR A N 1
ATOM 1421 C CA . THR A 1 191 ? 10.656 -8.817 18.215 1.00 84.56 191 THR A CA 1
ATOM 1422 C C . THR A 1 191 ? 11.010 -8.111 19.529 1.00 84.56 191 THR A C 1
ATOM 1424 O O . THR A 1 191 ? 11.198 -6.893 19.567 1.00 84.56 191 THR A O 1
ATOM 1427 N N . THR A 1 192 ? 11.194 -8.873 20.610 1.00 83.38 192 THR A N 1
ATOM 1428 C CA . THR A 1 192 ? 11.587 -8.330 21.922 1.00 83.38 192 THR A CA 1
ATOM 1429 C C . THR A 1 192 ? 12.984 -7.698 21.882 1.00 83.38 192 THR A C 1
ATOM 1431 O O . THR A 1 192 ? 13.204 -6.609 22.421 1.00 83.38 192 THR A O 1
ATOM 1434 N N . THR A 1 193 ? 13.928 -8.342 21.195 1.00 86.12 193 THR A N 1
ATOM 1435 C CA . THR A 1 193 ? 15.292 -7.831 20.995 1.00 86.12 193 THR A CA 1
ATOM 1436 C C . THR A 1 193 ? 15.296 -6.549 20.162 1.00 86.12 193 THR A C 1
ATOM 1438 O O . THR A 1 193 ? 16.008 -5.596 20.499 1.00 86.12 193 THR A O 1
ATOM 1441 N N . CYS A 1 194 ? 14.446 -6.477 19.136 1.00 87.25 194 CYS A N 1
ATOM 1442 C CA . CYS A 1 194 ? 14.231 -5.274 18.340 1.00 87.25 194 CYS A CA 1
ATOM 1443 C C . CYS A 1 194 ? 13.745 -4.116 19.221 1.00 87.25 194 CYS A C 1
ATOM 1445 O O . CYS A 1 194 ? 14.384 -3.063 19.246 1.00 87.25 194 CYS A O 1
ATOM 1447 N N . PHE A 1 195 ? 12.711 -4.317 20.048 1.00 85.81 195 PHE A N 1
ATOM 1448 C CA . PHE A 1 195 ? 12.228 -3.269 20.958 1.00 85.81 195 PHE A CA 1
ATOM 1449 C C . PHE A 1 195 ? 13.266 -2.808 21.963 1.00 85.81 195 PHE A C 1
ATOM 1451 O O . PHE A 1 195 ? 13.395 -1.607 22.203 1.00 85.81 195 PHE A O 1
ATOM 1458 N N . LYS A 1 196 ? 14.030 -3.740 22.536 1.00 86.94 196 LYS A N 1
ATOM 1459 C CA . LYS A 1 196 ? 15.117 -3.399 23.454 1.00 86.94 196 LYS A CA 1
ATOM 1460 C C . LYS A 1 196 ? 16.159 -2.524 22.757 1.00 86.94 196 LYS A C 1
ATOM 1462 O O . LYS A 1 196 ? 16.566 -1.504 23.312 1.00 86.94 196 LYS A O 1
ATOM 1467 N N . THR A 1 197 ? 16.532 -2.878 21.529 1.00 87.19 197 THR A N 1
ATOM 1468 C CA . THR A 1 197 ? 17.479 -2.109 20.709 1.00 87.19 197 THR A CA 1
ATOM 1469 C C . THR A 1 197 ? 16.939 -0.713 20.394 1.00 87.19 197 THR A C 1
ATOM 1471 O O . THR A 1 197 ? 17.623 0.282 20.640 1.00 87.19 197 THR A O 1
ATOM 1474 N N . LEU A 1 198 ? 15.680 -0.605 19.951 1.00 85.94 198 LEU A N 1
ATOM 1475 C CA . LEU A 1 198 ? 15.012 0.682 19.729 1.00 85.94 198 LEU A CA 1
ATOM 1476 C C . LEU A 1 198 ? 14.943 1.525 21.006 1.00 85.94 198 LEU A C 1
ATOM 1478 O O . LEU A 1 198 ? 15.158 2.736 20.974 1.00 85.94 198 LEU A O 1
ATOM 1482 N N . GLY A 1 199 ? 14.671 0.873 22.136 1.00 83.62 199 GLY A N 1
ATOM 1483 C CA . GLY A 1 199 ? 14.609 1.479 23.458 1.00 83.62 199 GLY A CA 1
ATOM 1484 C C . GLY A 1 199 ? 15.928 2.117 23.886 1.00 83.62 199 GLY A C 1
ATOM 1485 O O . GLY A 1 199 ? 15.937 3.170 24.517 1.00 83.62 199 GLY A O 1
ATOM 1486 N N . GLN A 1 200 ? 17.048 1.509 23.513 1.00 88.12 200 GLN A N 1
ATOM 1487 C CA . GLN A 1 200 ? 18.378 2.029 23.820 1.00 88.12 200 GLN A CA 1
ATOM 1488 C C . GLN A 1 200 ? 18.809 3.143 22.858 1.00 88.12 200 GLN A C 1
ATOM 1490 O O . GLN A 1 200 ? 19.535 4.048 23.261 1.00 88.12 200 GLN A O 1
ATOM 1495 N N . GLN A 1 201 ? 18.371 3.092 21.597 1.00 87.44 201 GLN A N 1
ATOM 1496 C CA . GLN A 1 201 ? 18.868 3.984 20.543 1.00 87.44 201 GLN A CA 1
ATOM 1497 C C . GLN A 1 201 ? 18.005 5.228 20.301 1.00 87.44 201 GLN A C 1
ATOM 1499 O O . GLN A 1 201 ? 18.512 6.230 19.793 1.00 87.44 201 GLN A O 1
ATOM 1504 N N . HIS A 1 202 ? 16.715 5.182 20.641 1.00 87.56 202 HIS A N 1
ATOM 1505 C CA . HIS A 1 202 ? 15.758 6.219 20.262 1.00 87.56 202 HIS A CA 1
ATOM 1506 C C . HIS A 1 202 ? 14.929 6.736 21.447 1.00 87.56 202 HIS A C 1
ATOM 1508 O O . HIS A 1 202 ? 14.611 5.977 22.371 1.00 87.56 202 HIS A O 1
ATOM 1514 N N . PRO A 1 203 ? 14.533 8.025 21.432 1.00 87.62 203 PRO A N 1
ATOM 1515 C CA . PRO A 1 203 ? 13.606 8.569 22.418 1.00 87.62 203 PRO A CA 1
ATOM 1516 C C . PRO A 1 203 ? 12.192 7.982 22.229 1.00 87.62 203 PRO A C 1
ATOM 1518 O O . PRO A 1 203 ? 11.854 7.582 21.113 1.00 87.62 203 PRO A O 1
ATOM 1521 N N . PRO A 1 204 ? 11.343 7.965 23.276 1.00 81.75 204 PRO A N 1
ATOM 1522 C CA . PRO A 1 204 ? 9.997 7.376 23.238 1.00 81.75 204 PRO A CA 1
ATOM 1523 C C . PRO A 1 204 ? 9.129 7.801 22.045 1.00 81.75 204 PRO A C 1
ATOM 1525 O O . PRO A 1 204 ? 8.525 6.951 21.401 1.00 81.75 204 PRO A O 1
ATOM 1528 N N . SER A 1 205 ? 9.140 9.089 21.678 1.00 82.88 205 SER A N 1
ATOM 1529 C CA . SER A 1 205 ? 8.349 9.622 20.556 1.00 82.88 205 SER A CA 1
ATOM 1530 C C . SER A 1 205 ? 8.688 8.993 19.200 1.00 82.88 205 SER A C 1
ATOM 1532 O O . SER A 1 205 ? 7.830 8.895 18.330 1.00 82.88 205 SER A O 1
ATOM 1534 N N . VAL A 1 206 ? 9.933 8.548 19.016 1.00 86.19 206 VAL A N 1
ATOM 1535 C CA . VAL A 1 206 ? 10.401 7.916 17.776 1.00 86.19 206 VAL A CA 1
ATOM 1536 C C . VAL A 1 206 ? 10.130 6.409 17.787 1.00 86.19 206 VAL A C 1
ATOM 1538 O O . VAL A 1 206 ? 9.912 5.821 16.730 1.00 86.19 206 VAL A O 1
ATOM 1541 N N . ARG A 1 207 ? 10.100 5.778 18.968 1.00 85.44 207 ARG A N 1
ATOM 1542 C CA . ARG A 1 207 ? 9.892 4.325 19.103 1.00 85.44 207 ARG A CA 1
ATOM 1543 C C . ARG A 1 207 ? 8.541 3.888 18.556 1.00 85.44 207 ARG A C 1
ATOM 1545 O O . ARG A 1 207 ? 8.484 2.888 17.853 1.00 85.44 207 ARG A O 1
ATOM 1552 N N . ASP A 1 208 ? 7.495 4.668 18.815 1.00 83.81 208 ASP A N 1
ATOM 1553 C CA . ASP A 1 208 ? 6.149 4.388 18.304 1.00 83.81 208 ASP A CA 1
ATOM 1554 C C . ASP A 1 208 ? 6.107 4.382 16.774 1.00 83.81 208 ASP A C 1
ATOM 1556 O O . ASP A 1 208 ? 5.465 3.529 16.170 1.00 83.81 208 ASP A O 1
ATOM 1560 N N . THR A 1 209 ? 6.851 5.288 16.134 1.00 86.75 209 THR A N 1
ATOM 1561 C CA . THR A 1 209 ? 6.943 5.317 14.669 1.00 86.75 209 THR A CA 1
ATOM 1562 C C . THR A 1 209 ? 7.681 4.089 14.138 1.00 86.75 209 THR A C 1
ATOM 1564 O O . THR A 1 209 ? 7.311 3.567 13.097 1.00 86.75 209 THR A O 1
ATOM 1567 N N . LEU A 1 210 ? 8.698 3.602 14.856 1.00 87.56 210 LEU A N 1
ATOM 1568 C CA . LEU A 1 210 ? 9.521 2.455 14.458 1.00 87.56 210 LEU A CA 1
ATOM 1569 C C . LEU A 1 210 ? 8.891 1.092 14.792 1.00 87.56 210 LEU A C 1
ATOM 1571 O O . LEU A 1 210 ? 9.394 0.070 14.327 1.00 87.56 210 LEU A O 1
ATOM 1575 N N . LEU A 1 211 ? 7.785 1.065 15.544 1.00 86.88 211 LEU A N 1
ATOM 1576 C CA . LEU A 1 211 ? 7.061 -0.150 15.931 1.00 86.88 211 LEU A CA 1
ATOM 1577 C C . LEU A 1 211 ? 6.779 -1.113 14.759 1.00 86.88 211 LEU A C 1
ATOM 1579 O O . LEU A 1 211 ? 7.027 -2.309 14.932 1.00 86.88 211 LEU A O 1
ATOM 1583 N N . PRO A 1 212 ? 6.330 -0.655 13.570 1.00 88.94 212 PRO A N 1
ATOM 1584 C CA . PRO A 1 212 ? 6.046 -1.554 12.454 1.00 88.94 212 PRO A CA 1
ATOM 1585 C C . PRO A 1 212 ? 7.257 -2.383 12.004 1.00 88.94 212 PRO A C 1
ATOM 1587 O O . PRO A 1 212 ? 7.072 -3.493 11.519 1.00 88.94 212 PRO A O 1
ATOM 1590 N N . LEU A 1 213 ? 8.488 -1.895 12.210 1.00 87.50 213 LEU A N 1
ATOM 1591 C CA . LEU A 1 213 ? 9.710 -2.624 11.845 1.00 87.50 213 LEU A CA 1
ATOM 1592 C C . LEU A 1 213 ? 9.928 -3.863 12.715 1.00 87.50 213 LEU A C 1
ATOM 1594 O O . LEU A 1 213 ? 10.321 -4.909 12.209 1.00 87.50 213 LEU A O 1
ATOM 1598 N N . CYS A 1 214 ? 9.633 -3.775 14.014 1.00 87.62 214 CYS A N 1
ATOM 1599 C CA . CYS A 1 214 ? 9.754 -4.925 14.913 1.00 87.62 214 CYS A CA 1
ATOM 1600 C C . CYS A 1 214 ? 8.630 -5.953 14.718 1.00 87.62 214 CYS A C 1
ATOM 1602 O O . CYS A 1 214 ? 8.702 -7.043 15.273 1.00 87.62 214 CYS A O 1
ATOM 1604 N N . LEU A 1 215 ? 7.595 -5.607 13.949 1.00 85.12 215 LEU A N 1
ATOM 1605 C CA . LEU A 1 215 ? 6.473 -6.483 13.609 1.00 85.12 215 LEU A CA 1
ATOM 1606 C C . LEU A 1 215 ? 6.570 -7.050 12.184 1.00 85.12 215 LEU A C 1
ATOM 1608 O O . LEU A 1 215 ? 5.689 -7.805 11.766 1.00 85.12 215 LEU A O 1
ATOM 1612 N N . ALA A 1 216 ? 7.617 -6.681 11.440 1.00 85.75 216 ALA A N 1
ATOM 1613 C CA . ALA A 1 216 ? 7.862 -7.142 10.082 1.00 85.75 216 ALA A CA 1
ATOM 1614 C C . ALA A 1 216 ? 8.104 -8.659 10.023 1.00 85.75 216 ALA A C 1
ATOM 1616 O O . ALA A 1 216 ? 8.508 -9.288 11.001 1.00 85.75 216 ALA A O 1
ATOM 1617 N N . GLY A 1 217 ? 7.912 -9.253 8.841 1.00 85.62 217 GLY A N 1
ATOM 1618 C CA . GLY A 1 217 ? 8.206 -10.676 8.621 1.00 85.62 217 GLY A CA 1
ATOM 1619 C C . GLY A 1 217 ? 9.687 -11.037 8.806 1.00 85.62 217 GLY A C 1
ATOM 1620 O O . GLY A 1 217 ? 9.998 -12.175 9.145 1.00 85.62 217 GLY A O 1
ATOM 1621 N N . HIS A 1 218 ? 10.587 -10.063 8.638 1.00 90.44 218 HIS A N 1
ATOM 1622 C CA . HIS A 1 218 ? 12.040 -10.221 8.733 1.00 90.44 218 HIS A CA 1
ATOM 1623 C C . HIS A 1 218 ? 12.631 -9.243 9.757 1.00 90.44 218 HIS A C 1
ATOM 1625 O O . HIS A 1 218 ? 13.319 -8.293 9.394 1.00 90.44 218 HIS A O 1
ATOM 1631 N N . VAL A 1 219 ? 12.349 -9.462 11.045 1.00 90.12 219 VAL A N 1
ATOM 1632 C CA . VAL A 1 219 ? 12.750 -8.539 12.126 1.00 90.12 219 VAL A CA 1
ATOM 1633 C C . VAL A 1 219 ? 14.260 -8.264 12.135 1.00 90.12 219 VAL A C 1
ATOM 1635 O O . VAL A 1 219 ? 14.661 -7.108 12.251 1.00 90.12 219 VAL A O 1
ATOM 1638 N N . ASP A 1 220 ? 15.098 -9.289 11.951 1.00 91.69 220 ASP A N 1
ATOM 1639 C CA . ASP A 1 220 ? 16.560 -9.126 11.938 1.00 91.69 220 ASP A CA 1
ATOM 1640 C C . ASP A 1 220 ? 17.037 -8.267 10.758 1.00 91.69 220 ASP A C 1
ATOM 1642 O O . ASP A 1 220 ? 17.890 -7.393 10.924 1.00 91.69 220 ASP A O 1
ATOM 1646 N N . GLY A 1 221 ? 16.441 -8.462 9.578 1.00 93.38 221 GLY A N 1
ATOM 1647 C CA . GLY A 1 221 ? 16.735 -7.681 8.378 1.00 93.38 221 GLY A CA 1
ATOM 1648 C C . GLY A 1 221 ? 16.277 -6.229 8.501 1.00 93.38 221 GLY A C 1
ATOM 1649 O O . GLY A 1 221 ? 17.051 -5.306 8.245 1.00 93.38 221 GLY A O 1
ATOM 1650 N N . ALA A 1 222 ? 15.057 -6.011 8.997 1.00 94.12 222 ALA A N 1
ATOM 1651 C CA . ALA A 1 222 ? 14.520 -4.684 9.276 1.00 94.12 222 ALA A CA 1
ATOM 1652 C C . ALA A 1 222 ? 15.368 -3.934 10.319 1.00 94.12 222 ALA A C 1
ATOM 1654 O O . ALA A 1 222 ? 15.631 -2.738 10.165 1.00 94.12 222 ALA A O 1
ATOM 1655 N N . LEU A 1 223 ? 15.855 -4.631 11.351 1.00 92.12 223 LEU A N 1
ATOM 1656 C CA . LEU A 1 223 ? 16.742 -4.058 12.361 1.00 92.12 223 LEU A CA 1
ATOM 1657 C C . LEU A 1 223 ? 18.134 -3.749 11.789 1.00 92.12 223 LEU A C 1
ATOM 1659 O O . LEU A 1 223 ? 18.661 -2.660 12.027 1.00 92.12 223 LEU A O 1
ATOM 1663 N N . ALA A 1 224 ? 18.720 -4.646 10.992 1.00 94.94 224 ALA A N 1
ATOM 1664 C CA . ALA A 1 224 ? 19.983 -4.394 10.298 1.00 94.94 224 ALA A CA 1
ATOM 1665 C C . ALA A 1 224 ? 19.876 -3.170 9.370 1.00 94.94 224 ALA A C 1
ATOM 1667 O O . ALA A 1 224 ? 20.717 -2.271 9.423 1.00 94.94 224 ALA A O 1
ATOM 1668 N N . CYS A 1 225 ? 18.788 -3.075 8.604 1.00 96.81 225 CYS A N 1
ATOM 1669 C CA . CYS A 1 225 ? 18.444 -1.907 7.798 1.00 96.81 225 CYS A CA 1
ATOM 1670 C C . CYS A 1 225 ? 18.372 -0.637 8.651 1.00 96.81 225 CYS A C 1
ATOM 1672 O O . CYS A 1 225 ? 19.069 0.341 8.384 1.00 96.81 225 CYS A O 1
ATOM 1674 N N . LEU A 1 226 ? 17.604 -0.657 9.739 1.00 95.06 226 LEU A N 1
ATOM 1675 C CA . LEU A 1 226 ? 17.434 0.512 10.593 1.00 95.06 226 LEU A CA 1
ATOM 1676 C C . LEU A 1 226 ? 18.747 0.976 11.240 1.00 95.06 226 LEU A C 1
ATOM 1678 O O . LEU A 1 226 ? 19.006 2.178 11.299 1.00 95.06 226 LEU A O 1
ATOM 1682 N N . THR A 1 227 ? 19.573 0.044 11.718 1.00 94.31 227 THR A N 1
ATOM 1683 C CA . THR A 1 227 ? 20.861 0.369 12.352 1.00 94.31 227 THR A CA 1
ATOM 1684 C C . THR A 1 227 ? 21.866 0.952 11.360 1.00 94.31 227 THR A C 1
ATOM 1686 O O . THR A 1 227 ? 22.636 1.842 11.725 1.00 94.31 227 THR A O 1
ATOM 1689 N N . ALA A 1 228 ? 21.822 0.525 10.095 1.00 96.31 228 ALA A N 1
ATOM 1690 C CA . ALA A 1 228 ? 22.625 1.114 9.030 1.00 96.31 228 ALA A CA 1
ATOM 1691 C C . ALA A 1 228 ? 22.154 2.529 8.641 1.00 96.31 228 ALA A C 1
ATOM 1693 O O . ALA A 1 228 ? 22.943 3.303 8.079 1.00 96.31 228 ALA A O 1
ATOM 1694 N N . ALA A 1 229 ? 20.884 2.877 8.896 1.00 95.75 229 ALA A N 1
ATOM 1695 C CA . ALA A 1 229 ? 20.283 4.138 8.470 1.00 95.75 229 ALA A CA 1
ATOM 1696 C C . ALA A 1 229 ? 20.918 5.351 9.179 1.00 95.75 229 ALA A C 1
ATOM 1698 O O . ALA A 1 229 ? 21.002 5.382 10.412 1.00 95.75 229 ALA A O 1
ATOM 1699 N N . PRO A 1 230 ? 21.297 6.417 8.443 1.00 95.62 230 PRO A N 1
ATOM 1700 C CA . PRO A 1 230 ? 21.792 7.651 9.039 1.00 95.62 230 PRO A CA 1
ATOM 1701 C C . PRO A 1 230 ? 20.866 8.200 10.127 1.00 95.62 230 PRO A C 1
ATOM 1703 O O . PRO A 1 230 ? 19.639 8.246 9.988 1.00 95.62 230 PRO A O 1
ATOM 1706 N N . ARG A 1 231 ? 21.455 8.676 11.229 1.00 92.56 231 ARG A N 1
ATOM 1707 C CA . ARG A 1 231 ? 20.693 9.263 12.345 1.00 92.56 231 ARG A CA 1
ATOM 1708 C C . ARG A 1 231 ? 19.878 10.489 11.926 1.00 92.56 231 ARG A C 1
ATOM 1710 O O . ARG A 1 231 ? 18.824 10.712 12.504 1.00 92.56 231 ARG A O 1
ATOM 1717 N N . SER A 1 232 ? 20.333 11.221 10.909 1.00 94.19 232 SER A N 1
ATOM 1718 C CA . SER A 1 232 ? 19.681 12.418 10.368 1.00 94.19 232 SER A CA 1
ATOM 1719 C C . SER A 1 232 ? 18.411 12.146 9.555 1.00 94.19 232 SER A C 1
ATOM 1721 O O . SER A 1 232 ? 17.671 13.086 9.279 1.00 94.19 232 SER A O 1
ATOM 1723 N N . TRP A 1 233 ? 18.142 10.901 9.146 1.00 94.50 233 TRP A N 1
ATOM 1724 C CA . TRP A 1 233 ? 16.948 10.602 8.353 1.00 94.50 233 TRP A CA 1
ATOM 1725 C C . TRP A 1 233 ? 15.666 10.649 9.198 1.00 94.50 233 TRP A C 1
ATOM 1727 O O . TRP A 1 233 ? 15.676 10.159 10.334 1.00 94.50 233 TRP A O 1
ATOM 1737 N N . PRO A 1 234 ? 14.549 11.164 8.645 1.00 94.75 234 PRO A N 1
ATOM 1738 C CA . PRO A 1 234 ? 13.259 11.153 9.327 1.00 94.75 234 PRO A CA 1
ATOM 1739 C C . PRO A 1 234 ? 12.823 9.726 9.699 1.00 94.75 234 PRO A C 1
ATOM 1741 O O . PRO A 1 234 ? 12.960 8.823 8.870 1.00 94.75 234 PRO A O 1
ATOM 1744 N N . PRO A 1 235 ? 12.252 9.496 10.897 1.00 92.81 235 PRO A N 1
ATOM 1745 C CA . PRO A 1 235 ? 11.796 8.168 11.309 1.00 92.81 235 PRO A CA 1
ATOM 1746 C C . PRO A 1 235 ? 10.821 7.514 10.326 1.00 92.81 235 PRO A C 1
ATOM 1748 O O . PRO A 1 235 ? 11.023 6.358 9.975 1.00 92.81 235 PRO A O 1
ATOM 1751 N N . ALA A 1 236 ? 9.832 8.257 9.816 1.00 92.50 236 ALA A N 1
ATOM 1752 C CA . ALA A 1 236 ? 8.855 7.735 8.853 1.00 92.50 236 ALA A CA 1
ATOM 1753 C C . ALA A 1 236 ? 9.522 7.176 7.582 1.00 92.50 236 ALA A C 1
ATOM 1755 O O . ALA A 1 236 ? 9.203 6.076 7.143 1.00 92.50 236 ALA A O 1
ATOM 1756 N N . PHE A 1 237 ? 10.532 7.878 7.058 1.00 95.94 237 PHE A N 1
ATOM 1757 C CA . PHE A 1 237 ? 11.305 7.414 5.906 1.00 95.94 237 PHE A CA 1
ATOM 1758 C C . PHE A 1 237 ? 12.063 6.112 6.205 1.00 95.94 237 PHE A C 1
ATOM 1760 O O . PHE A 1 237 ? 12.071 5.205 5.378 1.00 95.94 237 PHE A O 1
ATOM 1767 N N . LYS A 1 238 ? 12.665 5.985 7.398 1.00 95.44 238 LYS A N 1
ATOM 1768 C CA . LYS A 1 238 ? 13.346 4.743 7.809 1.00 95.44 238 LYS A CA 1
ATOM 1769 C C . LYS A 1 238 ? 12.380 3.565 7.876 1.00 95.44 238 LYS A C 1
ATOM 1771 O O . LYS A 1 238 ? 12.737 2.472 7.456 1.00 95.44 238 LYS A O 1
ATOM 1776 N N . VAL A 1 239 ? 11.173 3.794 8.394 1.00 94.12 239 VAL A N 1
ATOM 1777 C CA . VAL A 1 239 ? 10.133 2.763 8.488 1.00 94.12 239 VAL A CA 1
ATOM 1778 C C . VAL A 1 239 ? 9.750 2.276 7.104 1.00 94.12 239 VAL A C 1
ATOM 1780 O O . VAL A 1 239 ? 9.843 1.085 6.840 1.00 94.12 239 VAL A O 1
ATOM 1783 N N . GLU A 1 240 ? 9.377 3.188 6.208 1.00 95.19 240 GLU A N 1
ATOM 1784 C CA . GLU A 1 240 ? 8.955 2.820 4.855 1.00 95.19 240 GLU A CA 1
ATOM 1785 C C . GLU A 1 240 ? 10.067 2.129 4.059 1.00 95.19 240 GLU A C 1
ATOM 1787 O O . GLU A 1 240 ? 9.792 1.202 3.297 1.00 95.19 240 GLU A O 1
ATOM 1792 N N . LEU A 1 241 ? 11.324 2.536 4.261 1.00 96.62 241 LEU A N 1
ATOM 1793 C CA . LEU A 1 241 ? 12.471 1.933 3.588 1.00 96.62 241 LEU A CA 1
ATOM 1794 C C . LEU A 1 241 ? 12.788 0.524 4.114 1.00 96.62 241 LEU A C 1
ATOM 1796 O O . LEU A 1 241 ? 13.160 -0.346 3.327 1.00 96.62 241 LEU A O 1
ATOM 1800 N N . CYS A 1 242 ? 12.644 0.299 5.426 1.00 97.06 242 CYS A N 1
ATOM 1801 C CA . CYS A 1 242 ? 13.088 -0.924 6.101 1.00 97.06 242 CYS A CA 1
ATOM 1802 C C . CYS A 1 242 ? 11.973 -1.934 6.431 1.00 97.06 242 CYS A C 1
ATOM 1804 O O . CYS A 1 242 ? 12.293 -3.011 6.928 1.00 97.06 242 CYS A O 1
ATOM 1806 N N . MET A 1 243 ? 10.694 -1.625 6.166 1.00 92.94 243 MET A N 1
ATOM 1807 C CA . MET A 1 243 ? 9.528 -2.436 6.579 1.00 92.94 243 MET A CA 1
ATOM 1808 C C . MET A 1 243 ? 9.578 -3.900 6.133 1.00 92.94 243 MET A C 1
ATOM 1810 O O . MET A 1 243 ? 9.086 -4.764 6.846 1.00 92.94 243 MET A O 1
ATOM 1814 N N . ASP A 1 244 ? 10.221 -4.177 5.002 1.00 92.12 244 ASP A N 1
ATOM 1815 C CA . ASP A 1 244 ? 10.307 -5.515 4.408 1.00 92.12 244 ASP A CA 1
ATOM 1816 C C . ASP A 1 244 ? 11.763 -5.906 4.096 1.00 92.12 244 ASP A C 1
ATOM 1818 O O . ASP A 1 244 ? 12.033 -6.760 3.252 1.00 92.12 244 ASP A O 1
ATOM 1822 N N . ALA A 1 245 ? 12.726 -5.231 4.731 1.00 95.19 245 ALA A N 1
ATOM 1823 C CA . ALA A 1 245 ? 14.137 -5.433 4.447 1.00 95.19 245 ALA A CA 1
ATOM 1824 C C . ALA A 1 245 ? 14.618 -6.792 4.969 1.00 95.19 245 ALA A C 1
ATOM 1826 O O . ALA A 1 245 ? 14.386 -7.148 6.124 1.00 95.19 245 ALA A O 1
ATOM 1827 N N . GLN A 1 246 ? 15.331 -7.533 4.122 1.00 95.69 246 GLN A N 1
ATOM 1828 C CA . GLN A 1 246 ? 16.004 -8.774 4.519 1.00 95.69 246 GLN A CA 1
ATOM 1829 C C . GLN A 1 246 ? 17.393 -8.502 5.116 1.00 95.69 246 GLN A C 1
ATOM 1831 O O . GLN A 1 246 ? 17.910 -9.322 5.869 1.00 95.69 246 GLN A O 1
ATOM 1836 N N . ASP A 1 247 ? 17.979 -7.340 4.818 1.00 96.19 247 ASP A N 1
ATOM 1837 C CA . ASP A 1 247 ? 19.307 -6.915 5.253 1.00 96.19 247 ASP A CA 1
ATOM 1838 C C . ASP A 1 247 ? 19.450 -5.373 5.208 1.00 96.19 247 ASP A C 1
ATOM 1840 O O . ASP A 1 247 ? 18.469 -4.636 5.109 1.00 96.19 247 ASP A O 1
ATOM 1844 N N . ALA A 1 248 ? 20.684 -4.861 5.276 1.00 97.19 248 ALA A N 1
ATOM 1845 C CA . ALA A 1 248 ? 20.980 -3.428 5.234 1.00 97.19 248 ALA A CA 1
ATOM 1846 C C . ALA A 1 248 ? 20.971 -2.788 3.825 1.00 97.19 248 ALA A C 1
ATOM 1848 O O . ALA A 1 248 ? 21.187 -1.576 3.701 1.00 97.19 248 ALA A O 1
ATOM 1849 N N . MET A 1 249 ? 20.734 -3.553 2.756 1.00 97.00 249 MET A N 1
ATOM 1850 C CA . MET A 1 249 ? 20.863 -3.079 1.374 1.00 97.00 249 MET A CA 1
ATOM 1851 C C . MET A 1 249 ? 19.897 -1.952 0.982 1.00 97.00 249 MET A C 1
ATOM 1853 O O . MET A 1 249 ? 20.347 -1.067 0.249 1.00 97.00 249 MET A O 1
ATOM 1857 N N . PRO A 1 250 ? 18.644 -1.861 1.478 1.00 97.38 250 PRO A N 1
ATOM 1858 C CA . PRO A 1 250 ? 17.781 -0.709 1.193 1.00 97.38 250 PRO A CA 1
ATOM 1859 C C . PRO A 1 250 ? 18.407 0.624 1.618 1.00 97.38 250 PRO A C 1
ATOM 1861 O O . PRO A 1 250 ? 18.328 1.625 0.902 1.00 97.38 250 PRO A O 1
ATOM 1864 N N . VAL A 1 251 ? 19.105 0.636 2.755 1.00 97.69 251 VAL A N 1
ATOM 1865 C CA . VAL A 1 251 ? 19.816 1.824 3.233 1.00 97.69 251 VAL A CA 1
ATOM 1866 C C . VAL A 1 251 ? 21.065 2.103 2.418 1.00 97.69 251 VAL A C 1
ATOM 1868 O O . VAL A 1 251 ? 21.298 3.258 2.066 1.00 97.69 251 VAL A O 1
ATOM 1871 N N . GLU A 1 252 ? 21.870 1.087 2.111 1.00 97.62 252 GLU A N 1
ATOM 1872 C CA . GLU A 1 252 ? 23.071 1.273 1.288 1.00 97.62 252 GLU A CA 1
ATOM 1873 C C . GLU A 1 252 ? 22.711 1.762 -0.123 1.00 97.62 252 GLU A C 1
ATOM 1875 O O . GLU A 1 252 ? 23.375 2.645 -0.670 1.00 97.62 252 GLU A O 1
ATOM 1880 N N . CYS A 1 253 ? 21.588 1.286 -0.667 1.00 97.12 253 CYS A N 1
ATOM 1881 C CA . CYS A 1 253 ? 20.989 1.818 -1.883 1.00 97.12 253 CYS A CA 1
ATOM 1882 C C . CYS A 1 253 ? 20.642 3.310 -1.730 1.00 97.12 253 CYS A C 1
ATOM 1884 O O . CYS A 1 253 ? 21.115 4.143 -2.506 1.00 97.12 253 CYS A O 1
ATOM 1886 N N . ALA A 1 254 ? 19.879 3.688 -0.699 1.00 97.25 254 ALA A N 1
ATOM 1887 C CA . ALA A 1 254 ? 19.453 5.076 -0.518 1.00 97.25 254 ALA A CA 1
ATOM 1888 C C . ALA A 1 254 ? 20.634 6.031 -0.239 1.00 97.25 254 ALA A C 1
ATOM 1890 O O . ALA A 1 254 ? 20.661 7.147 -0.761 1.00 97.25 254 ALA A O 1
ATOM 1891 N N . LYS A 1 255 ? 21.657 5.586 0.507 1.00 97.19 255 LYS A N 1
ATOM 1892 C CA . LYS A 1 255 ? 22.915 6.330 0.703 1.00 97.19 255 LYS A CA 1
ATOM 1893 C C . LYS A 1 255 ? 23.633 6.577 -0.620 1.00 97.19 255 LYS A C 1
ATOM 1895 O O . LYS A 1 255 ? 24.088 7.694 -0.858 1.00 97.19 255 LYS A O 1
ATOM 1900 N N . GLY A 1 256 ? 23.708 5.560 -1.479 1.00 96.00 256 GLY A N 1
ATOM 1901 C CA . GLY A 1 256 ? 24.388 5.640 -2.769 1.00 96.00 256 GLY A CA 1
ATOM 1902 C C . GLY A 1 256 ? 23.772 6.646 -3.750 1.00 96.00 256 GLY A C 1
ATOM 1903 O O . GLY A 1 256 ? 24.483 7.174 -4.601 1.00 96.00 256 GLY A O 1
ATOM 1904 N N . LEU A 1 257 ? 22.480 6.962 -3.615 1.00 95.38 257 LEU A N 1
ATOM 1905 C CA . LEU A 1 257 ? 21.815 8.004 -4.411 1.00 95.38 257 LEU A CA 1
ATOM 1906 C C . LEU A 1 257 ? 22.164 9.430 -3.956 1.00 95.38 257 LEU A C 1
ATOM 1908 O O . LEU A 1 257 ? 22.092 10.369 -4.752 1.00 95.38 257 LEU A O 1
ATOM 1912 N N . GLY A 1 258 ? 22.536 9.600 -2.684 1.00 94.25 258 GLY A N 1
ATOM 1913 C CA . GLY A 1 258 ? 22.853 10.896 -2.091 1.00 94.25 258 GLY A CA 1
ATOM 1914 C C . GLY A 1 258 ? 21.663 11.864 -2.017 1.00 94.25 258 GLY A C 1
ATOM 1915 O O . GLY A 1 258 ? 20.509 11.515 -2.266 1.00 94.25 258 GLY A O 1
ATOM 1916 N N . SER A 1 259 ? 21.948 13.120 -1.667 1.00 93.88 259 SER A N 1
ATOM 1917 C CA . SER A 1 259 ? 20.940 14.178 -1.469 1.00 93.88 259 SER A CA 1
ATOM 1918 C C . SER A 1 259 ? 20.350 14.748 -2.763 1.00 93.88 259 SER A C 1
ATOM 1920 O O . SER A 1 259 ? 19.363 15.476 -2.708 1.00 93.88 259 SER A O 1
ATOM 1922 N N . ALA A 1 260 ? 20.914 14.411 -3.928 1.00 94.00 260 ALA A N 1
ATOM 1923 C CA . ALA A 1 260 ? 20.371 14.809 -5.229 1.00 94.00 260 ALA A CA 1
ATOM 1924 C C . ALA A 1 260 ? 19.001 14.164 -5.522 1.00 94.00 260 ALA A C 1
ATOM 1926 O O . ALA A 1 260 ? 18.270 14.612 -6.406 1.00 94.00 260 ALA A O 1
ATOM 1927 N N . TRP A 1 261 ? 18.651 13.111 -4.781 1.00 95.88 261 TRP A N 1
ATOM 1928 C CA . TRP A 1 261 ? 17.395 12.387 -4.900 1.00 95.88 261 TRP A CA 1
ATOM 1929 C C . TRP A 1 261 ? 16.462 12.716 -3.737 1.00 95.88 261 TRP A C 1
ATOM 1931 O O . TRP A 1 261 ? 16.833 12.608 -2.572 1.00 95.88 261 TRP A O 1
ATOM 1941 N N . SER A 1 262 ? 15.218 13.077 -4.054 1.00 96.56 262 SER A N 1
ATOM 1942 C CA . SER A 1 262 ? 14.180 13.289 -3.041 1.00 96.56 262 SER A CA 1
ATOM 1943 C C . SER A 1 262 ? 13.857 11.984 -2.297 1.00 96.56 262 SER A C 1
ATOM 1945 O O . SER A 1 262 ? 13.806 10.942 -2.962 1.00 96.56 262 SER A O 1
ATOM 1947 N N . PRO A 1 263 ? 13.501 12.026 -0.998 1.00 96.38 263 PRO A N 1
ATOM 1948 C CA . PRO A 1 263 ? 13.153 10.836 -0.217 1.00 96.38 263 PRO A CA 1
ATOM 1949 C C . PRO A 1 263 ? 12.108 9.931 -0.890 1.00 96.38 263 PRO A C 1
ATOM 1951 O O . PRO A 1 263 ? 12.325 8.733 -1.021 1.00 96.38 263 PRO A O 1
ATOM 1954 N N . ALA A 1 264 ? 11.026 10.490 -1.440 1.00 96.00 264 ALA A N 1
ATOM 1955 C CA . ALA A 1 264 ? 9.996 9.697 -2.125 1.00 96.00 264 ALA A CA 1
ATOM 1956 C C . ALA A 1 264 ? 10.559 8.836 -3.274 1.00 96.00 264 ALA A C 1
ATOM 1958 O O . ALA A 1 264 ? 10.208 7.670 -3.424 1.00 96.00 264 ALA A O 1
ATOM 1959 N N . ARG A 1 265 ? 11.496 9.383 -4.056 1.00 96.56 265 ARG A N 1
ATOM 1960 C CA . ARG A 1 265 ? 12.150 8.656 -5.152 1.00 96.56 265 ARG A CA 1
ATOM 1961 C C . ARG A 1 265 ? 13.167 7.628 -4.648 1.00 96.56 265 ARG A C 1
ATOM 1963 O O . ARG A 1 265 ? 13.281 6.561 -5.241 1.00 96.56 265 ARG A O 1
ATOM 1970 N N . GLN A 1 266 ? 13.876 7.925 -3.556 1.00 97.00 266 GLN A N 1
ATOM 1971 C CA . GLN A 1 266 ? 14.760 6.949 -2.911 1.00 97.00 266 GLN A CA 1
ATOM 1972 C C . GLN A 1 266 ? 13.963 5.735 -2.413 1.00 97.00 266 GLN A C 1
ATOM 1974 O O . GLN A 1 266 ? 14.398 4.609 -2.621 1.00 97.00 266 GLN A O 1
ATOM 1979 N N . LEU A 1 267 ? 12.777 5.949 -1.828 1.00 96.25 267 LEU A N 1
ATOM 1980 C CA . LEU A 1 267 ? 11.893 4.864 -1.388 1.00 96.25 267 LEU A CA 1
ATOM 1981 C C . LEU A 1 267 ? 11.455 3.976 -2.548 1.00 96.25 267 LEU A C 1
ATOM 1983 O O . LEU A 1 267 ? 11.578 2.761 -2.452 1.00 96.25 267 LEU A O 1
ATOM 1987 N N . VAL A 1 268 ? 10.995 4.573 -3.652 1.00 95.06 268 VAL A N 1
ATOM 1988 C CA . VAL A 1 268 ? 10.565 3.815 -4.839 1.00 95.06 268 VAL A CA 1
ATOM 1989 C C . VAL A 1 268 ? 11.691 2.934 -5.384 1.00 95.06 268 VAL A C 1
ATOM 1991 O O . VAL A 1 268 ? 11.425 1.812 -5.799 1.00 95.06 268 VAL A O 1
ATOM 1994 N N . LEU A 1 269 ? 12.935 3.421 -5.374 1.00 95.25 269 LEU A N 1
ATOM 1995 C CA . LEU A 1 269 ? 14.068 2.684 -5.934 1.00 95.25 269 LEU A CA 1
ATOM 1996 C C . LEU A 1 269 ? 14.657 1.640 -4.976 1.00 95.25 269 LEU A C 1
ATOM 1998 O O . LEU A 1 269 ? 15.125 0.595 -5.417 1.00 95.25 269 LEU A O 1
ATOM 2002 N N . CYS A 1 270 ? 14.703 1.952 -3.680 1.00 97.00 270 CYS A N 1
ATOM 2003 C CA . CYS A 1 270 ? 15.501 1.199 -2.716 1.00 97.00 270 CYS A CA 1
ATOM 2004 C C . CYS A 1 270 ? 14.679 0.329 -1.763 1.00 97.00 270 CYS A C 1
ATOM 2006 O O . CYS A 1 270 ? 15.259 -0.502 -1.062 1.00 97.00 270 CYS A O 1
ATOM 2008 N N . ARG A 1 271 ? 13.349 0.479 -1.715 1.00 95.12 271 ARG A N 1
ATOM 2009 C CA . ARG A 1 271 ? 12.503 -0.383 -0.883 1.00 95.12 271 ARG A CA 1
ATOM 2010 C C . ARG A 1 271 ? 12.612 -1.836 -1.352 1.00 95.12 271 ARG A C 1
ATOM 2012 O O . ARG A 1 271 ? 12.377 -2.137 -2.517 1.00 95.12 271 ARG A O 1
ATOM 2019 N N . GLY A 1 272 ? 12.962 -2.731 -0.428 1.00 93.56 272 GLY A N 1
ATOM 2020 C CA . GLY A 1 272 ? 13.148 -4.157 -0.718 1.00 93.56 272 GLY A CA 1
ATOM 2021 C C . GLY A 1 272 ? 14.394 -4.481 -1.552 1.00 93.56 272 GLY A C 1
ATOM 2022 O O . GLY A 1 272 ? 14.523 -5.605 -2.031 1.00 93.56 272 GLY A O 1
ATOM 2023 N N . ALA A 1 273 ? 15.311 -3.525 -1.742 1.00 94.69 273 ALA A N 1
ATOM 2024 C CA . ALA A 1 273 ? 16.556 -3.782 -2.452 1.00 94.69 273 ALA A CA 1
ATOM 2025 C C . ALA A 1 273 ? 17.390 -4.839 -1.715 1.00 94.69 273 ALA A C 1
ATOM 2027 O O . ALA A 1 273 ? 17.626 -4.716 -0.519 1.00 94.69 273 ALA A O 1
ATOM 2028 N N . THR A 1 274 ? 17.877 -5.835 -2.452 1.00 94.75 274 THR A N 1
ATOM 2029 C CA . THR A 1 274 ? 18.822 -6.864 -1.978 1.00 94.75 274 THR A CA 1
ATOM 2030 C C . THR A 1 274 ? 20.249 -6.613 -2.480 1.00 94.75 274 THR A C 1
ATOM 2032 O O . THR A 1 274 ? 21.159 -7.405 -2.252 1.00 94.75 274 THR A O 1
ATOM 2035 N N . SER A 1 275 ? 20.465 -5.515 -3.213 1.00 94.62 275 SER A N 1
ATOM 2036 C CA . SER A 1 275 ? 21.763 -5.120 -3.757 1.00 94.62 275 SER A CA 1
ATOM 2037 C C . SER A 1 275 ? 21.814 -3.610 -4.037 1.00 94.62 275 SER A C 1
ATOM 2039 O O . SER A 1 275 ? 20.796 -2.919 -4.049 1.00 94.62 275 SER A O 1
ATOM 2041 N N . THR A 1 276 ? 23.007 -3.084 -4.327 1.00 94.50 276 THR A N 1
ATOM 2042 C CA . THR A 1 276 ? 23.212 -1.687 -4.768 1.00 94.50 276 THR A CA 1
ATOM 2043 C C . THR A 1 276 ? 23.165 -1.519 -6.295 1.00 94.50 276 THR A C 1
ATOM 2045 O O . THR A 1 276 ? 23.586 -0.488 -6.827 1.00 94.50 276 THR A O 1
ATOM 2048 N N . GLN A 1 277 ? 22.665 -2.517 -7.037 1.00 92.94 277 GLN A N 1
ATOM 2049 C CA . GLN A 1 277 ? 22.629 -2.484 -8.507 1.00 92.94 277 GLN A CA 1
ATOM 2050 C C . GLN A 1 277 ? 21.760 -1.348 -9.050 1.00 92.94 277 GLN A C 1
ATOM 2052 O O . GLN A 1 277 ? 22.183 -0.682 -9.993 1.00 92.94 277 GLN A O 1
ATOM 2057 N N . ALA A 1 278 ? 20.621 -1.050 -8.418 1.00 93.00 278 ALA A N 1
ATOM 2058 C CA . ALA A 1 278 ? 19.761 0.062 -8.824 1.00 93.00 278 ALA A CA 1
ATOM 2059 C C . ALA A 1 278 ? 20.506 1.412 -8.786 1.00 93.00 278 ALA A C 1
ATOM 2061 O O . ALA A 1 278 ? 20.408 2.214 -9.715 1.00 93.00 278 ALA A O 1
ATOM 2062 N N . VAL A 1 279 ? 21.352 1.632 -7.772 1.00 94.62 279 VAL A N 1
ATOM 2063 C CA . VAL A 1 279 ? 22.209 2.827 -7.680 1.00 94.62 279 VAL A CA 1
ATOM 2064 C C . VAL A 1 279 ? 23.233 2.858 -8.809 1.00 94.62 279 VAL A C 1
ATOM 2066 O O . VAL A 1 279 ? 23.408 3.890 -9.454 1.00 94.62 279 VAL A O 1
ATOM 2069 N N . ARG A 1 280 ? 23.903 1.729 -9.079 1.00 94.12 280 ARG A N 1
ATOM 2070 C CA . ARG A 1 280 ? 24.878 1.633 -10.178 1.00 94.12 280 ARG A CA 1
ATOM 2071 C C . ARG A 1 280 ? 24.217 1.888 -11.532 1.00 94.12 280 ARG A C 1
ATOM 2073 O O . ARG A 1 280 ? 24.790 2.604 -12.346 1.00 94.12 280 ARG A O 1
ATOM 2080 N N . CYS A 1 281 ? 23.010 1.367 -11.742 1.00 94.69 281 CYS A N 1
ATOM 2081 C CA . CYS A 1 281 ? 22.189 1.635 -12.919 1.00 94.69 281 CYS A CA 1
ATOM 2082 C C . CYS A 1 281 ? 21.921 3.142 -13.066 1.00 94.69 281 CYS A C 1
ATOM 2084 O O . CYS A 1 281 ? 22.242 3.730 -14.100 1.00 94.69 281 CYS A O 1
ATOM 2086 N N . VAL A 1 282 ? 21.436 3.797 -12.006 1.00 95.69 282 VAL A N 1
ATOM 2087 C CA . VAL A 1 282 ? 21.158 5.244 -11.992 1.00 95.69 282 VAL A CA 1
ATOM 2088 C C . VAL A 1 282 ? 22.411 6.081 -12.260 1.00 95.69 282 VAL A C 1
ATOM 2090 O O . VAL A 1 282 ? 22.345 7.063 -13.006 1.00 95.69 282 VAL A O 1
ATOM 2093 N N . ALA A 1 283 ? 23.543 5.702 -11.665 1.00 94.31 283 ALA A N 1
ATOM 2094 C CA . ALA A 1 283 ? 24.821 6.389 -11.823 1.00 94.31 283 ALA A CA 1
ATOM 2095 C C . ALA A 1 283 ? 25.412 6.216 -13.230 1.00 94.31 283 ALA A C 1
ATOM 2097 O O . ALA A 1 283 ? 26.063 7.123 -13.742 1.00 94.31 283 ALA A O 1
ATOM 2098 N N . ALA A 1 284 ? 25.174 5.067 -13.867 1.00 94.12 284 ALA A N 1
ATOM 2099 C CA . ALA A 1 284 ? 25.668 4.781 -15.207 1.00 94.12 284 ALA A CA 1
ATOM 2100 C C . ALA A 1 284 ? 24.805 5.415 -16.317 1.00 94.12 284 ALA A C 1
ATOM 2102 O O . ALA A 1 284 ? 25.272 5.581 -17.450 1.00 94.12 284 ALA A O 1
ATOM 2103 N N . LEU A 1 285 ? 23.557 5.795 -16.015 1.00 94.50 285 LEU A N 1
ATOM 2104 C CA . LEU A 1 285 ? 22.690 6.520 -16.943 1.00 94.50 285 LEU A CA 1
ATOM 2105 C C . LEU A 1 285 ? 23.196 7.946 -17.199 1.00 94.50 285 LEU A C 1
ATOM 2107 O O . LEU A 1 285 ? 23.598 8.679 -16.298 1.00 94.50 285 LEU A O 1
ATOM 2111 N N . SER A 1 286 ? 23.108 8.361 -18.465 1.00 93.12 286 SER A N 1
ATOM 2112 C CA . SER A 1 286 ? 23.495 9.708 -18.900 1.00 93.12 286 SER A CA 1
ATOM 2113 C C . SER A 1 286 ? 22.700 10.797 -18.171 1.00 93.12 286 SER A C 1
ATOM 2115 O O . SER A 1 286 ? 21.529 10.618 -17.832 1.00 93.12 286 SER A O 1
ATOM 2117 N N . VAL A 1 287 ? 23.325 11.963 -18.001 1.00 95.31 287 VAL A N 1
ATOM 2118 C CA . VAL A 1 287 ? 22.712 13.175 -17.433 1.00 95.31 287 VAL A CA 1
ATOM 2119 C C . VAL A 1 287 ? 21.482 13.670 -18.200 1.00 95.31 287 VAL A C 1
ATOM 2121 O O . VAL A 1 287 ? 20.697 14.423 -17.642 1.00 95.31 287 VAL A O 1
ATOM 2124 N N . ARG A 1 288 ? 21.281 13.229 -19.451 1.00 95.44 288 ARG A N 1
ATOM 2125 C CA . ARG A 1 288 ? 20.107 13.599 -20.260 1.00 95.44 288 ARG A CA 1
ATOM 2126 C C . ARG A 1 288 ? 18.793 12.968 -19.793 1.00 95.44 288 ARG A C 1
ATOM 2128 O O . ARG A 1 288 ? 17.737 13.407 -20.229 1.00 95.44 288 ARG A O 1
ATOM 2135 N N . PHE A 1 289 ? 18.856 11.903 -18.994 1.00 96.25 289 PHE A N 1
ATOM 2136 C CA . PHE A 1 289 ? 17.664 11.265 -18.442 1.00 96.25 289 PHE A CA 1
ATOM 2137 C C . PHE A 1 289 ? 17.207 12.021 -17.199 1.00 96.25 289 PHE A C 1
ATOM 2139 O O . PHE A 1 289 ? 18.016 12.283 -16.302 1.00 96.25 289 PHE A O 1
ATOM 2146 N N . SER A 1 290 ? 15.913 12.329 -17.134 1.00 96.38 290 SER A N 1
ATOM 2147 C CA . SER A 1 290 ? 15.308 12.896 -15.930 1.00 96.38 290 SER A CA 1
ATOM 2148 C C . SER A 1 290 ? 15.349 11.887 -14.775 1.00 96.38 290 SER A C 1
ATOM 2150 O O . SER A 1 290 ? 15.548 10.688 -14.977 1.00 96.38 290 SER A O 1
ATOM 2152 N N . SER A 1 291 ? 15.145 12.344 -13.538 1.00 95.75 291 SER A N 1
ATOM 2153 C CA . SER A 1 291 ? 15.071 11.427 -12.392 1.00 95.75 291 SER A CA 1
ATOM 2154 C C . SER A 1 291 ? 13.934 10.408 -12.532 1.00 95.75 291 SER A C 1
ATOM 2156 O O . SER A 1 291 ? 14.092 9.273 -12.091 1.00 95.75 291 SER A O 1
ATOM 2158 N N . ASP A 1 292 ? 12.826 10.774 -13.184 1.00 96.25 292 ASP A N 1
ATOM 2159 C CA . ASP A 1 292 ? 11.694 9.866 -13.409 1.00 96.25 292 ASP A CA 1
ATOM 2160 C C . ASP A 1 292 ? 12.005 8.830 -14.502 1.00 96.25 292 ASP A C 1
ATOM 2162 O O . ASP A 1 292 ? 11.677 7.656 -14.342 1.00 96.25 292 ASP A O 1
ATOM 2166 N N . ASP A 1 293 ? 12.751 9.210 -15.544 1.00 96.88 293 ASP A N 1
ATOM 2167 C CA . ASP A 1 293 ? 13.272 8.261 -16.540 1.00 96.88 293 ASP A CA 1
ATOM 2168 C C . ASP A 1 293 ? 14.235 7.254 -15.904 1.00 96.88 293 ASP A C 1
ATOM 2170 O O . ASP A 1 293 ? 14.181 6.051 -16.171 1.00 96.88 293 ASP A O 1
ATOM 2174 N N . LYS A 1 294 ? 15.120 7.746 -15.028 1.00 96.56 294 LYS A N 1
ATOM 2175 C CA . LYS A 1 294 ? 16.068 6.907 -14.291 1.00 96.56 294 LYS A CA 1
ATOM 2176 C C . LYS A 1 294 ? 15.344 5.927 -13.367 1.00 96.56 294 LYS A C 1
ATOM 2178 O O . LYS A 1 294 ? 15.750 4.773 -13.301 1.00 96.56 294 LYS A O 1
ATOM 2183 N N . LEU A 1 295 ? 14.257 6.345 -12.713 1.00 95.69 295 LEU A N 1
ATOM 2184 C CA . LEU A 1 295 ? 13.396 5.446 -11.933 1.00 95.69 295 LEU A CA 1
ATOM 2185 C C . LEU A 1 295 ? 12.707 4.403 -12.804 1.00 95.69 295 LEU A C 1
ATOM 2187 O O . LEU A 1 295 ? 12.678 3.231 -12.445 1.00 95.69 295 LEU A O 1
ATOM 2191 N N . ALA A 1 296 ? 12.162 4.810 -13.949 1.00 94.69 296 ALA A N 1
ATOM 2192 C CA . ALA A 1 296 ? 11.474 3.895 -14.850 1.00 94.69 296 ALA A CA 1
ATOM 2193 C C . ALA A 1 296 ? 12.412 2.809 -15.402 1.00 94.69 296 ALA A C 1
ATOM 2195 O O . ALA A 1 296 ? 11.981 1.674 -15.593 1.00 94.69 296 ALA A O 1
ATOM 2196 N N . LEU A 1 297 ? 13.686 3.142 -15.633 1.00 94.94 297 LEU A N 1
ATOM 2197 C CA . LEU A 1 297 ? 14.699 2.198 -16.105 1.00 94.94 297 LEU A CA 1
ATOM 2198 C C . LEU A 1 297 ? 15.298 1.352 -14.973 1.00 94.94 297 LEU A C 1
ATOM 2200 O O . LEU A 1 297 ? 15.440 0.150 -15.141 1.00 94.94 297 LEU A O 1
ATOM 2204 N N . CYS A 1 298 ? 15.642 1.951 -13.834 1.00 95.62 298 CYS A N 1
ATOM 2205 C CA . CYS A 1 298 ? 16.400 1.282 -12.769 1.00 95.62 298 CYS A CA 1
ATOM 2206 C C . CYS A 1 298 ? 15.543 0.800 -11.589 1.00 95.62 298 CYS A C 1
ATOM 2208 O O . CYS A 1 298 ? 16.096 0.319 -10.605 1.00 95.62 298 CYS A O 1
ATOM 2210 N N . GLY A 1 299 ? 14.215 0.956 -11.657 1.00 91.25 299 GLY A N 1
ATOM 2211 C CA . GLY A 1 299 ? 13.271 0.544 -10.610 1.00 91.25 299 GLY A CA 1
ATOM 2212 C C . GLY A 1 299 ? 13.259 -0.960 -10.339 1.00 91.25 299 GLY A C 1
ATOM 2213 O O . GLY A 1 299 ? 12.873 -1.397 -9.262 1.00 91.25 299 GLY A O 1
ATOM 2214 N N . THR A 1 300 ? 13.692 -1.755 -11.313 1.00 85.31 300 THR A N 1
ATOM 2215 C CA . THR A 1 300 ? 13.926 -3.188 -11.146 1.00 85.31 300 THR A CA 1
ATOM 2216 C C . THR A 1 300 ? 15.361 -3.421 -10.688 1.00 85.31 300 THR A C 1
ATOM 2218 O O . THR A 1 300 ? 16.267 -2.728 -11.139 1.00 85.31 300 THR A O 1
ATOM 2221 N N . SER A 1 301 ? 15.598 -4.435 -9.855 1.00 72.50 301 SER A N 1
ATOM 2222 C CA . SER A 1 301 ? 16.933 -4.798 -9.346 1.00 72.50 301 SER A CA 1
ATOM 2223 C C . SER A 1 301 ? 17.937 -5.259 -10.419 1.00 72.50 301 SER A C 1
ATOM 2225 O O . SER A 1 301 ? 19.079 -5.566 -10.089 1.00 72.50 301 SER A O 1
ATOM 2227 N N . ASP A 1 302 ? 17.539 -5.287 -11.689 1.00 84.31 302 ASP A N 1
ATOM 2228 C CA . ASP A 1 302 ? 18.330 -5.754 -12.823 1.00 84.31 302 ASP A CA 1
ATOM 2229 C C . ASP A 1 302 ? 19.010 -4.598 -13.587 1.00 84.31 302 ASP A C 1
ATOM 2231 O O . ASP A 1 302 ? 18.467 -3.497 -13.699 1.00 84.31 302 ASP A O 1
ATOM 2235 N N . ASP A 1 303 ? 20.199 -4.843 -14.147 1.00 89.50 303 ASP A N 1
ATOM 2236 C CA . ASP A 1 303 ? 20.951 -3.874 -14.952 1.00 89.50 303 ASP A CA 1
ATOM 2237 C C . ASP A 1 303 ? 20.578 -3.898 -16.447 1.00 89.50 303 ASP A C 1
ATOM 2239 O O . ASP A 1 303 ? 20.998 -3.017 -17.213 1.00 89.50 303 ASP A O 1
ATOM 2243 N N . PHE A 1 304 ? 19.757 -4.863 -16.876 1.00 92.50 304 PHE A N 1
ATOM 2244 C CA . PHE A 1 304 ? 19.353 -5.009 -18.274 1.00 92.50 304 PHE A CA 1
ATOM 2245 C C . PHE A 1 304 ? 18.662 -3.788 -18.883 1.00 92.50 304 PHE A C 1
ATOM 2247 O O . PHE A 1 304 ? 19.015 -3.468 -20.020 1.00 92.50 304 PHE A O 1
ATOM 2254 N N . PRO A 1 305 ? 17.761 -3.047 -18.211 1.00 93.88 305 PRO A N 1
ATOM 2255 C CA . PRO A 1 305 ? 17.176 -1.838 -18.793 1.00 93.88 305 PRO A CA 1
ATOM 2256 C C . PRO A 1 305 ? 18.241 -0.807 -19.175 1.00 93.88 305 PRO A C 1
ATOM 2258 O O . PRO A 1 305 ? 18.218 -0.241 -20.269 1.00 93.88 305 PRO A O 1
ATOM 2261 N N . PHE A 1 306 ? 19.251 -0.622 -18.324 1.00 93.31 306 PHE A N 1
ATOM 2262 C CA . PHE A 1 306 ? 20.386 0.241 -18.630 1.00 93.31 306 PHE A CA 1
ATOM 2263 C C . PHE A 1 306 ? 21.214 -0.306 -19.799 1.00 93.31 306 PHE A C 1
ATOM 2265 O O . PHE A 1 306 ? 21.505 0.429 -20.749 1.00 93.31 306 PHE A O 1
ATOM 2272 N N . ARG A 1 307 ? 21.569 -1.594 -19.775 1.00 94.75 307 ARG A N 1
ATOM 2273 C CA . ARG A 1 307 ? 22.346 -2.214 -20.860 1.00 94.75 307 ARG A CA 1
ATOM 2274 C C . ARG A 1 307 ? 21.595 -2.178 -22.195 1.00 94.75 307 ARG A C 1
ATOM 2276 O O . ARG A 1 307 ? 22.221 -1.920 -23.220 1.00 94.75 307 ARG A O 1
ATOM 2283 N N . CYS A 1 308 ? 20.272 -2.326 -22.171 1.00 95.88 308 CYS A N 1
ATOM 2284 C CA . CYS A 1 308 ? 19.378 -2.137 -23.309 1.00 95.88 308 CYS A CA 1
ATOM 2285 C C . CYS A 1 308 ? 19.549 -0.732 -23.897 1.00 95.88 308 CYS A C 1
ATOM 2287 O O . CYS A 1 308 ? 19.864 -0.612 -25.079 1.00 95.88 308 CYS A O 1
ATOM 2289 N N . THR A 1 309 ? 19.484 0.333 -23.084 1.00 96.25 309 THR A N 1
ATOM 2290 C CA . THR A 1 309 ? 19.671 1.703 -23.608 1.00 96.25 309 THR A CA 1
ATOM 2291 C C . THR A 1 309 ? 21.056 1.929 -24.226 1.00 96.25 309 THR A C 1
ATOM 2293 O O . THR A 1 309 ? 21.185 2.689 -25.186 1.00 96.25 309 THR A O 1
ATOM 2296 N N . ARG A 1 310 ? 22.103 1.257 -23.718 1.00 95.38 310 ARG A N 1
ATOM 2297 C CA . ARG A 1 310 ? 23.462 1.321 -24.288 1.00 95.38 310 ARG A CA 1
ATOM 2298 C C . ARG A 1 310 ? 23.625 0.530 -25.582 1.00 95.38 310 ARG A C 1
ATOM 2300 O O . ARG A 1 310 ? 24.495 0.886 -26.369 1.00 95.38 310 ARG A O 1
ATOM 2307 N N . ALA A 1 311 ? 22.829 -0.515 -25.790 1.00 96.31 311 ALA A N 1
ATOM 2308 C CA . ALA A 1 311 ? 22.884 -1.358 -26.982 1.00 96.31 311 ALA A CA 1
ATOM 2309 C C . ALA A 1 311 ? 22.166 -0.741 -28.201 1.00 96.31 311 ALA A C 1
ATOM 2311 O O . ALA A 1 311 ? 22.277 -1.262 -29.311 1.00 96.31 311 ALA A O 1
ATOM 2312 N N . LEU A 1 312 ? 21.444 0.371 -28.033 1.00 96.31 312 LEU A N 1
ATOM 2313 C CA . LEU A 1 312 ? 20.784 1.074 -29.135 1.00 96.31 312 LEU A CA 1
ATOM 2314 C C . LEU A 1 312 ? 21.814 1.749 -30.051 1.00 96.31 312 LEU A C 1
ATOM 2316 O O . LEU A 1 312 ? 22.544 2.643 -29.626 1.00 96.31 312 LEU A O 1
ATOM 2320 N N . GLN A 1 313 ? 21.834 1.379 -31.333 1.00 92.56 313 GLN A N 1
ATOM 2321 C CA . GLN A 1 313 ? 22.763 1.949 -32.321 1.00 92.56 313 GLN A CA 1
ATOM 2322 C C . GLN A 1 313 ? 22.446 3.416 -32.641 1.00 92.56 313 GLN A C 1
ATOM 2324 O O . GLN A 1 313 ? 23.338 4.207 -32.922 1.00 92.56 313 GLN A O 1
ATOM 2329 N N . ARG A 1 314 ? 21.165 3.797 -32.568 1.00 87.94 314 ARG A N 1
ATOM 2330 C CA . ARG A 1 314 ? 20.659 5.151 -32.860 1.00 87.94 314 ARG A CA 1
ATOM 2331 C C . ARG A 1 314 ? 20.396 5.978 -31.598 1.00 87.94 314 ARG A C 1
ATOM 2333 O O . ARG A 1 314 ? 19.521 6.847 -31.573 1.00 87.94 314 ARG A O 1
ATOM 2340 N N . ARG A 1 315 ? 21.159 5.706 -30.536 1.00 87.38 315 ARG A N 1
ATOM 2341 C CA . ARG A 1 315 ? 20.965 6.266 -29.192 1.00 87.38 315 ARG A CA 1
ATOM 2342 C C . ARG A 1 315 ? 20.932 7.798 -29.140 1.00 87.38 315 ARG A C 1
ATOM 2344 O O . ARG A 1 315 ? 20.253 8.341 -28.268 1.00 87.38 315 ARG A O 1
ATOM 2351 N N . ASP A 1 316 ? 21.669 8.481 -30.009 1.00 89.31 316 ASP A N 1
ATOM 2352 C CA . ASP A 1 316 ? 21.756 9.950 -30.001 1.00 89.31 316 ASP A CA 1
ATOM 2353 C C . ASP A 1 316 ? 20.625 10.625 -30.775 1.00 89.31 316 ASP A C 1
ATOM 2355 O O . ASP A 1 316 ? 20.330 11.791 -30.540 1.00 89.31 316 ASP A O 1
ATOM 2359 N N . THR A 1 317 ? 19.942 9.873 -31.639 1.00 93.44 317 THR A N 1
ATOM 2360 C CA . THR A 1 317 ? 18.774 10.364 -32.385 1.00 93.44 317 THR A CA 1
ATOM 2361 C C . THR A 1 317 ? 17.453 10.098 -31.668 1.00 93.44 317 THR A C 1
ATOM 2363 O O . THR A 1 317 ? 16.470 10.786 -31.921 1.00 93.44 317 THR A O 1
ATOM 2366 N N . LEU A 1 318 ? 17.416 9.099 -30.780 1.00 96.12 318 LEU A N 1
ATOM 2367 C CA . LEU A 1 318 ? 16.202 8.706 -30.075 1.00 96.12 318 LEU A CA 1
ATOM 2368 C C . LEU A 1 318 ? 15.997 9.588 -28.837 1.00 96.12 318 LEU A C 1
ATOM 2370 O O . LEU A 1 318 ? 16.927 9.762 -28.046 1.00 96.12 318 LEU A O 1
ATOM 2374 N N . ALA A 1 319 ? 14.787 10.108 -28.624 1.00 96.25 319 ALA A N 1
ATOM 2375 C CA . ALA A 1 319 ? 14.489 10.887 -27.425 1.00 96.25 319 ALA A CA 1
ATOM 2376 C C . ALA A 1 319 ? 14.658 10.027 -26.149 1.00 96.25 319 ALA A C 1
ATOM 2378 O O . ALA A 1 319 ? 14.464 8.808 -26.196 1.00 96.25 319 ALA A O 1
ATOM 2379 N N . PRO A 1 320 ? 15.009 10.612 -24.987 1.00 96.69 320 PRO A N 1
ATOM 2380 C CA . PRO A 1 320 ? 15.098 9.861 -23.733 1.00 96.69 320 PRO A CA 1
ATOM 2381 C C . PRO A 1 320 ? 13.805 9.113 -23.379 1.00 96.69 320 PRO A C 1
ATOM 2383 O O . PRO A 1 320 ? 13.873 7.943 -23.012 1.00 96.69 320 PRO A O 1
ATOM 2386 N N . ALA A 1 321 ? 12.640 9.740 -23.577 1.00 96.62 321 ALA A N 1
ATOM 2387 C CA . ALA A 1 321 ? 11.336 9.124 -23.318 1.00 96.62 321 ALA A CA 1
ATOM 2388 C C . ALA A 1 321 ? 11.103 7.855 -24.160 1.00 96.62 321 ALA A C 1
ATOM 2390 O O . ALA A 1 321 ? 10.617 6.849 -23.649 1.00 96.62 321 ALA A O 1
ATOM 2391 N N . ASP A 1 322 ? 11.529 7.867 -25.423 1.0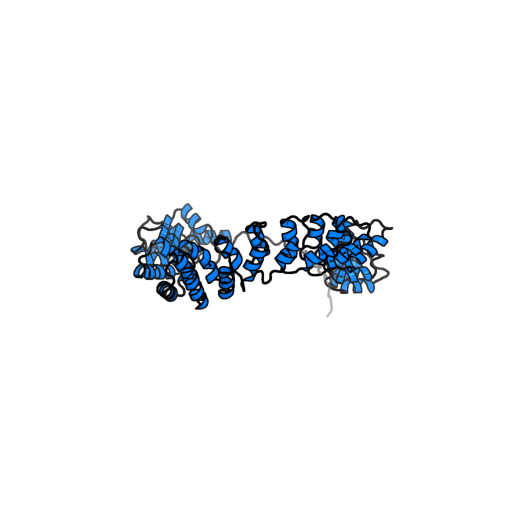0 97.31 322 ASP A N 1
ATOM 2392 C CA . ASP A 1 322 ? 11.434 6.721 -26.330 1.00 97.31 322 ASP A CA 1
ATOM 2393 C C . ASP A 1 322 ? 12.369 5.573 -25.915 1.00 97.31 322 ASP A C 1
ATOM 2395 O O . ASP A 1 322 ? 12.006 4.399 -25.985 1.00 97.31 322 ASP A O 1
ATOM 2399 N N . GLN A 1 323 ? 13.569 5.901 -25.424 1.00 97.44 323 GLN A N 1
ATOM 2400 C CA . GLN A 1 323 ? 14.498 4.908 -24.871 1.00 97.44 323 GLN A CA 1
ATOM 2401 C C . GLN A 1 323 ? 13.938 4.255 -23.611 1.00 97.44 323 GLN A C 1
ATOM 2403 O O . GLN A 1 323 ? 14.076 3.045 -23.435 1.00 97.44 323 GLN A O 1
ATOM 2408 N N . VAL A 1 324 ? 13.295 5.045 -22.748 1.00 97.00 324 VAL A N 1
ATOM 2409 C CA . VAL A 1 324 ? 12.603 4.540 -21.559 1.00 97.00 324 VAL A CA 1
ATOM 2410 C C . VAL A 1 324 ? 11.449 3.635 -21.972 1.00 97.00 324 VAL A C 1
ATOM 2412 O O . VAL A 1 324 ? 11.374 2.511 -21.488 1.00 97.00 324 VAL A O 1
ATOM 2415 N N . ALA A 1 325 ? 10.591 4.072 -22.896 1.00 96.06 325 ALA A N 1
ATOM 2416 C CA . ALA A 1 325 ? 9.460 3.280 -23.375 1.00 96.06 325 ALA A CA 1
ATOM 2417 C C . ALA A 1 325 ? 9.894 1.926 -23.964 1.00 96.06 325 ALA A C 1
ATOM 2419 O O . ALA A 1 325 ? 9.216 0.921 -23.763 1.00 96.06 325 ALA A O 1
ATOM 2420 N N . LEU A 1 326 ? 11.041 1.890 -24.645 1.00 96.25 326 LEU A N 1
ATOM 2421 C CA . LEU A 1 326 ? 11.591 0.674 -25.235 1.00 96.25 326 LEU A CA 1
ATOM 2422 C C . LEU A 1 326 ? 12.249 -0.263 -24.207 1.00 96.25 326 LEU A C 1
ATOM 2424 O O . LEU A 1 326 ? 12.048 -1.475 -24.268 1.00 96.25 326 LEU A O 1
ATOM 2428 N N . CYS A 1 327 ? 13.061 0.281 -23.295 1.00 96.81 327 CYS A N 1
ATOM 2429 C CA . CYS A 1 327 ? 13.926 -0.510 -22.412 1.00 96.81 327 CYS A CA 1
ATOM 2430 C C . CYS A 1 327 ? 13.382 -0.710 -20.990 1.00 96.81 327 CYS A C 1
ATOM 2432 O O . CYS A 1 327 ? 13.980 -1.455 -20.211 1.00 96.81 327 CYS A O 1
ATOM 2434 N N . ARG A 1 328 ? 12.267 -0.069 -20.620 1.00 94.94 328 ARG A N 1
ATOM 2435 C CA . ARG A 1 328 ? 11.636 -0.244 -19.305 1.00 94.94 328 ARG A CA 1
ATOM 2436 C C . ARG A 1 328 ? 11.261 -1.709 -19.074 1.00 94.94 328 ARG A C 1
ATOM 2438 O O . ARG A 1 328 ? 10.556 -2.312 -19.878 1.00 94.94 328 ARG A O 1
ATOM 2445 N N . GLY A 1 329 ? 11.723 -2.263 -17.950 1.00 91.50 329 GLY A N 1
ATOM 2446 C CA . GLY A 1 329 ? 11.463 -3.653 -17.562 1.00 91.50 329 GLY A CA 1
ATOM 2447 C C . GLY A 1 329 ? 12.163 -4.702 -18.434 1.00 91.50 329 GLY A C 1
ATOM 2448 O O . GLY A 1 329 ? 11.791 -5.871 -18.387 1.00 91.50 329 GLY A O 1
ATOM 2449 N N . ALA A 1 330 ? 13.147 -4.312 -19.252 1.00 93.31 330 ALA A N 1
ATOM 2450 C CA . ALA A 1 330 ? 13.923 -5.269 -20.030 1.00 93.31 330 ALA A CA 1
ATOM 2451 C C . ALA A 1 330 ? 14.698 -6.222 -19.105 1.00 93.31 330 ALA A C 1
ATOM 2453 O O . ALA A 1 330 ? 15.404 -5.774 -18.211 1.00 93.31 330 ALA A O 1
ATOM 2454 N N . THR A 1 331 ? 14.610 -7.525 -19.369 1.00 91.88 331 THR A N 1
ATOM 2455 C CA . THR A 1 331 ? 15.365 -8.599 -18.688 1.00 91.88 331 THR A CA 1
ATOM 2456 C C . THR A 1 331 ? 16.456 -9.201 -19.583 1.00 91.88 331 THR A C 1
ATOM 2458 O O . THR A 1 331 ? 17.036 -10.240 -19.286 1.00 91.88 331 THR A O 1
ATOM 2461 N N . SER A 1 332 ? 16.698 -8.591 -20.746 1.00 93.44 332 SER A N 1
ATOM 2462 C CA . SER A 1 332 ? 17.726 -8.979 -21.715 1.00 93.44 332 SER A CA 1
ATOM 2463 C C . SER A 1 332 ? 18.008 -7.817 -22.678 1.00 93.44 332 SER A C 1
ATOM 2465 O O . SER A 1 332 ? 17.370 -6.766 -22.611 1.00 93.44 332 SER A O 1
ATOM 2467 N N . LEU A 1 333 ? 18.946 -8.001 -23.613 1.00 95.19 333 LEU A N 1
ATOM 2468 C CA . LEU A 1 333 ? 19.232 -7.026 -24.678 1.00 95.19 333 LEU A CA 1
ATOM 2469 C C . LEU A 1 333 ? 18.248 -7.099 -25.860 1.00 95.19 333 LEU A C 1
ATOM 2471 O O . LEU A 1 333 ? 18.342 -6.293 -26.787 1.00 95.19 333 LEU A O 1
ATOM 2475 N N . THR A 1 334 ? 17.287 -8.027 -25.816 1.00 94.12 334 THR A N 1
ATOM 2476 C CA . THR A 1 334 ? 16.372 -8.310 -26.931 1.00 94.12 334 THR A CA 1
ATOM 2477 C C . THR A 1 334 ? 15.572 -7.097 -27.420 1.00 94.12 334 THR A C 1
ATOM 2479 O O . THR A 1 334 ? 15.520 -6.927 -28.640 1.00 94.12 334 THR A O 1
ATOM 2482 N N . PRO A 1 335 ? 15.057 -6.174 -26.571 1.00 95.38 335 PRO A N 1
ATOM 2483 C CA . PRO A 1 335 ? 14.330 -5.005 -27.074 1.00 95.38 335 PRO A CA 1
ATOM 2484 C C . PRO A 1 335 ? 15.214 -4.078 -27.916 1.00 95.38 335 PRO A C 1
ATOM 2486 O O . PRO A 1 335 ? 14.777 -3.560 -28.944 1.00 95.38 335 PRO A O 1
ATOM 2489 N N . ALA A 1 336 ? 16.479 -3.900 -27.521 1.00 96.25 336 ALA A N 1
ATOM 2490 C CA . ALA A 1 336 ? 17.433 -3.084 -28.265 1.00 96.25 336 ALA A CA 1
ATOM 2491 C C . ALA A 1 336 ? 17.844 -3.755 -29.582 1.00 96.25 336 ALA A C 1
ATOM 2493 O O . ALA A 1 336 ? 17.874 -3.099 -30.622 1.00 96.25 336 ALA A O 1
ATOM 2494 N N . ASP A 1 337 ? 18.106 -5.065 -29.555 1.00 94.94 337 ASP A N 1
ATOM 2495 C CA . ASP A 1 337 ? 18.381 -5.859 -30.755 1.00 94.94 337 ASP A CA 1
ATOM 2496 C C . ASP A 1 337 ? 17.218 -5.818 -31.754 1.00 94.94 337 ASP A C 1
ATOM 2498 O O . ASP A 1 337 ? 17.438 -5.627 -32.951 1.00 94.94 337 ASP A O 1
ATOM 2502 N N . CYS A 1 338 ? 15.985 -5.965 -31.262 1.00 94.81 338 CYS A N 1
ATOM 2503 C CA . CYS A 1 338 ? 14.765 -5.831 -32.050 1.00 94.81 338 CYS A CA 1
ATOM 2504 C C . CYS A 1 338 ? 14.682 -4.435 -32.673 1.00 94.81 338 CYS A C 1
ATOM 2506 O O . CYS A 1 338 ? 14.530 -4.312 -33.885 1.00 94.81 338 CYS A O 1
ATOM 2508 N N . PHE A 1 339 ? 14.849 -3.374 -31.884 1.00 95.75 339 PHE A N 1
ATOM 2509 C CA . PHE A 1 339 ? 14.718 -2.006 -32.383 1.00 95.75 339 PHE A CA 1
ATOM 2510 C C . PHE A 1 339 ? 15.782 -1.666 -33.437 1.00 95.75 339 PHE A C 1
ATOM 2512 O O . PHE A 1 339 ? 15.473 -1.091 -34.480 1.00 95.75 339 PHE A O 1
ATOM 2519 N N . ASN A 1 340 ? 17.028 -2.093 -33.215 1.00 95.50 340 ASN A N 1
ATOM 2520 C CA . ASN A 1 340 ? 18.106 -1.931 -34.189 1.00 95.50 340 ASN A CA 1
ATOM 2521 C C . ASN A 1 340 ? 17.807 -2.688 -35.496 1.00 95.50 340 ASN A C 1
ATOM 2523 O O . ASN A 1 340 ? 18.045 -2.155 -36.577 1.00 95.50 340 ASN A O 1
ATOM 2527 N N . ALA A 1 341 ? 17.244 -3.898 -35.417 1.00 92.56 341 ALA A N 1
ATOM 2528 C CA . ALA A 1 341 ? 16.822 -4.651 -36.598 1.00 92.56 341 ALA A CA 1
ATOM 2529 C C . ALA A 1 341 ? 15.608 -4.009 -37.295 1.00 92.56 341 ALA A C 1
ATOM 2531 O O . ALA A 1 341 ? 15.525 -4.023 -38.521 1.00 92.56 341 ALA A O 1
ATOM 2532 N N . ALA A 1 342 ? 14.684 -3.400 -36.547 1.00 91.00 342 ALA A N 1
ATOM 2533 C CA . ALA A 1 342 ? 13.527 -2.697 -37.097 1.00 91.00 342 ALA A CA 1
ATOM 2534 C C . ALA A 1 342 ? 13.915 -1.424 -37.869 1.00 91.00 342 ALA A C 1
ATOM 2536 O O . ALA A 1 342 ? 13.123 -0.930 -38.669 1.00 91.00 342 ALA A O 1
ATOM 2537 N N . ALA A 1 343 ? 15.143 -0.927 -37.704 1.00 91.31 343 ALA A N 1
ATOM 2538 C CA . ALA A 1 343 ? 15.629 0.285 -38.356 1.00 91.31 343 ALA A CA 1
ATOM 2539 C C . ALA A 1 343 ? 15.718 0.198 -39.894 1.00 91.31 343 ALA A C 1
ATOM 2541 O O . ALA A 1 343 ? 15.818 1.242 -40.541 1.00 91.31 343 ALA A O 1
ATOM 2542 N N . VAL A 1 344 ? 15.695 -1.012 -40.474 1.00 89.25 344 VAL A N 1
ATOM 2543 C CA . VAL A 1 344 ? 15.608 -1.221 -41.936 1.00 89.25 344 VAL A CA 1
ATOM 2544 C C . VAL A 1 344 ? 14.167 -1.237 -42.454 1.00 89.25 344 VAL A C 1
ATOM 2546 O O . VAL A 1 344 ? 13.945 -1.291 -43.660 1.00 89.25 344 VAL A O 1
ATOM 2549 N N . THR A 1 345 ? 13.178 -1.225 -41.560 1.00 85.56 345 THR A N 1
ATOM 2550 C CA . THR A 1 345 ? 11.761 -1.173 -41.933 1.00 85.56 345 THR A CA 1
ATOM 2551 C C . THR A 1 345 ? 11.321 0.271 -42.171 1.00 85.56 345 THR A C 1
ATOM 2553 O O . THR A 1 345 ? 11.906 1.210 -41.636 1.00 85.56 345 THR A O 1
ATOM 2556 N N . SER A 1 346 ? 10.244 0.463 -42.934 1.00 89.44 346 SER A N 1
ATOM 2557 C CA . SER A 1 346 ? 9.612 1.773 -43.138 1.00 89.44 346 SER A CA 1
ATOM 2558 C C . SER A 1 346 ? 8.690 2.196 -41.981 1.00 89.44 346 SER A C 1
ATOM 2560 O O . SER A 1 346 ? 7.880 3.108 -42.145 1.00 89.44 346 SER A O 1
ATOM 2562 N N . LEU A 1 347 ? 8.750 1.515 -40.828 1.00 89.69 347 LEU A N 1
ATOM 2563 C CA . LEU A 1 347 ? 7.933 1.850 -39.662 1.00 89.69 347 LEU A CA 1
ATOM 2564 C C . LEU A 1 347 ? 8.392 3.165 -39.027 1.00 89.69 347 LEU A C 1
ATOM 2566 O O . LEU A 1 347 ? 9.588 3.437 -38.936 1.00 89.69 347 LEU A O 1
ATOM 2570 N N . SER A 1 348 ? 7.438 3.939 -38.509 1.00 94.25 348 SER A N 1
ATOM 2571 C CA . SER A 1 348 ? 7.737 5.102 -37.672 1.00 94.25 348 SER A CA 1
ATOM 2572 C C . SER A 1 348 ? 8.333 4.678 -36.323 1.00 94.25 348 SER A C 1
ATOM 2574 O O . SER A 1 348 ? 8.059 3.585 -35.826 1.00 94.25 348 SER A O 1
ATOM 2576 N N . THR A 1 349 ? 9.114 5.559 -35.692 1.00 95.00 349 THR A N 1
ATOM 2577 C CA . THR A 1 349 ? 9.752 5.295 -34.389 1.00 95.00 349 THR A CA 1
ATOM 2578 C C . THR A 1 349 ? 8.773 4.800 -33.313 1.00 95.00 349 THR A C 1
ATOM 2580 O O . THR A 1 349 ? 9.075 3.782 -32.691 1.00 95.00 349 THR A O 1
ATOM 2583 N N . PRO A 1 350 ? 7.578 5.403 -33.113 1.00 95.75 350 PRO A N 1
ATOM 2584 C CA . PRO A 1 350 ? 6.628 4.910 -32.109 1.00 95.75 350 PRO A CA 1
ATOM 2585 C C . PRO A 1 350 ? 6.165 3.471 -32.369 1.00 95.75 350 PRO A C 1
ATOM 2587 O O . PRO A 1 350 ? 6.005 2.692 -31.433 1.00 95.75 350 PRO A O 1
ATOM 2590 N N . LEU A 1 351 ? 5.998 3.092 -33.641 1.00 93.50 351 LEU A N 1
ATOM 2591 C CA . LEU A 1 351 ? 5.618 1.734 -34.034 1.00 93.50 351 LEU A CA 1
ATOM 2592 C C . LEU A 1 351 ? 6.762 0.734 -33.835 1.00 93.50 351 LEU A C 1
ATOM 2594 O O . LEU A 1 351 ? 6.518 -0.390 -33.405 1.00 93.50 351 LEU A O 1
ATOM 2598 N N . GLN A 1 352 ? 8.008 1.142 -34.089 1.00 94.81 352 GLN A N 1
ATOM 2599 C CA . GLN A 1 352 ? 9.185 0.323 -33.780 1.00 94.81 352 GLN A CA 1
ATOM 2600 C C . GLN A 1 352 ? 9.314 0.081 -32.268 1.00 94.81 352 GLN A C 1
ATOM 2602 O O . GLN A 1 352 ? 9.581 -1.042 -31.846 1.00 94.81 352 GLN A O 1
ATOM 2607 N N . ILE A 1 353 ? 9.074 1.108 -31.443 1.00 95.19 353 ILE A N 1
ATOM 2608 C CA . ILE A 1 353 ? 9.064 0.975 -29.978 1.00 95.19 353 ILE A CA 1
ATOM 2609 C C . ILE A 1 353 ? 7.954 0.024 -29.542 1.00 95.19 353 ILE A C 1
ATOM 2611 O O . ILE A 1 353 ? 8.218 -0.903 -28.784 1.00 95.19 353 ILE A O 1
ATOM 2615 N N . GLN A 1 354 ? 6.731 0.207 -30.049 1.00 93.25 354 GLN A N 1
ATOM 2616 C CA . GLN A 1 354 ? 5.601 -0.662 -29.719 1.00 93.25 354 GLN A CA 1
ATOM 2617 C C . GLN A 1 354 ? 5.876 -2.130 -30.076 1.00 93.25 354 GLN A C 1
ATOM 2619 O O . GLN A 1 354 ? 5.523 -3.021 -29.308 1.00 93.25 354 GLN A O 1
ATOM 2624 N N . LEU A 1 355 ? 6.526 -2.380 -31.215 1.00 91.31 355 LEU A N 1
ATOM 2625 C CA . LEU A 1 355 ? 6.898 -3.722 -31.655 1.00 91.31 355 LEU A CA 1
ATOM 2626 C C . LEU A 1 355 ? 7.916 -4.383 -30.711 1.00 91.31 355 LEU A C 1
ATOM 2628 O O . LEU A 1 355 ? 7.802 -5.572 -30.394 1.00 91.31 355 LEU A O 1
ATOM 2632 N N . CYS A 1 356 ? 8.917 -3.611 -30.286 1.00 95.56 356 CYS A N 1
ATOM 2633 C CA . CYS A 1 356 ? 10.110 -4.131 -29.623 1.00 95.56 356 CYS A CA 1
ATOM 2634 C C . CYS A 1 356 ? 10.100 -4.030 -28.092 1.00 95.56 356 CYS A C 1
ATOM 2636 O O . CYS A 1 356 ? 10.874 -4.728 -27.438 1.00 95.56 356 CYS A O 1
ATOM 2638 N N . ALA A 1 357 ? 9.228 -3.212 -27.501 1.00 92.69 357 ALA A N 1
ATOM 2639 C CA . ALA A 1 357 ? 9.071 -3.125 -26.053 1.00 92.69 357 ALA A CA 1
ATOM 2640 C C . ALA A 1 357 ? 8.533 -4.441 -25.447 1.00 92.69 357 ALA A C 1
ATOM 2642 O O . ALA A 1 357 ? 7.968 -5.288 -26.144 1.00 92.69 357 ALA A O 1
ATOM 2643 N N . HIS A 1 358 ? 8.683 -4.595 -24.126 1.00 85.19 358 HIS A N 1
ATOM 2644 C CA . HIS A 1 358 ? 8.154 -5.725 -23.346 1.00 85.19 358 HIS A CA 1
ATOM 2645 C C . HIS A 1 358 ? 8.555 -7.101 -23.910 1.00 85.19 358 HIS A C 1
ATOM 2647 O O . HIS A 1 358 ? 7.689 -7.903 -24.253 1.00 85.19 358 HIS A O 1
ATOM 2653 N N . SER A 1 359 ? 9.863 -7.382 -24.000 1.00 76.62 359 SER A N 1
ATOM 2654 C CA . SER A 1 359 ? 10.454 -8.653 -24.484 1.00 76.62 359 SER A CA 1
ATOM 2655 C C . SER A 1 359 ? 10.391 -8.920 -25.998 1.00 76.62 359 SER A C 1
ATOM 2657 O O . SER A 1 359 ? 10.431 -10.071 -26.428 1.00 76.62 359 SER A O 1
ATOM 2659 N N . GLY A 1 360 ? 10.316 -7.880 -26.836 1.00 72.31 360 GLY A N 1
ATOM 2660 C CA . GLY A 1 360 ? 10.363 -8.066 -28.287 1.00 72.31 360 GLY A CA 1
ATOM 2661 C C . GLY A 1 360 ? 11.634 -8.785 -28.756 1.00 72.31 360 GLY A C 1
ATOM 2662 O O . GLY A 1 360 ? 12.745 -8.359 -28.444 1.00 72.31 360 GLY A O 1
ATOM 2663 N N . THR A 1 361 ? 11.471 -9.866 -29.524 1.00 81.88 361 THR A N 1
ATOM 2664 C CA . THR A 1 361 ? 12.573 -10.599 -30.167 1.00 81.88 361 THR A CA 1
ATOM 2665 C C . THR A 1 361 ? 12.796 -10.114 -31.601 1.00 81.88 361 THR A C 1
ATOM 2667 O O . THR A 1 361 ? 11.971 -9.398 -32.177 1.00 81.88 361 THR A O 1
ATOM 2670 N N . ARG A 1 362 ? 13.908 -10.534 -32.222 1.00 81.81 362 ARG A N 1
ATOM 2671 C CA . ARG A 1 362 ? 14.155 -10.293 -33.656 1.00 81.81 362 ARG A CA 1
ATOM 2672 C C . ARG A 1 362 ? 13.086 -10.927 -34.552 1.00 81.81 362 ARG A C 1
ATOM 2674 O O . ARG A 1 362 ? 12.843 -10.414 -35.643 1.00 81.81 362 ARG A O 1
ATOM 2681 N N . ASP A 1 363 ? 12.402 -11.969 -34.084 1.00 79.38 363 ASP A N 1
ATOM 2682 C CA . ASP A 1 363 ? 11.341 -12.635 -34.844 1.00 79.38 363 ASP A CA 1
ATOM 2683 C C . ASP A 1 363 ? 10.201 -11.668 -35.155 1.00 79.38 363 ASP A C 1
ATOM 2685 O O . ASP A 1 363 ? 9.738 -11.612 -36.293 1.00 79.38 363 ASP A O 1
ATOM 2689 N N . ARG A 1 364 ? 9.835 -10.795 -34.205 1.00 84.31 364 ARG A N 1
ATOM 2690 C CA . ARG A 1 364 ? 8.805 -9.766 -34.421 1.00 84.31 364 ARG A CA 1
ATOM 2691 C C . ARG A 1 364 ? 9.147 -8.839 -35.586 1.00 84.31 364 ARG A C 1
ATOM 2693 O O . ARG A 1 364 ? 8.274 -8.484 -36.375 1.00 84.31 364 ARG A O 1
ATOM 2700 N N . VAL A 1 365 ? 10.423 -8.487 -35.746 1.00 84.12 365 VAL A N 1
ATOM 2701 C CA . VAL A 1 365 ? 10.895 -7.679 -36.882 1.00 84.12 365 VAL A CA 1
ATOM 2702 C C . VAL A 1 365 ? 10.811 -8.466 -38.184 1.00 84.12 365 VAL A C 1
ATOM 2704 O O . VAL A 1 365 ? 10.351 -7.931 -39.192 1.00 84.12 365 VAL A O 1
ATOM 2707 N N . HIS A 1 366 ? 11.202 -9.742 -38.172 1.00 82.00 366 HIS A N 1
ATOM 2708 C CA . HIS A 1 366 ? 11.059 -10.611 -39.338 1.00 82.00 366 HIS A CA 1
ATOM 2709 C C . HIS A 1 366 ? 9.589 -10.794 -39.748 1.00 82.00 366 HIS A C 1
ATOM 2711 O O . HIS A 1 366 ? 9.300 -10.797 -40.945 1.00 82.00 366 HIS A O 1
ATOM 2717 N N . CYS A 1 367 ? 8.655 -10.855 -38.792 1.00 81.69 367 CYS A N 1
ATOM 2718 C CA . CYS A 1 367 ? 7.212 -10.837 -39.058 1.00 81.69 367 CYS A CA 1
ATOM 2719 C C . CYS A 1 367 ? 6.801 -9.572 -39.822 1.00 81.69 367 CYS A C 1
ATOM 2721 O O . CYS A 1 367 ? 6.204 -9.671 -40.897 1.00 81.69 367 CYS A O 1
ATOM 2723 N N . VAL A 1 368 ? 7.208 -8.390 -39.345 1.00 84.06 368 VAL A N 1
ATOM 2724 C CA . VAL A 1 368 ? 6.924 -7.120 -40.034 1.00 84.06 368 VAL A CA 1
ATOM 2725 C C . VAL A 1 368 ? 7.535 -7.095 -41.433 1.00 84.06 368 VAL A C 1
ATOM 2727 O O . VAL A 1 368 ? 6.857 -6.711 -42.381 1.00 84.06 368 VAL A O 1
ATOM 2730 N N . GLN A 1 369 ? 8.793 -7.515 -41.595 1.00 84.56 369 GLN A N 1
ATOM 2731 C CA . GLN A 1 369 ? 9.462 -7.540 -42.901 1.00 84.56 369 GLN A CA 1
ATOM 2732 C C . GLN A 1 369 ? 8.729 -8.452 -43.894 1.00 84.56 369 GLN A C 1
ATOM 2734 O O . GLN A 1 369 ? 8.501 -8.060 -45.038 1.00 84.56 369 GLN A O 1
ATOM 2739 N N . ARG A 1 370 ? 8.303 -9.645 -43.459 1.00 80.69 370 ARG A N 1
ATOM 2740 C CA . ARG A 1 370 ? 7.559 -10.593 -44.305 1.00 80.69 370 ARG A CA 1
ATOM 2741 C C . ARG A 1 370 ? 6.197 -10.049 -44.733 1.00 80.69 370 ARG A C 1
ATOM 2743 O O . ARG A 1 370 ? 5.803 -10.261 -45.880 1.00 80.69 370 ARG A O 1
ATOM 2750 N N . LEU A 1 371 ? 5.503 -9.340 -43.843 1.00 76.56 371 LEU A N 1
ATOM 2751 C CA . LEU A 1 371 ? 4.207 -8.720 -44.132 1.00 76.56 371 LEU A CA 1
ATOM 2752 C C . LEU A 1 371 ? 4.348 -7.446 -44.984 1.00 76.56 371 LEU A C 1
ATOM 2754 O O . LEU A 1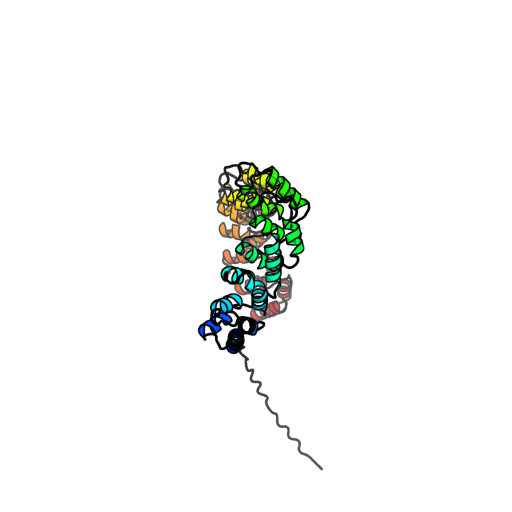 371 ? 3.564 -7.233 -45.906 1.00 76.56 371 LEU A O 1
ATOM 2758 N N . GLY A 1 372 ? 5.385 -6.639 -44.742 1.00 69.75 372 GLY A N 1
ATOM 2759 C CA . GLY A 1 372 ? 5.659 -5.387 -45.454 1.00 69.75 372 GLY A CA 1
ATOM 2760 C C . GLY A 1 372 ? 6.147 -5.573 -46.893 1.00 69.75 372 GLY A C 1
ATOM 2761 O O . GLY A 1 372 ? 5.822 -4.763 -47.757 1.00 69.75 372 GLY A O 1
ATOM 2762 N N . LEU A 1 373 ? 6.857 -6.666 -47.193 1.00 58.06 373 LEU A N 1
ATOM 2763 C CA . LEU A 1 373 ? 7.269 -7.010 -48.563 1.00 58.06 373 LEU A CA 1
ATOM 2764 C C . LEU A 1 373 ? 6.104 -7.505 -49.444 1.00 58.06 373 LEU A C 1
ATOM 2766 O O . LEU A 1 373 ? 6.263 -7.641 -50.653 1.00 58.06 373 LEU A O 1
ATOM 2770 N N . SER A 1 374 ? 4.928 -7.760 -48.862 1.00 60.00 374 SER A N 1
ATOM 2771 C CA . SER A 1 374 ? 3.733 -8.246 -49.567 1.00 60.00 374 SER A CA 1
ATOM 2772 C C . SER A 1 374 ? 2.734 -7.124 -49.903 1.00 60.00 374 SER A C 1
ATOM 2774 O O . SER A 1 374 ? 1.537 -7.373 -50.034 1.00 60.00 374 SER A O 1
ATOM 2776 N N . THR A 1 375 ? 3.196 -5.876 -50.014 1.00 47.00 375 THR A N 1
ATOM 2777 C CA . THR A 1 375 ? 2.352 -4.664 -50.070 1.00 47.00 375 THR A CA 1
ATOM 2778 C C . THR A 1 375 ? 1.894 -4.233 -51.465 1.00 47.00 375 THR A C 1
ATOM 2780 O O . THR A 1 375 ? 1.314 -3.161 -51.606 1.00 47.00 375 THR A O 1
ATOM 2783 N N . ASN A 1 376 ? 1.993 -5.093 -52.485 1.00 53.62 376 ASN A N 1
ATOM 2784 C CA . ASN A 1 376 ? 1.251 -4.851 -53.732 1.00 53.62 376 ASN A CA 1
ATOM 2785 C C . ASN A 1 376 ? -0.282 -4.954 -53.554 1.00 53.62 376 ASN A C 1
ATOM 2787 O O . ASN A 1 376 ? -1.027 -4.600 -54.466 1.00 53.62 376 ASN A O 1
ATOM 2791 N N . HIS A 1 377 ? -0.777 -5.373 -52.380 1.00 52.28 377 HIS A N 1
ATOM 2792 C CA . HIS A 1 377 ? -2.199 -5.344 -52.034 1.00 52.28 377 HIS A CA 1
ATOM 2793 C C . HIS A 1 377 ? -2.431 -4.608 -50.697 1.00 52.28 377 HIS A C 1
ATOM 2795 O O . HIS A 1 377 ? -1.915 -4.998 -49.653 1.00 52.28 377 HIS A O 1
ATOM 2801 N N . HIS A 1 378 ? -3.206 -3.519 -50.755 1.00 55.94 378 HIS A N 1
ATOM 2802 C CA . HIS A 1 378 ? -3.428 -2.460 -49.751 1.00 55.94 378 HIS A CA 1
ATOM 2803 C C . HIS A 1 378 ? -4.125 -2.857 -48.430 1.00 55.94 378 HIS A C 1
ATOM 2805 O O . HIS A 1 378 ? -4.910 -2.077 -47.895 1.00 55.94 378 HIS A O 1
ATOM 2811 N N . VAL A 1 379 ? -3.923 -4.060 -47.895 1.00 68.88 379 VAL A N 1
ATOM 2812 C CA . VAL A 1 379 ? -4.891 -4.605 -46.926 1.00 68.88 379 VAL A CA 1
ATOM 2813 C C . VAL A 1 379 ? -4.549 -4.401 -45.441 1.00 68.88 379 VAL A C 1
ATOM 2815 O O . VAL A 1 379 ? -5.442 -4.549 -44.614 1.00 68.88 379 VAL A O 1
ATOM 2818 N N . PHE A 1 380 ? -3.323 -4.003 -45.078 1.00 73.44 380 PHE A N 1
ATOM 2819 C CA . PHE A 1 380 ? -2.941 -3.752 -43.677 1.00 73.44 380 PHE A CA 1
ATOM 2820 C C . PHE A 1 380 ? -2.296 -2.379 -43.486 1.00 73.44 380 PHE A C 1
ATOM 2822 O O . PHE A 1 380 ? -1.400 -2.000 -44.244 1.00 73.44 380 PHE A O 1
ATOM 2829 N N . THR A 1 381 ? -2.700 -1.654 -42.438 1.00 84.75 381 THR A N 1
ATOM 2830 C CA . THR A 1 381 ? -1.961 -0.462 -42.002 1.00 84.75 381 THR A CA 1
ATOM 2831 C C . THR A 1 381 ? -0.703 -0.875 -41.223 1.00 84.75 381 THR A C 1
ATOM 2833 O O . THR A 1 381 ? -0.675 -1.954 -40.624 1.00 84.75 381 THR A O 1
ATOM 2836 N N . PRO A 1 382 ? 0.347 -0.032 -41.156 1.00 84.06 382 PRO A N 1
ATOM 2837 C CA . PRO A 1 382 ? 1.531 -0.315 -40.338 1.00 84.06 382 PRO A CA 1
ATOM 2838 C C . PRO A 1 382 ? 1.209 -0.635 -38.869 1.00 84.06 382 PRO A C 1
ATOM 2840 O O . PRO A 1 382 ? 1.868 -1.473 -38.257 1.00 84.06 382 PRO A O 1
ATOM 2843 N N . SER A 1 383 ? 0.173 -0.005 -38.308 1.00 84.12 383 SER A N 1
ATOM 2844 C CA . SER A 1 383 ? -0.294 -0.272 -36.946 1.00 84.12 383 SER A CA 1
ATOM 2845 C C . SER A 1 383 ? -0.905 -1.665 -36.790 1.00 84.12 383 SER A C 1
ATOM 2847 O O . SER A 1 383 ? -0.673 -2.304 -35.765 1.00 84.12 383 SER A O 1
ATOM 2849 N N . ASP A 1 384 ? -1.637 -2.155 -37.794 1.00 80.94 384 ASP A N 1
ATOM 2850 C CA . ASP A 1 384 ? -2.218 -3.505 -37.770 1.00 80.94 384 ASP A CA 1
ATOM 2851 C C . ASP A 1 384 ? -1.118 -4.566 -37.785 1.00 80.94 384 ASP A C 1
ATOM 2853 O O . ASP A 1 384 ? -1.145 -5.505 -36.992 1.00 80.94 384 ASP A O 1
ATOM 2857 N N . VAL A 1 385 ? -0.098 -4.362 -38.626 1.00 80.94 385 VAL A N 1
ATOM 2858 C CA . VAL A 1 385 ? 1.066 -5.252 -38.714 1.00 80.94 385 VAL A CA 1
ATOM 2859 C C . VAL A 1 385 ? 1.818 -5.304 -37.381 1.00 80.94 385 VAL A C 1
ATOM 2861 O O . VAL A 1 385 ? 2.175 -6.387 -36.924 1.00 80.94 385 VAL A O 1
ATOM 2864 N N . VAL A 1 386 ? 2.027 -4.161 -36.718 1.00 83.25 386 VAL A N 1
ATOM 2865 C CA . VAL A 1 386 ? 2.697 -4.130 -35.407 1.00 83.25 386 VAL A CA 1
ATOM 2866 C C . VAL A 1 386 ? 1.859 -4.795 -34.323 1.00 83.25 386 VAL A C 1
ATOM 2868 O O . VAL A 1 386 ? 2.412 -5.570 -33.550 1.00 83.25 386 VAL A O 1
ATOM 2871 N N . ARG A 1 387 ? 0.543 -4.549 -34.260 1.00 82.38 387 ARG A N 1
ATOM 2872 C CA . ARG A 1 387 ? -0.331 -5.219 -33.278 1.00 82.38 387 ARG A CA 1
ATOM 2873 C C . ARG A 1 387 ? -0.316 -6.730 -33.449 1.00 82.38 387 ARG A C 1
ATOM 2875 O O . ARG A 1 387 ? -0.251 -7.440 -32.452 1.00 82.38 387 ARG A O 1
ATOM 2882 N N . LEU A 1 388 ? -0.338 -7.195 -34.698 1.00 80.06 388 LEU A N 1
ATOM 2883 C CA . LEU A 1 388 ? -0.216 -8.606 -35.022 1.00 80.06 388 LEU A CA 1
ATOM 2884 C C . LEU A 1 388 ? 1.145 -9.130 -34.532 1.00 80.06 388 LEU A C 1
ATOM 2886 O O . LEU A 1 388 ? 1.189 -9.955 -33.630 1.00 80.06 388 LEU A O 1
ATOM 2890 N N . CYS A 1 389 ? 2.260 -8.591 -35.027 1.00 81.62 389 CYS A N 1
ATOM 2891 C CA . CYS A 1 389 ? 3.597 -9.102 -34.707 1.00 81.62 389 CYS A CA 1
ATOM 2892 C C . CYS A 1 389 ? 4.036 -8.897 -33.240 1.00 81.62 389 CYS A C 1
ATOM 2894 O O . CYS A 1 389 ? 4.973 -9.554 -32.794 1.00 81.62 389 CYS A O 1
ATOM 2896 N N . ALA A 1 390 ? 3.415 -7.984 -32.486 1.00 81.94 390 ALA A N 1
ATOM 2897 C CA . ALA A 1 390 ? 3.718 -7.748 -31.071 1.00 81.94 390 ALA A CA 1
ATOM 2898 C C . ALA A 1 390 ? 2.942 -8.668 -30.114 1.00 81.94 390 ALA A C 1
ATOM 2900 O O . ALA A 1 390 ? 3.247 -8.685 -28.918 1.00 81.94 390 ALA A O 1
ATOM 2901 N N . ALA A 1 391 ? 1.954 -9.423 -30.607 1.00 80.38 391 ALA A N 1
ATOM 2902 C CA . ALA A 1 391 ? 1.177 -10.332 -29.778 1.00 80.38 391 ALA A CA 1
ATOM 2903 C C . ALA A 1 391 ? 2.091 -11.408 -29.147 1.00 80.38 391 ALA A C 1
ATOM 2905 O O . ALA A 1 391 ? 2.928 -11.987 -29.839 1.00 80.38 391 ALA A O 1
ATOM 2906 N N . PRO A 1 392 ? 1.943 -11.721 -27.848 1.00 68.44 392 PRO A N 1
ATOM 2907 C CA . PRO A 1 392 ? 2.807 -12.666 -27.130 1.00 68.44 392 PRO A CA 1
ATOM 2908 C C . PRO A 1 392 ? 2.588 -14.148 -27.508 1.00 68.44 392 PRO A C 1
ATOM 2910 O O . PRO A 1 392 ? 3.008 -15.034 -26.771 1.00 68.44 392 PRO A O 1
ATOM 2913 N N . SER A 1 393 ? 1.930 -14.438 -28.634 1.00 63.97 393 SER A N 1
ATOM 2914 C CA . SER A 1 393 ? 1.574 -15.797 -29.049 1.00 63.97 393 SER A CA 1
ATOM 2915 C C . SER A 1 393 ? 2.707 -16.453 -29.855 1.00 63.97 393 SER A C 1
ATOM 2917 O O . SER A 1 393 ? 2.996 -15.994 -30.964 1.00 63.97 393 SER A O 1
ATOM 2919 N N . PRO A 1 394 ? 3.317 -17.556 -29.374 1.00 59.44 394 PRO A N 1
ATOM 2920 C CA . PRO A 1 394 ? 4.244 -18.354 -30.181 1.00 59.44 394 PRO A CA 1
ATOM 2921 C C . PRO A 1 394 ? 3.560 -18.972 -31.418 1.00 59.44 394 PRO A C 1
ATOM 2923 O O . PRO A 1 394 ? 4.204 -19.138 -32.454 1.00 59.44 394 PRO A O 1
ATOM 2926 N N . GLY A 1 395 ? 2.244 -19.218 -31.357 1.00 57.59 395 GLY A N 1
ATOM 2927 C CA . GLY A 1 395 ? 1.464 -19.801 -32.455 1.00 57.59 395 GLY A CA 1
ATOM 2928 C C . GLY A 1 395 ? 1.242 -18.856 -33.640 1.00 57.59 395 GLY A C 1
ATOM 2929 O O . GLY A 1 395 ? 1.028 -19.311 -34.762 1.00 57.59 395 GLY A O 1
ATOM 2930 N N . LEU A 1 396 ? 1.347 -17.537 -33.448 1.00 62.28 396 LEU A N 1
ATOM 2931 C CA . LEU A 1 396 ? 1.155 -16.569 -34.531 1.00 62.28 396 LEU A CA 1
ATOM 2932 C C . LEU A 1 396 ? 2.270 -16.647 -35.583 1.00 62.28 396 LEU A C 1
ATOM 2934 O O . LEU A 1 396 ? 2.000 -16.562 -36.781 1.00 62.28 396 LEU A O 1
ATOM 2938 N N . HIS A 1 397 ? 3.517 -16.838 -35.154 1.00 57.62 397 HIS A N 1
ATOM 2939 C CA . HIS A 1 397 ? 4.636 -17.008 -36.079 1.00 57.62 397 HIS A CA 1
ATOM 2940 C C . HIS A 1 397 ? 4.474 -18.277 -36.924 1.00 57.62 397 HIS A C 1
ATOM 2942 O O . HIS A 1 397 ? 4.664 -18.226 -38.138 1.00 57.62 397 HIS A O 1
ATOM 2948 N N . ALA A 1 398 ? 4.014 -19.377 -36.320 1.00 57.22 398 ALA A N 1
ATOM 2949 C CA . ALA A 1 398 ? 3.654 -20.597 -37.042 1.00 57.22 398 ALA A CA 1
ATOM 2950 C C . ALA A 1 398 ? 2.447 -20.391 -37.991 1.00 57.22 398 ALA A C 1
ATOM 2952 O O . ALA A 1 398 ? 2.459 -20.893 -39.120 1.00 57.22 398 ALA A O 1
ATOM 2953 N N . CYS A 1 399 ? 1.444 -19.602 -37.574 1.00 59.53 399 CYS A N 1
ATOM 2954 C CA . CYS A 1 399 ? 0.274 -19.195 -38.377 1.00 59.53 399 CYS A CA 1
ATOM 2955 C C . CYS A 1 399 ? 0.696 -18.428 -39.647 1.00 59.53 399 CYS A C 1
ATOM 2957 O O . CYS A 1 399 ? 0.145 -18.631 -40.727 1.00 59.53 399 CYS A O 1
ATOM 2959 N N . LEU A 1 400 ? 1.698 -17.550 -39.534 1.00 61.78 400 LEU A N 1
ATOM 2960 C CA . LEU A 1 400 ? 2.179 -16.719 -40.642 1.00 61.78 400 LEU A CA 1
ATOM 2961 C C . LEU A 1 400 ? 3.148 -17.461 -41.573 1.00 61.78 400 LEU A C 1
ATOM 2963 O O . LEU A 1 400 ? 3.094 -17.268 -42.791 1.00 61.78 400 LEU A O 1
ATOM 2967 N N . ASP A 1 401 ? 3.990 -18.341 -41.028 1.00 57.66 401 ASP A N 1
ATOM 2968 C CA . ASP A 1 401 ? 4.979 -19.108 -41.796 1.00 57.66 401 ASP A CA 1
ATOM 2969 C C . ASP A 1 401 ? 4.352 -20.199 -42.672 1.00 57.66 401 ASP A C 1
ATOM 2971 O O . ASP A 1 401 ? 4.912 -20.562 -43.706 1.00 57.66 401 ASP A O 1
ATOM 2975 N N . THR A 1 402 ? 3.153 -20.672 -42.324 1.00 56.72 402 THR A N 1
ATOM 2976 C CA . THR A 1 402 ? 2.408 -21.675 -43.105 1.00 56.72 402 THR A CA 1
ATOM 2977 C C . THR A 1 402 ? 1.685 -21.114 -44.336 1.00 56.72 402 THR A C 1
ATOM 2979 O O . THR A 1 402 ? 1.090 -21.876 -45.094 1.00 56.72 402 THR A O 1
ATOM 2982 N N . GLY A 1 403 ? 1.828 -19.815 -44.629 1.00 52.09 403 GLY A N 1
ATOM 2983 C CA . GLY A 1 403 ? 1.495 -19.265 -45.944 1.00 52.09 403 GLY A CA 1
ATOM 2984 C C . GLY A 1 403 ? 0.021 -18.903 -46.113 1.00 52.09 403 GLY A C 1
ATOM 2985 O O . GLY A 1 403 ? -0.674 -19.415 -46.984 1.00 52.09 403 GLY A O 1
ATOM 2986 N N . LEU A 1 404 ? -0.442 -17.913 -45.356 1.00 53.91 404 LEU A N 1
ATOM 2987 C CA . LEU A 1 404 ? -1.794 -17.348 -45.448 1.00 53.91 404 LEU A CA 1
ATOM 2988 C C . LEU A 1 404 ? -1.960 -16.354 -46.621 1.00 53.91 404 LEU A C 1
ATOM 2990 O O . LEU A 1 404 ? -2.659 -15.349 -46.520 1.00 53.91 404 LEU A O 1
ATOM 2994 N N . ARG A 1 405 ? -1.290 -16.603 -47.754 1.00 48.94 405 ARG A N 1
ATOM 2995 C CA . ARG A 1 405 ? -1.172 -15.628 -48.855 1.00 48.94 405 ARG A CA 1
ATOM 2996 C C . ARG A 1 405 ? -2.357 -15.575 -49.821 1.00 48.94 405 ARG A C 1
ATOM 2998 O O . ARG A 1 405 ? -2.359 -14.696 -50.672 1.00 48.94 405 ARG A O 1
ATOM 3005 N N . ALA A 1 406 ? -3.350 -16.464 -49.720 1.00 45.81 406 ALA A N 1
ATOM 3006 C CA . ALA A 1 406 ? -4.296 -16.630 -50.829 1.00 45.81 406 ALA A CA 1
ATOM 3007 C C . ALA A 1 406 ? -5.800 -16.524 -50.528 1.00 45.81 406 ALA A C 1
ATOM 3009 O O . ALA A 1 406 ? -6.550 -16.468 -51.497 1.00 45.81 406 ALA A O 1
ATOM 3010 N N . VAL A 1 407 ? -6.299 -16.531 -49.276 1.00 50.19 407 VAL A N 1
ATOM 3011 C CA . VAL A 1 407 ? -7.747 -16.825 -49.104 1.00 50.19 407 VAL A CA 1
ATOM 3012 C C . VAL A 1 407 ? -8.549 -15.976 -48.111 1.00 50.19 407 VAL A C 1
ATOM 3014 O O . VAL A 1 407 ? -9.767 -15.945 -48.249 1.00 50.19 407 VAL A O 1
ATOM 3017 N N . LEU A 1 408 ? -7.963 -15.245 -47.157 1.00 50.84 408 LEU A N 1
ATOM 3018 C CA . LEU A 1 408 ? -8.765 -14.558 -46.127 1.00 50.84 408 LEU A CA 1
ATOM 3019 C C . LEU A 1 408 ? -8.611 -13.025 -46.136 1.00 50.84 408 LEU A C 1
ATOM 3021 O O . LEU A 1 408 ? -7.494 -12.525 -46.260 1.00 50.84 408 LEU A O 1
ATOM 3025 N N . PRO A 1 409 ? -9.711 -12.264 -45.943 1.00 55.44 409 PRO A N 1
ATOM 3026 C CA . PRO A 1 409 ? -9.643 -10.846 -45.601 1.00 55.44 409 PRO A CA 1
ATOM 3027 C C . PRO A 1 409 ? -8.900 -10.639 -44.267 1.00 55.44 409 PRO A C 1
ATOM 3029 O O . PRO A 1 409 ? -9.141 -11.406 -43.332 1.00 55.44 409 PRO A O 1
ATOM 3032 N N . PRO A 1 410 ? -8.087 -9.578 -44.121 1.00 54.47 410 PRO A N 1
ATOM 3033 C CA . PRO A 1 410 ? -7.262 -9.288 -42.942 1.00 54.47 410 PRO A CA 1
ATOM 3034 C C . PRO A 1 410 ? -7.921 -9.466 -41.585 1.00 54.47 410 PRO A C 1
ATOM 3036 O O . PRO A 1 410 ? -7.351 -10.100 -40.704 1.00 54.47 410 PRO A O 1
ATOM 3039 N N . ARG A 1 411 ? -9.143 -8.945 -41.427 1.00 57.34 411 ARG A N 1
ATOM 3040 C CA . ARG A 1 411 ? -9.889 -9.020 -40.166 1.00 57.34 411 ARG A CA 1
ATOM 3041 C C . ARG A 1 411 ? -10.118 -10.463 -39.708 1.00 57.34 411 ARG A C 1
ATOM 3043 O O . ARG A 1 411 ? -9.952 -10.762 -38.541 1.00 57.34 411 ARG A O 1
ATOM 3050 N N . HIS A 1 412 ? -10.376 -11.380 -40.639 1.00 60.62 412 HIS A N 1
ATOM 3051 C CA . HIS A 1 412 ? -10.619 -12.782 -40.305 1.00 60.62 412 HIS A CA 1
ATOM 3052 C C . HIS A 1 412 ? -9.321 -13.558 -40.055 1.00 60.62 412 HIS A C 1
ATOM 3054 O O . HIS A 1 412 ? -9.344 -14.567 -39.361 1.00 60.62 412 HIS A O 1
ATOM 3060 N N . VAL A 1 413 ? -8.187 -13.094 -40.594 1.00 61.28 413 VAL A N 1
ATOM 3061 C CA . VAL A 1 413 ? -6.861 -13.638 -40.251 1.00 61.28 413 VAL A CA 1
ATOM 3062 C C . VAL A 1 413 ? -6.486 -13.249 -38.827 1.00 61.28 413 VAL A C 1
ATOM 3064 O O . VAL A 1 413 ? -5.997 -14.088 -38.076 1.00 61.28 413 VAL A O 1
ATOM 3067 N N . MET A 1 414 ? -6.764 -11.995 -38.453 1.00 55.12 414 MET A N 1
ATOM 3068 C CA . MET A 1 414 ? -6.588 -11.505 -37.087 1.00 55.12 414 MET A CA 1
ATOM 3069 C C . MET A 1 414 ? -7.422 -12.342 -36.117 1.00 55.12 414 MET A C 1
ATOM 3071 O O . MET A 1 414 ? -6.855 -12.917 -35.199 1.00 55.12 414 MET A O 1
ATOM 3075 N N . ASP A 1 415 ? -8.726 -12.488 -36.360 1.00 59.81 415 ASP A N 1
ATOM 3076 C CA . ASP A 1 415 ? -9.610 -13.257 -35.477 1.00 59.81 415 ASP A CA 1
ATOM 3077 C C . ASP A 1 415 ? -9.185 -14.736 -35.385 1.00 59.81 415 ASP A C 1
ATOM 3079 O O . ASP A 1 415 ? -9.126 -15.300 -34.294 1.00 59.81 415 ASP A O 1
ATOM 3083 N N . ALA A 1 416 ? -8.798 -15.355 -36.509 1.00 59.09 416 ALA A N 1
ATOM 3084 C CA . ALA A 1 416 ? -8.373 -16.755 -36.546 1.00 59.09 416 ALA A CA 1
ATOM 3085 C C . ALA A 1 416 ? -7.038 -17.012 -35.825 1.00 59.09 416 ALA A C 1
ATOM 3087 O O . ALA A 1 416 ? -6.940 -17.969 -35.058 1.00 59.09 416 ALA A O 1
ATOM 3088 N N . CYS A 1 417 ? -6.009 -16.179 -36.035 1.00 55.78 417 CYS A N 1
ATOM 3089 C CA . CYS A 1 417 ? -4.726 -16.374 -35.350 1.00 55.78 417 CYS A CA 1
ATOM 3090 C C . CYS A 1 417 ? -4.763 -15.866 -33.889 1.00 55.78 417 CYS A C 1
ATOM 3092 O O . CYS A 1 417 ? -3.977 -16.337 -33.074 1.00 55.78 417 CYS A O 1
ATOM 3094 N N . HIS A 1 418 ? -5.658 -14.937 -33.523 1.00 57.03 418 HIS A N 1
ATOM 3095 C CA . HIS A 1 418 ? -5.781 -14.433 -32.144 1.00 57.03 418 HIS A CA 1
ATOM 3096 C C . HIS A 1 418 ? -6.516 -15.417 -31.212 1.00 57.03 418 HIS A C 1
ATOM 3098 O O . HIS A 1 418 ? -6.301 -15.385 -30.000 1.00 57.03 418 HIS A O 1
ATOM 3104 N N . LEU A 1 419 ? -7.351 -16.303 -31.767 1.00 54.16 419 LEU A N 1
ATOM 3105 C CA . LEU A 1 419 ? -8.027 -17.391 -31.044 1.00 54.16 419 LEU A CA 1
ATOM 3106 C C . LEU A 1 419 ? -7.212 -18.699 -31.012 1.00 54.16 419 LEU A C 1
ATOM 3108 O O . LEU A 1 419 ? -7.558 -19.635 -30.294 1.00 54.16 419 LEU A O 1
ATOM 3112 N N . ALA A 1 420 ? -6.110 -18.769 -31.762 1.00 51.88 420 ALA A N 1
ATOM 3113 C CA . ALA A 1 420 ? -5.233 -19.929 -31.825 1.00 51.88 420 ALA A CA 1
ATOM 3114 C C . ALA A 1 420 ? -4.346 -20.031 -30.570 1.00 51.88 420 ALA A C 1
ATOM 3116 O O . ALA A 1 420 ? -3.302 -19.386 -30.476 1.00 51.88 420 ALA A O 1
ATOM 3117 N N . ALA A 1 421 ? -4.744 -20.859 -29.602 1.00 50.03 421 ALA A N 1
ATOM 3118 C CA . ALA A 1 421 ? -3.938 -21.135 -28.408 1.00 50.03 421 ALA A CA 1
ATOM 3119 C C . ALA A 1 421 ? -2.753 -22.098 -28.666 1.00 50.03 421 ALA A C 1
ATOM 3121 O O . ALA A 1 421 ? -1.891 -22.252 -27.803 1.00 50.03 421 ALA A O 1
ATOM 3122 N N . THR A 1 422 ? -2.701 -22.756 -29.831 1.00 55.94 422 THR A N 1
ATOM 3123 C CA . THR A 1 422 ? -1.707 -23.783 -30.201 1.00 55.94 422 THR A CA 1
ATOM 3124 C C . THR A 1 422 ? -1.370 -23.725 -31.699 1.00 55.94 422 THR A C 1
ATOM 3126 O O . THR A 1 422 ? -2.003 -22.984 -32.450 1.00 55.94 422 THR A O 1
ATOM 3129 N N . ASP A 1 423 ? -0.412 -24.538 -32.159 1.00 53.34 423 ASP A N 1
ATOM 3130 C CA . ASP A 1 423 ? -0.0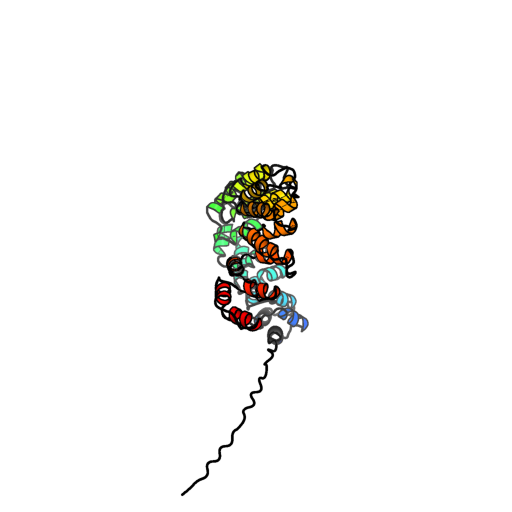25 -24.676 -33.578 1.00 53.34 423 ASP A CA 1
ATOM 3131 C C . ASP A 1 423 ? -1.116 -25.330 -34.463 1.00 53.34 423 ASP A C 1
ATOM 3133 O O . ASP A 1 423 ? -0.981 -25.414 -35.688 1.00 53.34 423 ASP A O 1
ATOM 3137 N N . ALA A 1 424 ? -2.218 -25.801 -33.866 1.00 50.16 424 ALA A N 1
ATOM 3138 C CA . ALA A 1 424 ? -3.268 -26.563 -34.542 1.00 50.16 424 ALA A CA 1
ATOM 3139 C C . ALA A 1 424 ? -3.994 -25.802 -35.674 1.00 50.16 424 ALA A C 1
ATOM 3141 O O . ALA A 1 424 ? -4.239 -26.410 -36.719 1.00 50.16 424 ALA A O 1
ATOM 3142 N N . PRO A 1 425 ? -4.298 -24.493 -35.570 1.00 51.06 425 PRO A N 1
ATOM 3143 C CA . PRO A 1 425 ? -4.971 -23.765 -36.650 1.00 51.06 425 PRO A CA 1
ATOM 3144 C C . PRO A 1 425 ? -4.086 -23.605 -37.888 1.00 51.06 425 PRO A C 1
ATOM 3146 O O . PRO A 1 425 ? -4.585 -23.698 -39.008 1.00 51.06 425 PRO A O 1
ATOM 3149 N N . ALA A 1 426 ? -2.768 -23.466 -37.702 1.00 50.25 426 ALA A N 1
ATOM 3150 C CA . ALA A 1 426 ? -1.799 -23.456 -38.797 1.00 50.25 426 ALA A CA 1
ATOM 3151 C C . ALA A 1 426 ? -1.774 -24.806 -39.541 1.00 50.25 426 ALA A C 1
ATOM 3153 O O . ALA A 1 426 ? -1.690 -24.840 -40.769 1.00 50.25 426 ALA A O 1
ATOM 3154 N N . HIS A 1 427 ? -1.914 -25.922 -38.814 1.00 49.28 427 HIS A N 1
ATOM 3155 C CA . HIS A 1 427 ? -1.988 -27.267 -39.396 1.00 49.28 427 HIS A CA 1
ATOM 3156 C C . HIS A 1 427 ? -3.334 -27.534 -40.099 1.00 49.28 427 HIS A C 1
ATOM 3158 O O . HIS A 1 427 ? -3.353 -28.045 -41.218 1.00 49.28 427 HIS A O 1
ATOM 3164 N N . CYS A 1 428 ? -4.449 -27.111 -39.492 1.00 49.62 428 CYS A N 1
ATOM 3165 C CA . CYS A 1 428 ? -5.808 -27.229 -40.037 1.00 49.62 428 CYS A CA 1
ATOM 3166 C C . CYS A 1 428 ? -5.974 -26.455 -41.360 1.00 49.62 428 CYS A C 1
ATOM 3168 O O . CYS A 1 428 ? -6.564 -26.952 -42.319 1.00 49.62 428 CYS A O 1
ATOM 3170 N N . LEU A 1 429 ? -5.381 -25.259 -41.452 1.00 51.22 429 LEU A N 1
ATOM 3171 C CA . LEU A 1 429 ? -5.367 -24.454 -42.679 1.00 51.22 429 LEU A CA 1
ATOM 3172 C C . LEU A 1 429 ? -4.447 -25.025 -43.768 1.00 51.22 429 LEU A C 1
ATOM 3174 O O . LEU A 1 429 ? -4.730 -24.843 -44.952 1.00 51.22 429 LEU A O 1
ATOM 3178 N N . LYS A 1 430 ? -3.364 -25.716 -43.391 1.00 52.03 430 LYS A N 1
ATOM 3179 C CA . LYS A 1 430 ? -2.397 -26.314 -44.325 1.00 52.03 430 LYS A CA 1
ATOM 3180 C C . LYS A 1 430 ? -2.924 -27.585 -44.995 1.00 52.03 430 LYS A C 1
ATOM 3182 O O . LYS A 1 430 ? -2.635 -27.812 -46.167 1.00 52.03 430 LYS A O 1
ATOM 3187 N N . GLU A 1 431 ? -3.699 -28.403 -44.284 1.00 49.03 431 GLU A N 1
ATOM 3188 C CA . GLU A 1 431 ? -4.245 -29.663 -44.821 1.00 49.03 431 GLU A CA 1
ATOM 3189 C C . GLU A 1 431 ? -5.469 -29.472 -45.728 1.00 49.03 431 GLU A C 1
ATOM 3191 O O . GLU A 1 431 ? -5.906 -30.397 -46.418 1.00 49.03 431 GLU A O 1
ATOM 3196 N N . HIS A 1 432 ? -5.994 -28.250 -45.806 1.00 51.81 432 HIS A N 1
ATOM 3197 C CA . HIS A 1 432 ? -7.180 -27.941 -46.583 1.00 51.81 432 HIS A CA 1
ATOM 3198 C C . HIS A 1 432 ? -6.930 -26.743 -47.530 1.00 51.81 432 HIS A C 1
ATOM 3200 O O . HIS A 1 432 ? -7.141 -25.591 -47.143 1.00 51.81 432 HIS A O 1
ATOM 3206 N N . LEU A 1 433 ? -6.628 -27.007 -48.828 1.00 45.34 433 LEU A N 1
ATOM 3207 C CA . LEU A 1 433 ? -7.601 -26.856 -49.958 1.00 45.34 433 LEU A CA 1
ATOM 3208 C C . LEU A 1 433 ? -7.043 -26.840 -51.401 1.00 45.34 433 LEU A C 1
ATOM 3210 O O . LEU A 1 433 ? -5.902 -26.438 -51.620 1.00 45.34 433 LEU A O 1
ATOM 3214 N N . PRO A 1 434 ? -7.876 -27.251 -52.395 1.00 41.38 434 PRO A N 1
ATOM 3215 C CA . PRO A 1 434 ? -8.820 -26.343 -53.106 1.00 41.38 434 PRO A CA 1
ATOM 3216 C C . PRO A 1 434 ? -10.330 -26.683 -52.942 1.00 41.38 434 PRO A C 1
ATOM 3218 O O . PRO A 1 434 ? -10.686 -27.855 -52.923 1.00 41.38 434 PRO A O 1
ATOM 3221 N N . GLY A 1 435 ? -11.225 -25.668 -52.895 1.00 49.38 435 GLY A N 1
ATOM 3222 C CA . GLY A 1 435 ? -12.690 -25.831 -53.096 1.00 49.38 435 GLY A CA 1
ATOM 3223 C C . GLY A 1 435 ? -13.675 -25.247 -52.059 1.00 49.38 435 GLY A C 1
ATOM 3224 O O . GLY A 1 435 ? -14.861 -25.160 -52.354 1.00 49.38 435 GLY A O 1
ATOM 3225 N N . TRP A 1 436 ? -13.241 -24.835 -50.865 1.00 54.94 436 TRP A N 1
ATOM 3226 C CA . TRP A 1 436 ? -14.148 -24.362 -49.803 1.00 54.94 436 TRP A CA 1
ATOM 3227 C C . TRP A 1 436 ? -14.212 -22.843 -49.731 1.00 54.94 436 TRP A C 1
ATOM 3229 O O . TRP A 1 436 ? -13.222 -22.154 -50.014 1.00 54.94 436 TRP A O 1
ATOM 3239 N N . THR A 1 437 ? -15.360 -22.333 -49.282 1.00 67.25 437 THR A N 1
ATOM 3240 C CA . THR A 1 437 ? -15.555 -20.900 -49.094 1.00 67.25 437 THR A CA 1
ATOM 3241 C C . THR A 1 437 ? -14.792 -20.392 -47.872 1.00 67.25 437 THR A C 1
ATOM 3243 O O . THR A 1 437 ? -14.404 -21.135 -46.970 1.00 67.25 437 THR A O 1
ATOM 3246 N N . VAL A 1 438 ? -14.572 -19.080 -47.845 1.00 53.47 438 VAL A N 1
ATOM 3247 C CA . VAL A 1 438 ? -13.920 -18.364 -46.741 1.00 53.47 438 VAL A CA 1
ATOM 3248 C C . VAL A 1 438 ? -14.601 -18.625 -45.391 1.00 53.47 438 VAL A C 1
ATOM 3250 O O . VAL A 1 438 ? -13.912 -18.773 -44.383 1.00 53.47 438 VAL A O 1
ATOM 3253 N N . ALA A 1 439 ? -15.933 -18.726 -45.376 1.00 58.22 439 ALA A N 1
ATOM 3254 C CA . ALA A 1 439 ? -16.709 -18.970 -44.164 1.00 58.22 439 ALA A CA 1
ATOM 3255 C C . ALA A 1 439 ? -16.499 -20.392 -43.616 1.00 58.22 439 ALA A C 1
ATOM 3257 O O . ALA A 1 439 ? -16.371 -20.569 -42.405 1.00 58.22 439 ALA A O 1
ATOM 3258 N N . ASP A 1 440 ? -16.383 -21.387 -44.498 1.00 52.72 440 ASP A N 1
ATOM 3259 C CA . ASP A 1 440 ? -16.247 -22.795 -44.105 1.00 52.72 440 ASP A CA 1
ATOM 3260 C C . ASP A 1 440 ? -14.894 -23.074 -43.442 1.00 52.72 440 ASP A C 1
ATOM 3262 O O . ASP A 1 440 ? -14.820 -23.783 -42.439 1.00 52.72 440 ASP A O 1
ATOM 3266 N N . LYS A 1 441 ? -13.815 -22.460 -43.947 1.00 58.62 441 LYS A N 1
ATOM 3267 C CA . LYS A 1 441 ? -12.473 -22.594 -43.351 1.00 58.62 441 LYS A CA 1
ATOM 3268 C C . LYS A 1 441 ? -12.406 -21.980 -41.956 1.00 58.62 441 LYS A C 1
ATOM 3270 O O . LYS A 1 441 ? -11.842 -22.579 -41.043 1.00 58.62 441 LYS A O 1
ATOM 3275 N N . ALA A 1 442 ? -12.991 -20.790 -41.800 1.00 55.19 442 ALA A N 1
ATOM 3276 C CA . ALA A 1 442 ? -13.041 -20.090 -40.523 1.00 55.19 442 ALA A CA 1
ATOM 3277 C C . ALA A 1 442 ? -13.872 -20.876 -39.495 1.00 55.19 442 ALA A C 1
ATOM 3279 O O . ALA A 1 442 ? -13.422 -21.073 -38.370 1.00 55.19 442 ALA A O 1
ATOM 3280 N N . ALA A 1 443 ? -15.034 -21.402 -39.897 1.00 56.22 443 ALA A N 1
ATOM 3281 C CA . ALA A 1 443 ? -15.884 -22.224 -39.039 1.00 56.22 443 ALA A CA 1
ATOM 3282 C C . ALA A 1 443 ? -15.227 -23.555 -38.626 1.00 56.22 443 ALA A C 1
ATOM 3284 O O . ALA A 1 443 ? -15.454 -24.015 -37.509 1.00 56.22 443 ALA A O 1
ATOM 3285 N N . LEU A 1 444 ? -14.418 -24.171 -39.498 1.00 51.16 444 LEU A N 1
ATOM 3286 C CA . LEU A 1 444 ? -13.691 -25.409 -39.200 1.00 51.16 444 LEU A CA 1
ATOM 3287 C C . LEU A 1 444 ? -12.564 -25.175 -38.182 1.00 51.16 444 LEU A C 1
ATOM 3289 O O . LEU A 1 444 ? -12.461 -25.905 -37.201 1.00 51.16 444 LEU A O 1
ATOM 3293 N N . CYS A 1 445 ? -11.760 -24.126 -38.376 1.00 52.00 445 CYS A N 1
ATOM 3294 C CA . CYS A 1 445 ? -10.658 -23.797 -37.467 1.00 52.00 445 CYS A CA 1
ATOM 3295 C C . CYS A 1 445 ? -11.165 -23.392 -36.079 1.00 52.00 445 CYS A C 1
ATOM 3297 O O . CYS A 1 445 ? -10.590 -23.802 -35.078 1.00 52.00 445 CYS A O 1
ATOM 3299 N N . HIS A 1 446 ? -12.282 -22.663 -36.019 1.00 50.62 446 HIS A N 1
ATOM 3300 C CA . HIS A 1 446 ? -12.905 -22.237 -34.765 1.00 50.62 446 HIS A CA 1
ATOM 3301 C C . HIS A 1 446 ? -13.507 -23.403 -33.952 1.00 50.62 446 HIS A C 1
ATOM 3303 O O . HIS A 1 446 ? -13.772 -23.247 -32.764 1.00 50.62 446 HIS A O 1
ATOM 3309 N N . ARG A 1 447 ? -13.745 -24.567 -34.576 1.00 46.19 447 ARG A N 1
ATOM 3310 C CA . ARG A 1 447 ? -14.173 -25.804 -33.890 1.00 46.19 447 ARG A CA 1
ATOM 3311 C C . ARG A 1 447 ? -13.010 -26.722 -33.499 1.00 46.19 447 ARG A C 1
ATOM 3313 O O . ARG A 1 447 ? -13.245 -27.690 -32.785 1.00 46.19 447 ARG A O 1
ATOM 3320 N N . ALA A 1 448 ? -11.809 -26.479 -34.026 1.00 44.59 448 ALA A N 1
ATOM 3321 C CA . ALA A 1 448 ? -10.613 -27.292 -33.785 1.00 44.59 448 ALA A CA 1
ATOM 3322 C C . ALA A 1 448 ? -9.730 -26.751 -32.641 1.00 44.59 448 ALA A C 1
ATOM 3324 O O . ALA A 1 448 ? -8.822 -27.447 -32.189 1.00 44.59 448 ALA A O 1
ATOM 3325 N N . THR A 1 449 ? -9.993 -25.519 -32.202 1.00 43.59 449 THR A N 1
ATOM 3326 C CA . THR A 1 449 ? -9.564 -24.926 -30.925 1.00 43.59 449 THR A CA 1
ATOM 3327 C C . THR A 1 449 ? -10.536 -25.297 -29.821 1.00 43.59 449 THR A C 1
ATOM 3329 O O . THR A 1 449 ? -10.065 -25.582 -28.701 1.00 43.59 449 THR A O 1
#

Foldseek 3Di:
DDDDDDDDDDDDDDDPDPPDDDPPPPPQLVVLLVLQLVLADPLDDSVLSCLQQVDDGNLQSNALRVLLVLQCVVPVDSPCSVLSSLASRVASHNALNQLCVLCCVVCVPPSVLSSLQRRRGRHNQLNVLLVVCCVPPVDDSNVSSPLSNDPLNRVCSVQLVVQVPDPDLDLADPVLSSVCSSPSVQPDPLLVVLSVVCVVPDHSVLSSLQSLLSSAPQNVQLSQLLVLADPPDDSNLSCLQSNHGNHNQLRVLLVLQPPVDDSVLSSLQRRHAPHNQLSVLLVLDDPLADSVLSCQQSSDNDNQLSVLLVLAPCNVVDHSVLSSLQSGPDPHNALRVQLNLLVPPPDDSVLSSLQRHPPHHVLLSVQLVVVVVLPVDPQDDSNLSSVQSSDPAPLSSLLVVLPPPPADRPVLSCVLSVPDNDVVLSVLVNVDDDDDHPVVSSVVSVVRD

Secondary structure (DSSP, 8-state):
-----------------------TTSSHHHHHHHHHHHHS-TTS-HHHHHHHHTT--GGGTTHHHHHHHHHHHH---GGGHHHHHHHHTT-SSSHHHHHHHHHTTTSTT-HHHHHHHHTT-SSSHHHHHHHHHHHHH---HHHHHHHTTSHHHHTTHHHHHHHHHSTT-TTS-HHHHHHHHT-GGG--HHHHHHHHHHHHHS-HHHHHHHHHHHTSTTHHHHHHHHHHS-TTS-HHHHHHHHTT-SSSHHHHHHHHH-TTS-HHHHHHHHTT-SSSHHHHHHHHS-TTS-HHHHHHHHSSS-SHHHHHHHH-TTTTTS-HHHHHHHHTT-SSSHHHHHHHHHTTSS--HHHHHHHHTTT--HHHHHHHHHHHTTTTS----HHHHHHHHTS--HHHHHHHHT---SS--HHHHHHHHHS--SSHHHHHHHS--SS--HHHHHHHHHHH-